Protein AF-0000000086404203 (afdb_homodimer)

Organism: Microcebus murinus (NCBI:txid30608)

InterPro domains:
  IPR006108 3-hydroxyacyl-CoA dehydrogenase, C-terminal [PF00725] (170-258)
  IPR006176 3-hydroxyacyl-CoA dehydrogenase, NAD binding [PF02737] (2-167)
  IPR006180 3-hydroxyacyl-CoA dehydrogenase, conserved site [PS00067] (167-192)
  IPR008927 6-phosphogluconate dehydrogenase-like, C-terminal domain superfamily [SSF48179] (170-237)
  IPR013328 6-phosphogluconate dehydrogenase, domain 2 [G3DSA:1.10.1040.10] (171-297)
  IPR022694 3-hydroxyacyl-CoA dehydrogenase [PIRSF000105] (1-294)
  IPR036291 NAD(P)-binding domain superfamily [SSF51735] (2-164)

Nearest PDB structures (foldseek):
  3ado-assembly1_A  TM=9.907E-01  e=6.367E-47  Oryctolagus cuniculus
  3f3s-assembly1_A  TM=9.930E-01  e=1.834E-45  Homo sapiens
  4dyd-assembly1_A  TM=8.187E-01  e=3.604E-16  Acinetobacter baylyi
  1f17-assembly1_A  TM=7.467E-01  e=4.824E-15  Homo sapiens
  3had-assembly1_B  TM=7.374E-01  e=7.732E-15  Homo sapiens

Structure (mmCIF, N/CA/C/O backbone):
data_AF-0000000086404203-model_v1
#
loop_
_entity.id
_entity.type
_entity.pdbx_description
1 polymer 'L-gulonate 3-dehydrogenase'
#
loop_
_atom_site.group_PDB
_atom_site.id
_atom_site.type_symbol
_atom_site.label_atom_id
_atom_site.label_alt_id
_atom_site.label_comp_id
_atom_site.label_asym_id
_atom_site.label_entity_id
_atom_site.label_seq_id
_atom_site.pdbx_PDB_ins_code
_atom_site.Cartn_x
_atom_site.Cartn_y
_atom_site.Cartn_z
_atom_site.occupancy
_atom_site.B_iso_or_equiv
_atom_site.auth_seq_id
_atom_site.auth_comp_id
_atom_site.auth_asym_id
_atom_site.auth_atom_id
_atom_site.pdbx_PDB_model_num
ATOM 1 N N . MET A 1 1 ? -3.254 15.367 20.719 1 96 1 MET A N 1
ATOM 2 C CA . MET A 1 1 ? -2.713 14.203 21.422 1 96 1 MET A CA 1
ATOM 3 C C . MET A 1 1 ? -1.262 13.953 21.031 1 96 1 MET A C 1
ATOM 5 O O . MET A 1 1 ? -0.417 13.68 21.875 1 96 1 MET A O 1
ATOM 9 N N . LEU A 1 2 ? -0.913 14.117 19.734 1 96.88 2 LEU A N 1
ATOM 10 C CA . LEU A 1 2 ? 0.436 13.883 19.25 1 96.88 2 LEU A CA 1
ATOM 11 C C . LEU A 1 2 ? 1.426 14.867 19.859 1 96.88 2 LEU A C 1
ATOM 13 O O . LEU A 1 2 ? 2.477 14.469 20.359 1 96.88 2 LEU A O 1
ATOM 17 N N . PHE A 1 3 ? 1.111 16.125 19.875 1 97.94 3 PHE A N 1
ATOM 18 C CA . PHE A 1 3 ? 2.004 17.141 20.422 1 97.94 3 PHE A CA 1
ATOM 19 C C . PHE A 1 3 ? 2.174 16.953 21.922 1 97.94 3 PHE A C 1
ATOM 21 O O . PHE A 1 3 ? 3.285 17.062 22.453 1 97.94 3 PHE A O 1
ATOM 28 N N . ALA A 1 4 ? 1.056 16.656 22.578 1 97.81 4 ALA A N 1
ATOM 29 C CA . ALA A 1 4 ? 1.131 16.406 24.016 1 97.81 4 ALA A CA 1
ATOM 30 C C . ALA A 1 4 ? 2.01 15.203 24.312 1 97.81 4 ALA A C 1
ATOM 32 O O . ALA A 1 4 ? 2.744 15.188 25.312 1 97.81 4 ALA A O 1
ATOM 33 N N . SER A 1 5 ? 1.89 14.219 23.484 1 96.81 5 SER A N 1
ATOM 34 C CA . SER A 1 5 ? 2.699 13.016 23.688 1 96.81 5 SER A CA 1
ATOM 35 C C . SER A 1 5 ? 4.188 13.336 23.594 1 96.81 5 SER A C 1
ATOM 37 O O . SER A 1 5 ? 5.012 12.641 24.188 1 96.81 5 SER A O 1
ATOM 39 N N . GLY A 1 6 ? 4.562 14.336 22.859 1 96.44 6 GLY A N 1
ATOM 40 C CA . GLY A 1 6 ? 5.945 14.773 22.75 1 96.44 6 GLY A CA 1
ATOM 41 C C . GLY A 1 6 ? 6.363 15.742 23.844 1 96.44 6 GLY A C 1
ATOM 42 O O . GLY A 1 6 ? 7.492 16.234 23.828 1 96.44 6 GLY A O 1
ATOM 43 N N . GLY A 1 7 ? 5.449 16.125 24.688 1 97.25 7 GLY A N 1
ATOM 44 C CA . GLY A 1 7 ? 5.77 16.969 25.828 1 97.25 7 GLY A CA 1
ATOM 45 C C . GLY A 1 7 ? 5.449 18.438 25.578 1 97.25 7 GLY A C 1
ATOM 46 O O . GLY A 1 7 ? 5.848 19.297 26.359 1 97.25 7 GLY A O 1
ATOM 47 N N . PHE A 1 8 ? 4.766 18.734 24.625 1 97.88 8 PHE A N 1
ATOM 48 C CA . PHE A 1 8 ? 4.449 20.125 24.297 1 97.88 8 PHE A CA 1
ATOM 49 C C . PHE A 1 8 ? 3.135 20.547 24.953 1 97.88 8 PHE A C 1
ATOM 51 O O . PHE A 1 8 ? 2.189 19.75 25 1 97.88 8 PHE A O 1
ATOM 58 N N . LYS A 1 9 ? 3.121 21.766 25.375 1 98 9 LYS A N 1
ATOM 59 C CA . LYS A 1 9 ? 1.847 22.344 25.797 1 98 9 LYS A CA 1
ATOM 60 C C . LYS A 1 9 ? 0.964 22.656 24.594 1 98 9 LYS A C 1
ATOM 62 O O . LYS A 1 9 ? 1.439 23.203 23.594 1 98 9 LYS A O 1
ATOM 67 N N . VAL A 1 10 ? -0.317 22.266 24.734 1 98.19 10 VAL A N 1
ATOM 68 C CA . VAL A 1 10 ? -1.238 22.438 23.609 1 98.19 10 VAL A CA 1
ATOM 69 C C . VAL A 1 10 ? -2.443 23.266 24.062 1 98.19 10 VAL A C 1
ATOM 71 O O . VAL A 1 10 ? -3.068 22.953 25.078 1 98.19 10 VAL A O 1
ATOM 74 N N . LYS A 1 11 ? -2.762 24.312 23.312 1 97.81 11 LYS A N 1
ATOM 75 C CA . LYS A 1 11 ? -3.984 25.078 23.516 1 97.81 11 LYS A CA 1
ATOM 76 C C . LYS A 1 11 ? -4.98 24.828 22.375 1 97.81 11 LYS A C 1
ATOM 78 O O . LYS A 1 11 ? -4.656 25.016 21.203 1 97.81 11 LYS A O 1
ATOM 83 N N . LEU A 1 12 ? -6.188 24.391 22.797 1 97.38 12 LEU A N 1
ATOM 84 C CA . LEU A 1 12 ? -7.254 24.109 21.844 1 97.38 12 LEU A CA 1
ATOM 85 C C . LEU A 1 12 ? -8.234 25.266 21.766 1 97.38 12 LEU A C 1
ATOM 87 O O . LEU A 1 12 ? -8.734 25.734 22.797 1 97.38 12 LEU A O 1
ATOM 91 N N . TYR A 1 13 ? -8.453 25.75 20.531 1 97 13 TYR A N 1
ATOM 92 C CA . TYR A 1 13 ? -9.422 26.812 20.328 1 97 13 TYR A CA 1
ATOM 93 C C . TYR A 1 13 ? -10.531 26.359 19.375 1 97 13 TYR A C 1
ATOM 95 O O . TYR A 1 13 ? -10.273 25.656 18.406 1 97 13 TYR A O 1
ATOM 103 N N . ASP A 1 14 ? -11.742 26.719 19.734 1 95.94 14 ASP A N 1
ATOM 104 C CA . ASP A 1 14 ? -12.938 26.609 18.906 1 95.94 14 ASP A CA 1
ATOM 105 C C . ASP A 1 14 ? -13.891 27.781 19.172 1 95.94 14 ASP A C 1
ATOM 107 O O . ASP A 1 14 ? -13.914 28.328 20.266 1 95.94 14 ASP A O 1
ATOM 111 N N . ILE A 1 15 ? -14.633 28.141 18.188 1 92.88 15 ILE A N 1
ATOM 112 C CA . ILE A 1 15 ? -15.562 29.266 18.344 1 92.88 15 ILE A CA 1
ATOM 113 C C . ILE A 1 15 ? -16.672 28.875 19.328 1 92.88 15 ILE A C 1
ATOM 115 O O . ILE A 1 15 ? -17.219 29.734 20.016 1 92.88 15 ILE A O 1
ATOM 119 N N . GLU A 1 16 ? -16.969 27.594 19.406 1 94.06 16 GLU A N 1
ATOM 120 C CA . GLU A 1 16 ? -18 27.094 20.312 1 94.06 16 GLU A CA 1
ATOM 121 C C . GLU A 1 16 ? -17.375 26.453 21.562 1 94.06 16 GLU A C 1
ATOM 123 O O . GLU A 1 16 ? -16.719 25.422 21.469 1 94.06 16 GLU A O 1
ATOM 128 N N . GLN A 1 17 ? -17.75 27 22.75 1 94.5 17 GLN A N 1
ATOM 129 C CA . GLN A 1 17 ? -17.188 26.531 24.016 1 94.5 17 GLN A CA 1
ATOM 130 C C . GLN A 1 17 ? -17.516 25.047 24.25 1 94.5 17 GLN A C 1
ATOM 132 O O . GLN A 1 17 ? -16.703 24.312 24.797 1 94.5 17 GLN A O 1
ATOM 137 N N . GLN A 1 18 ? -18.625 24.656 23.797 1 96.38 18 GLN A N 1
ATOM 138 C CA . GLN A 1 18 ? -19.047 23.266 24 1 96.38 18 GLN A CA 1
ATOM 139 C C . GLN A 1 18 ? -18.141 22.312 23.234 1 96.38 18 GLN A C 1
ATOM 141 O O . GLN A 1 18 ? -17.906 21.188 23.688 1 96.38 18 GLN A O 1
ATOM 146 N N . GLN A 1 19 ? -17.672 22.703 22.047 1 96 19 GLN A N 1
ATOM 147 C CA . GLN A 1 19 ? -16.75 21.891 21.281 1 96 19 GLN A CA 1
ATOM 148 C C . GLN A 1 19 ? -15.445 21.672 22.031 1 96 19 GLN A C 1
ATOM 150 O O . GLN A 1 19 ? -14.852 20.594 21.969 1 96 19 GLN A O 1
ATOM 155 N N . ILE A 1 20 ? -14.969 22.672 22.766 1 96.69 20 ILE A N 1
ATOM 156 C CA . ILE A 1 20 ? -13.742 22.594 23.531 1 96.69 20 ILE A CA 1
ATOM 157 C C . ILE A 1 20 ? -13.922 21.609 24.688 1 96.69 20 ILE A C 1
ATOM 159 O O . ILE A 1 20 ? -13.086 20.719 24.891 1 96.69 20 ILE A O 1
ATOM 163 N N . THR A 1 21 ? -15.016 21.766 25.375 1 96.69 21 THR A N 1
ATOM 164 C CA . THR A 1 21 ? -15.305 20.906 26.516 1 96.69 21 THR A CA 1
ATOM 165 C C . THR A 1 21 ? -15.398 19.438 26.078 1 96.69 21 THR A C 1
ATOM 167 O O . THR A 1 21 ? -14.781 18.562 26.688 1 96.69 21 THR A O 1
ATOM 170 N N . ASN A 1 22 ? -16.125 19.25 25.031 1 97.19 22 ASN A N 1
ATOM 171 C CA . ASN A 1 22 ? -16.281 17.891 24.516 1 97.19 22 ASN A CA 1
ATOM 172 C C . ASN A 1 22 ? -14.945 17.312 24.062 1 97.19 22 ASN A C 1
ATOM 174 O O . ASN A 1 22 ? -14.68 16.125 24.281 1 97.19 22 ASN A O 1
ATOM 178 N N . ALA A 1 23 ? -14.18 18.156 23.391 1 97.12 23 ALA A N 1
ATOM 179 C CA . ALA A 1 23 ? -12.891 17.703 22.891 1 97.12 23 ALA A CA 1
ATOM 180 C C . ALA A 1 23 ? -11.977 17.266 24.031 1 97.12 23 ALA A C 1
ATOM 182 O O . ALA A 1 23 ? -11.312 16.234 23.953 1 97.12 23 ALA A O 1
ATOM 183 N N . LEU A 1 24 ? -11.93 18.078 25.094 1 97.5 24 LEU A N 1
ATOM 184 C CA . LEU A 1 24 ? -11.078 17.766 26.234 1 97.5 24 LEU A CA 1
ATOM 185 C C . LEU A 1 24 ? -11.508 16.469 26.891 1 97.5 24 LEU A C 1
ATOM 187 O O . LEU A 1 24 ? -10.672 15.648 27.281 1 97.5 24 LEU A O 1
ATOM 191 N N . GLU A 1 25 ? -12.797 16.234 26.984 1 97.38 25 GLU A N 1
ATOM 192 C CA . GLU A 1 25 ? -13.312 14.992 27.562 1 97.38 25 GLU A CA 1
ATOM 193 C C . GLU A 1 25 ? -12.977 13.797 26.688 1 97.38 25 GLU A C 1
ATOM 195 O O . GLU A 1 25 ? -12.555 12.75 27.188 1 97.38 25 GLU A O 1
ATOM 200 N N . THR A 1 26 ? -13.203 13.977 25.422 1 96.5 26 THR A N 1
ATOM 201 C CA . THR A 1 26 ? -12.938 12.906 24.469 1 96.5 26 THR A CA 1
ATOM 202 C C . THR A 1 26 ? -11.453 12.547 24.453 1 96.5 26 THR A C 1
ATOM 204 O O . THR A 1 26 ? -11.086 11.375 24.406 1 96.5 26 THR A O 1
ATOM 207 N N . ILE A 1 27 ? -10.586 13.531 24.469 1 97.5 27 ILE A N 1
ATOM 208 C CA . ILE A 1 27 ? -9.141 13.328 24.469 1 97.5 27 ILE A CA 1
ATOM 209 C C . ILE A 1 27 ? -8.727 12.508 25.688 1 97.5 27 ILE A C 1
ATOM 211 O O . ILE A 1 27 ? -7.941 11.57 25.578 1 97.5 27 ILE A O 1
ATOM 215 N N . ARG A 1 28 ? -9.258 12.859 26.812 1 97.25 28 ARG A N 1
ATOM 216 C CA . ARG A 1 28 ? -8.961 12.133 28.031 1 97.25 28 ARG A CA 1
ATOM 217 C C . ARG A 1 28 ? -9.359 10.664 27.906 1 97.25 28 ARG A C 1
ATOM 219 O O . ARG A 1 28 ? -8.594 9.773 28.266 1 97.25 28 ARG A O 1
ATOM 226 N N . LYS A 1 29 ? -10.516 10.477 27.422 1 96.56 29 LYS A N 1
ATOM 227 C CA . LYS A 1 29 ? -11.016 9.117 27.25 1 96.56 29 LYS A CA 1
ATOM 228 C C . LYS A 1 29 ? -10.148 8.336 26.266 1 96.56 29 LYS A C 1
ATOM 230 O O . LYS A 1 29 ? -9.828 7.168 26.5 1 96.56 29 LYS A O 1
ATOM 235 N N . ASP A 1 30 ? -9.828 8.953 25.188 1 95 30 ASP A N 1
ATOM 236 C CA . ASP A 1 30 ? -9.016 8.32 24.141 1 95 30 ASP A CA 1
ATOM 237 C C . ASP A 1 30 ? -7.637 7.949 24.688 1 95 30 ASP A C 1
ATOM 239 O O . ASP A 1 30 ? -7.133 6.855 24.406 1 95 30 ASP A O 1
ATOM 243 N N . LEU A 1 31 ? -7.035 8.852 25.406 1 97.12 31 LEU A N 1
ATOM 244 C CA . LEU A 1 31 ? -5.703 8.609 25.953 1 97.12 31 LEU A CA 1
ATOM 245 C C . LEU A 1 31 ? -5.727 7.445 26.938 1 97.12 31 LEU A C 1
ATOM 247 O O . LEU A 1 31 ? -4.801 6.629 26.969 1 97.12 31 LEU A O 1
ATOM 251 N N . LYS A 1 32 ? -6.75 7.359 27.703 1 96.56 32 LYS A N 1
ATOM 252 C CA . LYS A 1 32 ? -6.895 6.246 28.641 1 96.56 32 LYS A CA 1
ATOM 253 C C . LYS A 1 32 ? -7.023 4.918 27.906 1 96.56 32 LYS A C 1
ATOM 255 O O . LYS A 1 32 ? -6.41 3.924 28.297 1 96.56 32 LYS A O 1
ATOM 260 N N . SER A 1 33 ? -7.832 4.98 26.922 1 93.44 33 SER A N 1
ATOM 261 C CA . SER A 1 33 ? -8.016 3.779 26.109 1 93.44 33 SER A CA 1
ATOM 262 C C . SER A 1 33 ? -6.707 3.346 25.453 1 93.44 33 SER A C 1
ATOM 264 O O . SER A 1 33 ? -6.422 2.15 25.359 1 93.44 33 SER A O 1
ATOM 266 N N . LEU A 1 34 ? -5.984 4.281 24.969 1 93.38 34 LEU A N 1
ATOM 267 C CA . LEU A 1 34 ? -4.691 4.008 24.344 1 93.38 34 LEU A CA 1
ATOM 268 C C . LEU A 1 34 ? -3.723 3.398 25.359 1 93.38 34 LEU A C 1
ATOM 270 O O . LEU A 1 34 ? -2.971 2.479 25.016 1 93.38 34 LEU A O 1
ATOM 274 N N . GLU A 1 35 ? -3.717 3.951 26.516 1 94.5 35 GLU A N 1
ATOM 275 C CA . GLU A 1 35 ? -2.865 3.398 27.578 1 94.5 35 GLU A CA 1
ATOM 276 C C . GLU A 1 35 ? -3.234 1.949 27.875 1 94.5 35 GLU A C 1
ATOM 278 O O . GLU A 1 35 ? -2.357 1.093 28 1 94.5 35 GLU A O 1
ATOM 283 N N . GLU A 1 36 ? -4.492 1.659 28 1 92.62 36 GLU A N 1
ATOM 284 C CA . GLU A 1 36 ? -4.984 0.315 28.281 1 92.62 36 GLU A CA 1
ATOM 285 C C . GLU A 1 36 ? -4.59 -0.666 27.188 1 92.62 36 GLU A C 1
ATOM 287 O O . GLU A 1 36 ? -4.336 -1.842 27.453 1 92.62 36 GLU A O 1
ATOM 292 N N . ALA A 1 37 ? -4.535 -0.162 26.047 1 86.88 37 ALA A N 1
ATOM 293 C CA . ALA A 1 37 ? -4.191 -0.999 24.906 1 86.88 37 ALA A CA 1
ATOM 294 C C . ALA A 1 37 ? -2.676 -1.11 24.734 1 86.88 37 ALA A C 1
ATOM 296 O O . ALA A 1 37 ? -2.189 -1.805 23.844 1 86.88 37 ALA A O 1
ATOM 297 N N . GLY A 1 38 ? -1.952 -0.385 25.578 1 88.12 38 GLY A N 1
ATOM 298 C CA . GLY A 1 38 ? -0.5 -0.404 25.484 1 88.12 38 GLY A CA 1
ATOM 299 C C . GLY A 1 38 ? 0.03 0.349 24.281 1 88.12 38 GLY A C 1
ATOM 300 O O . GLY A 1 38 ? 1.083 0.004 23.75 1 88.12 38 GLY A O 1
ATOM 301 N N . SER A 1 39 ? -0.671 1.395 23.844 1 89.56 39 SER A N 1
ATOM 302 C CA . SER A 1 39 ? -0.315 2.082 22.609 1 89.56 39 SER A CA 1
ATOM 303 C C . SER A 1 39 ? -0.151 3.582 22.828 1 89.56 39 SER A C 1
ATOM 305 O O . SER A 1 39 ? -0.192 4.367 21.891 1 89.56 39 SER A O 1
ATOM 307 N N . LEU A 1 40 ? -0.084 3.988 24.094 1 94.06 40 LEU A N 1
ATOM 308 C CA . LEU A 1 40 ? 0.139 5.395 24.422 1 94.06 40 LEU A CA 1
ATOM 309 C C . LEU A 1 40 ? 1.495 5.859 23.891 1 94.06 40 LEU A C 1
ATOM 311 O O . LEU A 1 40 ? 2.52 5.238 24.172 1 94.06 40 LEU A O 1
ATOM 315 N N . LYS A 1 41 ? 1.508 6.906 23.141 1 92.94 41 LYS A N 1
ATOM 316 C CA . LYS A 1 41 ? 2.752 7.434 22.594 1 92.94 41 LYS A CA 1
ATOM 317 C C . LYS A 1 41 ? 3.471 8.32 23.594 1 92.94 41 LYS A C 1
ATOM 319 O O . LYS A 1 41 ? 2.832 8.953 24.438 1 92.94 41 LYS A O 1
ATOM 324 N N . GLY A 1 42 ? 4.777 8.375 23.406 1 92.5 42 GLY A N 1
ATOM 325 C CA . GLY A 1 42 ? 5.582 9.219 24.266 1 92.5 42 GLY A CA 1
ATOM 326 C C . GLY A 1 42 ? 5.945 8.555 25.594 1 92.5 42 GLY A C 1
ATOM 327 O O . GLY A 1 42 ? 5.625 7.387 25.812 1 92.5 42 GLY A O 1
ATOM 328 N N . SER A 1 43 ? 6.633 9.312 26.422 1 95.06 43 SER A N 1
ATOM 329 C CA . SER A 1 43 ? 7.109 8.766 27.688 1 95.06 43 SER A CA 1
ATOM 330 C C . SER A 1 43 ? 6.254 9.258 28.859 1 95.06 43 SER A C 1
ATOM 332 O O . SER A 1 43 ? 6.387 8.766 29.984 1 95.06 43 SER A O 1
ATOM 334 N N . LEU A 1 44 ? 5.324 10.156 28.609 1 96.81 44 LEU A N 1
ATOM 335 C CA . LEU A 1 44 ? 4.504 10.742 29.656 1 96.81 44 LEU A CA 1
ATOM 336 C C . LEU A 1 44 ? 3.275 9.883 29.938 1 96.81 44 LEU A C 1
ATOM 338 O O . LEU A 1 44 ? 2.77 9.203 29.031 1 96.81 44 LEU A O 1
ATOM 342 N N . SER A 1 45 ? 2.818 9.961 31.125 1 97.31 45 SER A N 1
ATOM 343 C CA . SER A 1 45 ? 1.587 9.273 31.5 1 97.31 45 SER A CA 1
ATOM 344 C C . SER A 1 45 ? 0.367 9.961 30.891 1 97.31 45 SER A C 1
ATOM 346 O O . SER A 1 45 ? 0.471 11.07 30.375 1 97.31 45 SER A O 1
ATOM 348 N N . VAL A 1 46 ? -0.737 9.258 31 1 97.81 46 VAL A N 1
ATOM 349 C CA . VAL A 1 46 ? -1.995 9.82 30.516 1 97.81 46 VAL A CA 1
ATOM 350 C C . VAL A 1 46 ? -2.281 11.141 31.234 1 97.81 46 VAL A C 1
ATOM 352 O O . VAL A 1 46 ? -2.631 12.141 30.609 1 97.81 46 VAL A O 1
ATOM 355 N N . GLU A 1 47 ? -2.096 11.141 32.562 1 97.75 47 GLU A N 1
ATOM 356 C CA . GLU A 1 47 ? -2.385 12.328 33.344 1 97.75 47 GLU A CA 1
ATOM 357 C C . GLU A 1 47 ? -1.473 13.484 32.969 1 97.75 47 GLU A C 1
ATOM 359 O O . GLU A 1 47 ? -1.916 14.633 32.875 1 97.75 47 GLU A O 1
ATOM 364 N N . GLU A 1 48 ? -0.248 13.156 32.719 1 98.25 48 GLU A N 1
ATOM 365 C CA . GLU A 1 48 ? 0.705 14.18 32.312 1 98.25 48 GLU A CA 1
ATOM 366 C C . GLU A 1 48 ? 0.339 14.758 30.938 1 98.25 48 GLU A C 1
ATOM 368 O O . GLU A 1 48 ? 0.379 15.977 30.75 1 98.25 48 GLU A O 1
ATOM 373 N N . GLN A 1 49 ? -0.005 13.93 30 1 98.31 49 GLN A N 1
ATOM 374 C CA . GLN A 1 49 ? -0.355 14.391 28.656 1 98.31 49 GLN A CA 1
ATOM 375 C C . GLN A 1 49 ? -1.637 15.219 28.672 1 98.31 49 GLN A C 1
ATOM 377 O O . GLN A 1 49 ? -1.719 16.266 28.016 1 98.31 49 GLN A O 1
ATOM 382 N N . VAL A 1 50 ? -2.605 14.75 29.484 1 98.06 50 VAL A N 1
ATOM 383 C CA . VAL A 1 50 ? -3.865 15.477 29.609 1 98.06 50 VAL A CA 1
ATOM 384 C C . VAL A 1 50 ? -3.609 16.859 30.203 1 98.06 50 VAL A C 1
ATOM 386 O O . VAL A 1 50 ? -4.223 17.844 29.781 1 98.06 50 VAL A O 1
ATOM 389 N N . SER A 1 51 ? -2.715 16.938 31.141 1 98.19 51 SER A N 1
ATOM 390 C CA . SER A 1 51 ? -2.426 18.203 31.828 1 98.19 51 SER A CA 1
ATOM 391 C C . SER A 1 51 ? -1.764 19.203 30.875 1 98.19 51 SER A C 1
ATOM 393 O O . SER A 1 51 ? -1.765 20.406 31.141 1 98.19 51 SER A O 1
ATOM 395 N N . LEU A 1 52 ? -1.196 18.703 29.781 1 98.38 52 LEU A N 1
ATOM 396 C CA . LEU A 1 52 ? -0.515 19.578 28.828 1 98.38 52 LEU A CA 1
ATOM 397 C C . LEU A 1 52 ? -1.51 20.188 27.844 1 98.38 52 LEU A C 1
ATOM 399 O O . LEU A 1 52 ? -1.162 21.109 27.094 1 98.38 52 LEU A O 1
ATOM 403 N N . ILE A 1 53 ? -2.742 19.734 27.844 1 98.25 53 ILE A N 1
ATOM 404 C CA . ILE A 1 53 ? -3.736 20.188 26.875 1 98.25 53 ILE A CA 1
ATOM 405 C C . ILE A 1 53 ? -4.777 21.062 27.578 1 98.25 53 ILE A C 1
ATOM 407 O O . ILE A 1 53 ? -5.387 20.641 28.562 1 98.25 53 ILE A O 1
ATOM 411 N N . SER A 1 54 ? -4.965 22.219 27.094 1 97.25 54 SER A N 1
ATOM 412 C CA . SER A 1 54 ? -5.957 23.141 27.656 1 97.25 54 SER A CA 1
ATOM 413 C C . SER A 1 54 ? -6.793 23.781 26.562 1 97.25 54 SER A C 1
ATOM 415 O O . SER A 1 54 ? -6.414 23.766 25.391 1 97.25 54 SER A O 1
ATOM 417 N N . GLY A 1 55 ? -7.941 24.234 27.016 1 96.5 55 GLY A N 1
ATOM 418 C CA . GLY A 1 55 ? -8.805 24.969 26.094 1 96.5 55 GLY A CA 1
ATOM 419 C C . GLY A 1 55 ? -8.727 26.469 26.281 1 96.5 55 GLY A C 1
ATOM 420 O O . GLY A 1 55 ? -8.359 26.953 27.344 1 96.5 55 GLY A O 1
ATOM 421 N N . CYS A 1 56 ? -8.953 27.141 25.203 1 93.81 56 CYS A N 1
ATOM 422 C CA . CYS A 1 56 ? -9.047 28.594 25.297 1 93.81 56 CYS A CA 1
ATOM 423 C C . CYS A 1 56 ? -10.234 29.109 24.5 1 93.81 56 CYS A C 1
ATOM 425 O O . CYS A 1 56 ? -10.703 28.453 23.578 1 93.81 56 CYS A O 1
ATOM 427 N N . SER A 1 57 ? -10.703 30.344 24.766 1 90.06 57 SER A N 1
ATOM 428 C CA . SER A 1 57 ? -11.953 30.828 24.203 1 90.06 57 SER A CA 1
ATOM 429 C C . SER A 1 57 ? -11.711 31.953 23.203 1 90.06 57 SER A C 1
ATOM 431 O O . SER A 1 57 ? -12.641 32.406 22.547 1 90.06 57 SER A O 1
ATOM 433 N N . SER A 1 58 ? -10.516 32.375 23.109 1 93.75 58 SER A N 1
ATOM 434 C CA . SER A 1 58 ? -10.211 33.406 22.109 1 93.75 58 SER A CA 1
ATOM 435 C C . SER A 1 58 ? -8.969 33.031 21.297 1 93.75 58 SER A C 1
ATOM 437 O O . SER A 1 58 ? -8.07 32.344 21.812 1 93.75 58 SER A O 1
ATOM 439 N N . LEU A 1 59 ? -8.922 33.5 20.094 1 94.25 59 LEU A N 1
ATOM 440 C CA . LEU A 1 59 ? -7.797 33.25 19.203 1 94.25 59 LEU A CA 1
ATOM 441 C C . LEU A 1 59 ? -6.527 33.906 19.75 1 94.25 59 LEU A C 1
ATOM 443 O O . LEU A 1 59 ? -5.434 33.344 19.609 1 94.25 59 LEU A O 1
ATOM 447 N N . GLN A 1 60 ? -6.66 35.062 20.391 1 94.25 60 GLN A N 1
ATOM 448 C CA . GLN A 1 60 ? -5.531 35.781 20.969 1 94.25 60 GLN A CA 1
ATOM 449 C C . GLN A 1 60 ? -4.855 34.969 22.062 1 94.25 60 GLN A C 1
ATOM 451 O O . GLN A 1 60 ? -3.625 34.875 22.109 1 94.25 60 GLN A O 1
ATOM 456 N N . GLU A 1 61 ? -5.664 34.375 22.844 1 94.25 61 GLU A N 1
ATOM 457 C CA . GLU A 1 61 ? -5.141 33.531 23.906 1 94.25 61 GLU A CA 1
ATOM 458 C C . GLU A 1 61 ? -4.457 32.281 23.344 1 94.25 61 GLU A C 1
ATOM 460 O O . GLU A 1 61 ? -3.436 31.828 23.859 1 94.25 61 GLU A O 1
ATOM 465 N N . ALA A 1 62 ? -5.043 31.766 22.328 1 94.44 62 ALA A N 1
ATOM 466 C CA . ALA A 1 62 ? -4.527 30.547 21.719 1 94.44 62 ALA A CA 1
ATOM 467 C C . ALA A 1 62 ? -3.137 30.766 21.141 1 94.44 62 ALA A C 1
ATOM 469 O O . ALA A 1 62 ? -2.297 29.859 21.156 1 94.44 62 ALA A O 1
ATOM 470 N N . VAL A 1 63 ? -2.844 31.938 20.656 1 95.38 63 VAL A N 1
ATOM 471 C CA . VAL A 1 63 ? -1.608 32.219 19.938 1 95.38 63 VAL A CA 1
ATOM 472 C C . VAL A 1 63 ? -0.514 32.625 20.906 1 95.38 63 VAL A C 1
ATOM 474 O O . VAL A 1 63 ? 0.673 32.594 20.578 1 95.38 63 VAL A O 1
ATOM 477 N N . GLU A 1 64 ? -0.923 33.062 22.109 1 93.44 64 GLU A N 1
ATOM 478 C CA . GLU A 1 64 ? 0.053 33.531 23.078 1 93.44 64 GLU A CA 1
ATOM 479 C C . GLU A 1 64 ? 1.075 32.469 23.422 1 93.44 64 GLU A C 1
ATOM 481 O O . GLU A 1 64 ? 0.716 31.406 23.938 1 93.44 64 GLU A O 1
ATOM 486 N N . GLY A 1 65 ? 2.338 32.719 23.062 1 93.38 65 GLY A N 1
ATOM 487 C CA . GLY A 1 65 ? 3.416 31.812 23.391 1 93.38 65 GLY A CA 1
ATOM 488 C C . GLY A 1 65 ? 3.521 30.641 22.453 1 93.38 65 GLY A C 1
ATOM 489 O O . GLY A 1 65 ? 4.359 29.75 22.641 1 93.38 65 GLY A O 1
ATOM 490 N N . ALA A 1 66 ? 2.721 30.609 21.484 1 96 66 ALA A N 1
ATOM 491 C CA . ALA A 1 66 ? 2.725 29.484 20.547 1 96 66 ALA A CA 1
ATOM 492 C C . ALA A 1 66 ? 3.943 29.531 19.625 1 96 66 ALA A C 1
ATOM 494 O O . ALA A 1 66 ? 4.359 30.609 19.203 1 96 66 ALA A O 1
ATOM 495 N N . VAL A 1 67 ? 4.5 28.375 19.359 1 96.38 67 VAL A N 1
ATOM 496 C CA . VAL A 1 67 ? 5.605 28.281 18.406 1 96.38 67 VAL A CA 1
ATOM 497 C C . VAL A 1 67 ? 5.117 27.625 17.125 1 96.38 67 VAL A C 1
ATOM 499 O O . VAL A 1 67 ? 5.758 27.766 16.078 1 96.38 67 VAL A O 1
ATOM 502 N N . HIS A 1 68 ? 4.031 26.922 17.188 1 98.25 68 HIS A N 1
ATOM 503 C CA . HIS A 1 68 ? 3.428 26.219 16.062 1 98.25 68 HIS A CA 1
ATOM 504 C C . HIS A 1 68 ? 1.906 26.219 16.172 1 98.25 68 HIS A C 1
ATOM 506 O O . HIS A 1 68 ? 1.351 25.891 17.219 1 98.25 68 HIS A O 1
ATOM 512 N N . ILE A 1 69 ? 1.276 26.672 15.141 1 98.19 69 ILE A N 1
ATOM 513 C CA . ILE A 1 69 ? -0.181 26.656 15.07 1 98.19 69 ILE A CA 1
ATOM 514 C C . ILE A 1 69 ? -0.642 25.688 13.984 1 98.19 69 ILE A C 1
ATOM 516 O O . ILE A 1 69 ? -0.171 25.766 12.844 1 98.19 69 ILE A O 1
ATOM 520 N N . GLN A 1 70 ? -1.508 24.797 14.289 1 98.12 70 GLN A N 1
ATOM 521 C CA . GLN A 1 70 ? -2.088 23.828 13.367 1 98.12 70 GLN A CA 1
ATOM 522 C C . GLN A 1 70 ? -3.588 24.062 13.195 1 98.12 70 GLN A C 1
ATOM 524 O O . GLN A 1 70 ? -4.367 23.781 14.109 1 98.12 70 GLN A O 1
ATOM 529 N N . GLU A 1 71 ? -3.971 24.562 12.07 1 97.81 71 GLU A N 1
ATOM 530 C CA . GLU A 1 71 ? -5.387 24.781 11.781 1 97.81 71 GLU A CA 1
ATOM 531 C C . GLU A 1 71 ? -6.07 23.484 11.359 1 97.81 71 GLU A C 1
ATOM 533 O O . GLU A 1 71 ? -5.574 22.766 10.484 1 97.81 71 GLU A O 1
ATOM 538 N N . CYS A 1 72 ? -7.207 23.156 11.945 1 96.69 72 CYS A N 1
ATOM 539 C CA . CYS A 1 72 ? -7.895 21.891 11.703 1 96.69 72 CYS A CA 1
ATOM 540 C C . CYS A 1 72 ? -9.383 22.109 11.469 1 96.69 72 CYS A C 1
ATOM 542 O O . CYS A 1 72 ? -10.203 21.234 11.758 1 96.69 72 CYS A O 1
ATOM 544 N N . VAL A 1 73 ? -9.789 23.312 11.062 1 95.25 73 VAL A N 1
ATOM 545 C CA . VAL A 1 73 ? -11.195 23.594 10.797 1 95.25 73 VAL A CA 1
ATOM 546 C C . VAL A 1 73 ? -11.633 22.891 9.516 1 95.25 73 VAL A C 1
ATOM 548 O O . VAL A 1 73 ? -10.805 22.328 8.797 1 95.25 73 VAL A O 1
ATOM 551 N N . PRO A 1 74 ? -12.891 22.812 9.18 1 93.06 74 PRO A N 1
ATOM 552 C CA . PRO A 1 74 ? -13.383 22.094 8 1 93.06 74 PRO A CA 1
ATOM 553 C C . PRO A 1 74 ? -12.703 22.547 6.711 1 93.06 74 PRO A C 1
ATOM 555 O O . PRO A 1 74 ? -12.242 23.688 6.617 1 93.06 74 PRO A O 1
ATOM 558 N N . GLU A 1 75 ? -12.766 21.703 5.723 1 93.81 75 GLU A N 1
ATOM 559 C CA . GLU A 1 75 ? -12.102 21.906 4.441 1 93.81 75 GLU A CA 1
ATOM 560 C C . GLU A 1 75 ? -12.898 22.875 3.568 1 93.81 75 GLU A C 1
ATOM 562 O O . GLU A 1 75 ? -13.469 22.484 2.549 1 93.81 75 GLU A O 1
ATOM 567 N N . ASN A 1 76 ? -12.875 24.078 3.98 1 95.56 76 ASN A N 1
ATOM 568 C CA . ASN A 1 76 ? -13.531 25.188 3.295 1 95.56 76 ASN A CA 1
ATOM 569 C C . ASN A 1 76 ? -12.562 26.344 3.076 1 95.56 76 ASN A C 1
ATOM 571 O O . ASN A 1 76 ? -12.086 26.953 4.039 1 95.56 76 ASN A O 1
ATOM 575 N N . LEU A 1 77 ? -12.32 26.656 1.857 1 96.75 77 LEU A N 1
ATOM 576 C CA . LEU A 1 77 ? -11.281 27.609 1.5 1 96.75 77 LEU A CA 1
ATOM 577 C C . LEU A 1 77 ? -11.562 28.969 2.127 1 96.75 77 LEU A C 1
ATOM 579 O O . LEU A 1 77 ? -10.68 29.578 2.732 1 96.75 77 LEU A O 1
ATOM 583 N N . GLU A 1 78 ? -12.805 29.438 2.008 1 97.06 78 GLU A N 1
ATOM 584 C CA . GLU A 1 78 ? -13.156 30.75 2.52 1 97.06 78 GLU A CA 1
ATOM 585 C C . GLU A 1 78 ? -13.016 30.812 4.039 1 97.06 78 GLU A C 1
ATOM 587 O O . GLU A 1 78 ? -12.523 31.797 4.586 1 97.06 78 GLU A O 1
ATOM 592 N N . LEU A 1 79 ? -13.453 29.766 4.668 1 97 79 LEU A N 1
ATOM 593 C CA . LEU A 1 79 ? -13.336 29.688 6.121 1 97 79 LEU A CA 1
ATOM 594 C C . LEU A 1 79 ? -11.875 29.688 6.547 1 97 79 LEU A C 1
ATOM 596 O O . LEU A 1 79 ? -11.5 30.422 7.469 1 97 79 LEU A O 1
ATOM 600 N N . LYS A 1 80 ? -11.031 28.984 5.906 1 97.44 80 LYS A N 1
ATOM 601 C CA . LYS A 1 80 ? -9.609 28.891 6.246 1 97.44 80 LYS A CA 1
ATOM 602 C C . LYS A 1 80 ? -8.898 30.203 5.957 1 97.44 80 LYS A C 1
ATOM 604 O O . LYS A 1 80 ? -8.055 30.641 6.746 1 97.44 80 LYS A O 1
ATOM 609 N N . LYS A 1 81 ? -9.266 30.844 4.879 1 97.38 81 LYS A N 1
ATOM 610 C CA . LYS A 1 81 ? -8.688 32.156 4.562 1 97.38 81 LYS A CA 1
ATOM 611 C C . LYS A 1 81 ? -8.984 33.156 5.664 1 97.38 81 LYS A C 1
ATOM 613 O O . LYS A 1 81 ? -8.109 33.938 6.055 1 97.38 81 LYS A O 1
ATOM 618 N N . LYS A 1 82 ? -10.203 33.125 6.059 1 96.75 82 LYS A N 1
ATOM 619 C CA . LYS A 1 82 ? -10.617 34.031 7.121 1 96.75 82 LYS A CA 1
ATOM 620 C C . LYS A 1 82 ? -9.805 33.812 8.391 1 96.75 82 LYS A C 1
ATOM 622 O O . LYS A 1 82 ? -9.336 34.75 9.023 1 96.75 82 LYS A O 1
ATOM 627 N N . ILE A 1 83 ? -9.617 32.562 8.758 1 96.62 83 ILE A N 1
ATOM 628 C CA . ILE A 1 83 ? -8.891 32.219 9.969 1 96.62 83 ILE A CA 1
ATOM 629 C C . ILE A 1 83 ? -7.43 32.625 9.836 1 96.62 83 ILE A C 1
ATOM 631 O O . ILE A 1 83 ? -6.852 33.188 10.766 1 96.62 83 ILE A O 1
ATOM 635 N N . PHE A 1 84 ? -6.797 32.438 8.742 1 97.75 84 PHE A N 1
ATOM 636 C CA . PHE A 1 84 ? -5.391 32.75 8.555 1 97.75 84 PHE A CA 1
ATOM 637 C C . PHE A 1 84 ? -5.184 34.281 8.508 1 97.75 84 PHE A C 1
ATOM 639 O O . PHE A 1 84 ? -4.156 34.781 8.953 1 97.75 84 PHE A O 1
ATOM 646 N N . ALA A 1 85 ? -6.195 34.969 7.973 1 97.06 85 ALA A N 1
ATOM 647 C CA . ALA A 1 85 ? -6.129 36.406 8.016 1 97.06 85 ALA A CA 1
ATOM 648 C C . ALA A 1 85 ? -6.125 36.938 9.453 1 97.06 85 ALA A C 1
ATOM 650 O O . ALA A 1 85 ? -5.375 37.844 9.789 1 97.06 85 ALA A O 1
ATOM 651 N N . GLN A 1 86 ? -6.965 36.312 10.227 1 96.69 86 GLN A N 1
ATOM 652 C CA . GLN A 1 86 ? -7.027 36.688 11.633 1 96.69 86 GLN A CA 1
ATOM 653 C C . GLN A 1 86 ? -5.719 36.375 12.344 1 96.69 86 GLN A C 1
ATOM 655 O O . GLN A 1 86 ? -5.188 37.188 13.094 1 96.69 86 GLN A O 1
ATOM 660 N N . LEU A 1 87 ? -5.199 35.188 12.125 1 97.38 87 LEU A N 1
ATOM 661 C CA . LEU A 1 87 ? -3.945 34.781 12.734 1 97.38 87 LEU A CA 1
ATOM 662 C C . LEU A 1 87 ? -2.797 35.688 12.305 1 97.38 87 LEU A C 1
ATOM 664 O O . LEU A 1 87 ? -1.957 36.062 13.125 1 97.38 87 LEU A O 1
ATOM 668 N N . ASP A 1 88 ? -2.811 36 11.047 1 97.06 88 ASP A N 1
ATOM 669 C CA . ASP A 1 88 ? -1.771 36.812 10.453 1 97.06 88 ASP A CA 1
ATOM 670 C C . ASP A 1 88 ? -1.669 38.156 11.172 1 97.06 88 ASP A C 1
ATOM 672 O O . ASP A 1 88 ? -0.582 38.75 11.289 1 97.06 88 ASP A O 1
ATOM 676 N N . SER A 1 89 ? -2.762 38.656 11.672 1 96.19 89 SER A N 1
ATOM 677 C CA . SER A 1 89 ? -2.822 39.969 12.281 1 96.19 89 SER A CA 1
ATOM 678 C C . SER A 1 89 ? -2.346 39.938 13.727 1 96.19 89 SER A C 1
ATOM 680 O O . SER A 1 89 ? -2.025 40.969 14.305 1 96.19 89 SER A O 1
ATOM 682 N N . ILE A 1 90 ? -2.211 38.75 14.305 1 95.81 90 ILE A N 1
ATOM 683 C CA . ILE A 1 90 ? -1.964 38.75 15.742 1 95.81 90 ILE A CA 1
ATOM 684 C C . ILE A 1 90 ? -0.672 38 16.047 1 95.81 90 ILE A C 1
ATOM 686 O O . ILE A 1 90 ? -0.132 38.094 17.141 1 95.81 90 ILE A O 1
ATOM 690 N N . VAL A 1 91 ? -0.138 37.25 15.125 1 95.06 91 VAL A N 1
ATOM 691 C CA . VAL A 1 91 ? 1.061 36.469 15.383 1 95.06 91 VAL A CA 1
ATOM 692 C C . VAL A 1 91 ? 2.305 37.312 15.125 1 95.06 91 VAL A C 1
ATOM 694 O O . VAL A 1 91 ? 2.23 38.344 14.461 1 95.06 91 VAL A O 1
ATOM 697 N N . ASP A 1 92 ? 3.412 36.812 15.688 1 92.62 92 ASP A N 1
ATOM 698 C CA . ASP A 1 92 ? 4.699 37.406 15.375 1 92.62 92 ASP A CA 1
ATOM 699 C C . ASP A 1 92 ? 5.453 36.594 14.328 1 92.62 92 ASP A C 1
ATOM 701 O O . ASP A 1 92 ? 4.871 35.719 13.68 1 92.62 92 ASP A O 1
ATOM 705 N N . ASP A 1 93 ? 6.785 36.875 14.094 1 91.12 93 ASP A N 1
ATOM 706 C CA . ASP A 1 93 ? 7.547 36.281 12.992 1 91.12 93 ASP A CA 1
ATOM 707 C C . ASP A 1 93 ? 8.188 34.969 13.406 1 91.12 93 ASP A C 1
ATOM 709 O O . ASP A 1 93 ? 8.953 34.375 12.641 1 91.12 93 ASP A O 1
ATOM 713 N N . LYS A 1 94 ? 7.77 34.469 14.492 1 91.56 94 LYS A N 1
ATOM 714 C CA . LYS A 1 94 ? 8.438 33.281 15 1 91.56 94 LYS A CA 1
ATOM 715 C C . LYS A 1 94 ? 7.5 32.062 14.992 1 91.56 94 LYS A C 1
ATOM 717 O O . LYS A 1 94 ? 7.938 30.938 15.172 1 91.56 94 LYS A O 1
ATOM 722 N N . VAL A 1 95 ? 6.285 32.344 14.742 1 96.5 95 VAL A N 1
ATOM 723 C CA . VAL A 1 95 ? 5.285 31.281 14.859 1 96.5 95 VAL A CA 1
ATOM 724 C C . VAL A 1 95 ? 5.047 30.641 13.492 1 96.5 95 VAL A C 1
ATOM 726 O O . VAL A 1 95 ? 4.973 31.344 12.477 1 96.5 95 VAL A O 1
ATOM 729 N N . VAL A 1 96 ? 5.082 29.328 13.422 1 98.25 96 VAL A N 1
ATOM 730 C CA . VAL A 1 96 ? 4.695 28.625 12.203 1 98.25 96 VAL A CA 1
ATOM 731 C C . VAL A 1 96 ? 3.174 28.562 12.102 1 98.25 96 VAL A C 1
ATOM 733 O O . VAL A 1 96 ? 2.494 28.203 13.07 1 98.25 96 VAL A O 1
ATOM 736 N N . LEU A 1 97 ? 2.656 29 10.984 1 98.25 97 LEU A N 1
ATOM 737 C CA . LEU A 1 97 ? 1.239 28.891 10.656 1 98.25 97 LEU A CA 1
ATOM 738 C C . LEU A 1 97 ? 1.002 27.734 9.688 1 98.25 97 LEU A C 1
ATOM 740 O O . LEU A 1 97 ? 1.384 27.812 8.516 1 98.25 97 LEU A O 1
ATOM 744 N N . SER A 1 98 ? 0.34 26.656 10.172 1 98.44 98 SER A N 1
ATOM 745 C CA . SER A 1 98 ? 0.178 25.484 9.312 1 98.44 98 SER A CA 1
ATOM 746 C C . SER A 1 98 ? -1.288 25.094 9.203 1 98.44 98 SER A C 1
ATOM 748 O O . SER A 1 98 ? -2.094 25.406 10.078 1 98.44 98 SER A O 1
ATOM 750 N N . SER A 1 99 ? -1.626 24.484 8.086 1 98.56 99 SER A N 1
ATOM 751 C CA . SER A 1 99 ? -2.953 23.938 7.832 1 98.56 99 SER A CA 1
ATOM 752 C C . SER A 1 99 ? -2.904 22.422 7.695 1 98.56 99 SER A C 1
ATOM 754 O O . SER A 1 99 ? -1.945 21.875 7.148 1 98.56 99 SER A O 1
ATOM 756 N N . SER A 1 100 ? -3.977 21.766 8.133 1 97.62 100 SER A N 1
ATOM 757 C CA . SER A 1 100 ? -4.113 20.328 7.965 1 97.62 100 SER A CA 1
ATOM 758 C C . SER A 1 100 ? -4.809 19.984 6.652 1 97.62 100 SER A C 1
ATOM 760 O O . SER A 1 100 ? -5.195 18.844 6.426 1 97.62 100 SER A O 1
ATOM 762 N N . SER A 1 101 ? -4.996 20.938 5.809 1 95.94 101 SER A N 1
ATOM 763 C CA . SER A 1 101 ? -5.723 20.734 4.559 1 95.94 101 SER A CA 1
ATOM 764 C C . SER A 1 101 ? -5.176 19.516 3.805 1 95.94 101 SER A C 1
ATOM 766 O O . SER A 1 101 ? -3.967 19.281 3.791 1 95.94 101 SER A O 1
ATOM 768 N N . SER A 1 102 ? -6.16 18.828 3.102 1 92.88 102 SER A N 1
ATOM 769 C CA . SER A 1 102 ? -5.773 17.625 2.363 1 92.88 102 SER A CA 1
ATOM 770 C C . SER A 1 102 ? -5.766 17.891 0.86 1 92.88 102 SER A C 1
ATOM 772 O O . SER A 1 102 ? -5.262 17.062 0.088 1 92.88 102 SER A O 1
ATOM 774 N N . CYS A 1 103 ? -6.27 19.047 0.483 1 89.5 103 CYS A N 1
ATOM 775 C CA . CYS A 1 103 ? -6.383 19.188 -0.963 1 89.5 103 CYS A CA 1
ATOM 776 C C . CYS A 1 103 ? -6.23 20.656 -1.369 1 89.5 103 CYS A C 1
ATOM 778 O O . CYS A 1 103 ? -6.074 20.969 -2.553 1 89.5 103 CYS A O 1
ATOM 780 N N . LEU A 1 104 ? -6.328 21.562 -0.4 1 94.44 104 LEU A N 1
ATOM 781 C CA . LEU A 1 104 ? -6.238 22.969 -0.741 1 94.44 104 LEU A CA 1
ATOM 782 C C . LEU A 1 104 ? -4.785 23.406 -0.894 1 94.44 104 LEU A C 1
ATOM 784 O O . LEU A 1 104 ? -3.967 23.188 0.003 1 94.44 104 LEU A O 1
ATOM 788 N N . LEU A 1 105 ? -4.492 24.016 -1.938 1 97 105 LEU A N 1
ATOM 789 C CA . LEU A 1 105 ? -3.125 24.438 -2.229 1 97 105 LEU A CA 1
ATOM 790 C C . LEU A 1 105 ? -2.693 25.562 -1.294 1 97 105 LEU A C 1
ATOM 792 O O . LEU A 1 105 ? -3.479 26.469 -1 1 97 105 LEU A O 1
ATOM 796 N N . PRO A 1 106 ? -1.484 25.547 -0.902 1 97.88 106 PRO A N 1
ATOM 797 C CA . PRO A 1 106 ? -0.971 26.625 -0.048 1 97.88 106 PRO A CA 1
ATOM 798 C C . PRO A 1 106 ? -1.115 28 -0.684 1 97.88 106 PRO A C 1
ATOM 800 O O . PRO A 1 106 ? -1.455 28.969 0.002 1 97.88 106 PRO A O 1
ATOM 803 N N . SER A 1 107 ? -0.872 28.094 -1.984 1 97.56 107 SER A N 1
ATOM 804 C CA . SER A 1 107 ? -0.949 29.391 -2.666 1 97.56 107 SER A CA 1
ATOM 805 C C . SER A 1 107 ? -2.348 29.984 -2.561 1 97.56 107 SER A C 1
ATOM 807 O O . SER A 1 107 ? -2.51 31.203 -2.578 1 97.56 107 SER A O 1
ATOM 809 N N . LYS A 1 108 ? -3.363 29.125 -2.502 1 96.75 108 LYS A N 1
ATOM 810 C CA . LYS A 1 108 ? -4.738 29.594 -2.336 1 96.75 108 LYS A CA 1
ATOM 811 C C . LYS A 1 108 ? -5.047 29.891 -0.872 1 96.75 108 LYS A C 1
ATOM 813 O O . LYS A 1 108 ? -5.664 30.906 -0.555 1 96.75 108 LYS A O 1
ATOM 818 N N . LEU A 1 109 ? -4.594 29.109 -0.002 1 97.12 109 LEU A N 1
ATOM 819 C CA . LEU A 1 109 ? -4.887 29.172 1.426 1 97.12 109 LEU A CA 1
ATOM 820 C C . LEU A 1 109 ? -4.242 30.406 2.055 1 97.12 109 LEU A C 1
ATOM 822 O O . LEU A 1 109 ? -4.844 31.062 2.912 1 97.12 109 LEU A O 1
ATOM 826 N N . PHE A 1 110 ? -2.992 30.688 1.646 1 97.81 110 PHE A N 1
ATOM 827 C CA . PHE A 1 110 ? -2.193 31.688 2.33 1 97.81 110 PHE A CA 1
ATOM 828 C C . PHE A 1 110 ? -2.029 32.938 1.463 1 97.81 110 PHE A C 1
ATOM 830 O O . PHE A 1 110 ? -1.053 33.656 1.604 1 97.81 110 PHE A O 1
ATOM 837 N N . ALA A 1 111 ? -2.926 33.125 0.59 1 93.31 111 ALA A N 1
ATOM 838 C CA . ALA A 1 111 ? -2.859 34.25 -0.331 1 93.31 111 ALA A CA 1
ATOM 839 C C . ALA A 1 111 ? -2.895 35.594 0.426 1 93.31 111 ALA A C 1
ATOM 841 O O . ALA A 1 111 ? -3.734 35.781 1.308 1 93.31 111 ALA A O 1
ATOM 842 N N . SER A 1 112 ? -1.949 36.5 0.186 1 91.94 112 SER A N 1
ATOM 843 C CA . SER A 1 112 ? -1.934 37.875 0.602 1 91.94 112 SER A CA 1
ATOM 844 C C . SER A 1 112 ? -1.697 38 2.102 1 91.94 112 SER A C 1
ATOM 846 O O . SER A 1 112 ? -2.24 38.906 2.746 1 91.94 112 SER A O 1
ATOM 848 N N . LEU A 1 113 ? -1.075 37.094 2.709 1 96.69 113 LEU A N 1
ATOM 849 C CA . LEU A 1 113 ? -0.727 37.156 4.125 1 96.69 113 LEU A CA 1
ATOM 850 C C . LEU A 1 113 ? 0.616 37.875 4.312 1 96.69 113 LEU A C 1
ATOM 852 O O . LEU A 1 113 ? 1.541 37.656 3.521 1 96.69 113 LEU A O 1
ATOM 856 N N . VAL A 1 114 ? 0.723 38.688 5.297 1 96.81 114 VAL A N 1
ATOM 857 C CA . VAL A 1 114 ? 1.958 39.375 5.648 1 96.81 114 VAL A CA 1
ATOM 858 C C . VAL A 1 114 ? 3.023 38.344 6.059 1 96.81 114 VAL A C 1
ATOM 860 O O . VAL A 1 114 ? 4.184 38.469 5.66 1 96.81 114 VAL A O 1
ATOM 863 N N . HIS A 1 115 ? 2.674 37.312 6.766 1 97.5 115 HIS A N 1
ATOM 864 C CA . HIS A 1 115 ? 3.604 36.344 7.293 1 97.5 115 HIS A CA 1
ATOM 865 C C . HIS A 1 115 ? 3.594 35.062 6.453 1 97.5 115 HIS A C 1
ATOM 867 O O . HIS A 1 115 ? 3.688 33.969 6.988 1 97.5 115 HIS A O 1
ATOM 873 N N . VAL A 1 116 ? 3.406 35.219 5.176 1 97.94 116 VAL A N 1
ATOM 874 C CA . VAL A 1 116 ? 3.295 34.062 4.266 1 97.94 116 VAL A CA 1
ATOM 875 C C . VAL A 1 116 ? 4.559 33.219 4.344 1 97.94 116 VAL A C 1
ATOM 877 O O . VAL A 1 116 ? 4.508 32 4.18 1 97.94 116 VAL A O 1
ATOM 880 N N . ARG A 1 117 ? 5.668 33.781 4.672 1 97.88 117 ARG A N 1
ATOM 881 C CA . ARG A 1 117 ? 6.941 33.062 4.758 1 97.88 117 ARG A CA 1
ATOM 882 C C . ARG A 1 117 ? 6.926 32.062 5.906 1 97.88 117 ARG A C 1
ATOM 884 O O . ARG A 1 117 ? 7.762 31.141 5.953 1 97.88 117 ARG A O 1
ATOM 891 N N . GLN A 1 118 ? 5.969 32.219 6.863 1 98.06 118 GLN A N 1
ATOM 892 C CA . GLN A 1 118 ? 5.836 31.328 8.023 1 98.06 118 GLN A CA 1
ATOM 893 C C . GLN A 1 118 ? 4.734 30.297 7.809 1 98.06 118 GLN A C 1
ATOM 895 O O . GLN A 1 118 ? 4.367 29.578 8.734 1 98.06 118 GLN A O 1
ATOM 900 N N . CYS A 1 119 ? 4.215 30.203 6.582 1 98.44 119 CYS A N 1
ATOM 901 C CA . CYS A 1 119 ? 3.025 29.391 6.34 1 98.44 119 CYS A CA 1
ATOM 902 C C . CYS A 1 119 ? 3.369 28.156 5.52 1 98.44 119 CYS A C 1
ATOM 904 O O . CYS A 1 119 ? 4.207 28.219 4.617 1 98.44 119 CYS A O 1
ATOM 906 N N . LEU A 1 120 ? 2.742 27.031 5.863 1 98.5 120 LEU A N 1
ATOM 907 C CA . LEU A 1 120 ? 2.789 25.844 5.039 1 98.5 120 LEU A CA 1
ATOM 908 C C . LEU A 1 120 ? 1.622 24.906 5.363 1 98.5 120 LEU A C 1
ATOM 910 O O . LEU A 1 120 ? 0.936 25.094 6.371 1 98.5 120 LEU A O 1
ATOM 914 N N . VAL A 1 121 ? 1.354 24 4.516 1 98.69 121 VAL A N 1
ATOM 915 C CA . VAL A 1 121 ? 0.446 22.906 4.824 1 98.69 121 VAL A CA 1
ATOM 916 C C . VAL A 1 121 ? 1.226 21.75 5.457 1 98.69 121 VAL A C 1
ATOM 918 O O . VAL A 1 121 ? 2.248 21.328 4.922 1 98.69 121 VAL A O 1
ATOM 921 N N . ALA A 1 122 ? 0.875 21.344 6.594 1 98.56 122 ALA A N 1
ATOM 922 C CA . ALA A 1 122 ? 1.318 20.109 7.238 1 98.56 122 ALA A CA 1
ATOM 923 C C . ALA A 1 122 ? 0.181 19.094 7.324 1 98.56 122 ALA A C 1
ATOM 925 O O . ALA A 1 122 ? -0.543 19.047 8.32 1 98.56 122 ALA A O 1
ATOM 926 N N . HIS A 1 123 ? 0.082 18.312 6.258 1 98.5 123 HIS A N 1
ATOM 927 C CA . HIS A 1 123 ? -1.058 17.438 6.039 1 98.5 123 HIS A CA 1
ATOM 928 C C . HIS A 1 123 ? -0.844 16.078 6.715 1 98.5 123 HIS A C 1
ATOM 930 O O . HIS A 1 123 ? -0.071 15.258 6.227 1 98.5 123 HIS A O 1
ATOM 936 N N . PRO A 1 124 ? -1.544 15.805 7.84 1 97.38 124 PRO A N 1
ATOM 937 C CA . PRO A 1 124 ? -1.467 14.469 8.438 1 97.38 124 PRO A CA 1
ATOM 938 C C . PRO A 1 124 ? -2.342 13.445 7.711 1 97.38 124 PRO A C 1
ATOM 940 O O . PRO A 1 124 ? -3.262 13.828 6.98 1 97.38 124 PRO A O 1
ATOM 943 N N . VAL A 1 125 ? -2.02 12.242 7.828 1 95.19 125 VAL A N 1
ATOM 944 C CA . VAL A 1 125 ? -2.793 11.172 7.195 1 95.19 125 VAL A CA 1
ATOM 945 C C . VAL A 1 125 ? -3.686 10.5 8.234 1 95.19 125 VAL A C 1
ATOM 947 O O . VAL A 1 125 ? -3.236 10.188 9.336 1 95.19 125 VAL A O 1
ATOM 950 N N . ASN A 1 126 ? -4.906 10.305 7.965 1 90.75 126 ASN A N 1
ATOM 951 C CA . ASN A 1 126 ? -5.879 9.695 8.859 1 90.75 126 ASN A CA 1
ATOM 952 C C . ASN A 1 126 ? -5.727 8.18 8.906 1 90.75 126 ASN A C 1
ATOM 954 O O . ASN A 1 126 ? -5.617 7.527 7.863 1 90.75 126 ASN A O 1
ATOM 958 N N . PRO A 1 127 ? -5.703 7.734 10.141 1 93.31 127 PRO A N 1
ATOM 959 C CA . PRO A 1 127 ? -5.719 8.344 11.469 1 93.31 127 PRO A CA 1
ATOM 960 C C . PRO A 1 127 ? -4.332 8.781 11.938 1 93.31 127 PRO A C 1
ATOM 962 O O . PRO A 1 127 ? -3.432 7.945 12.07 1 93.31 127 PRO A O 1
ATOM 965 N N . PRO A 1 128 ? -4.215 10 12.289 1 93.62 128 PRO A N 1
ATOM 966 C CA . PRO A 1 128 ? -2.881 10.578 12.453 1 93.62 128 PRO A CA 1
ATOM 967 C C . PRO A 1 128 ? -2.102 9.961 13.617 1 93.62 128 PRO A C 1
ATOM 969 O O . PRO A 1 128 ? -0.869 9.93 13.586 1 93.62 128 PRO A O 1
ATOM 972 N N . TYR A 1 129 ? -2.834 9.484 14.641 1 93.94 129 TYR A N 1
ATOM 973 C CA . TYR A 1 129 ? -2.148 8.93 15.797 1 93.94 129 TYR A CA 1
ATOM 974 C C . TYR A 1 129 ? -1.452 7.625 15.445 1 93.94 129 TYR A C 1
ATOM 976 O O . TYR A 1 129 ? -0.473 7.242 16.094 1 93.94 129 TYR A O 1
ATOM 984 N N . PHE A 1 130 ? -1.915 6.969 14.305 1 92.5 130 PHE A N 1
ATOM 985 C CA . PHE A 1 130 ? -1.426 5.625 14.016 1 92.5 130 PHE A CA 1
ATOM 986 C C . PHE A 1 130 ? -0.696 5.59 12.68 1 92.5 130 PHE A C 1
ATOM 988 O O . PHE A 1 130 ? 0.119 4.699 12.438 1 92.5 130 PHE A O 1
ATOM 995 N N . VAL A 1 131 ? -0.982 6.445 11.789 1 95.06 131 VAL A N 1
ATOM 996 C CA . VAL A 1 131 ? -0.275 6.617 10.531 1 95.06 131 VAL A CA 1
ATOM 997 C C . VAL A 1 131 ? 0.65 7.828 10.609 1 95.06 131 VAL A C 1
ATOM 999 O O . VAL A 1 131 ? 0.187 8.969 10.617 1 95.06 131 VAL A O 1
ATOM 1002 N N . PRO A 1 132 ? 1.866 7.66 10.641 1 96.81 132 PRO A N 1
ATOM 1003 C CA . PRO A 1 132 ? 2.779 8.727 11.062 1 96.81 132 PRO A CA 1
ATOM 1004 C C . PRO A 1 132 ? 3.059 9.734 9.953 1 96.81 132 PRO A C 1
ATOM 1006 O O . PRO A 1 132 ? 3.617 10.805 10.211 1 96.81 132 PRO A O 1
ATOM 1009 N N . LEU A 1 133 ? 2.752 9.469 8.727 1 98.25 133 LEU A N 1
ATOM 1010 C CA . LEU A 1 133 ? 3.119 10.312 7.598 1 98.25 133 LEU A CA 1
ATOM 1011 C C . LEU A 1 133 ? 2.48 11.695 7.719 1 98.25 133 LEU A C 1
ATOM 1013 O O . LEU A 1 133 ? 1.294 11.805 8.039 1 98.25 133 LEU A O 1
ATOM 1017 N N . VAL A 1 134 ? 3.271 12.711 7.488 1 98.62 134 VAL A N 1
ATOM 1018 C CA . VAL A 1 134 ? 2.783 14.078 7.344 1 98.62 134 VAL A CA 1
ATOM 1019 C C . VAL A 1 134 ? 3.42 14.727 6.117 1 98.62 134 VAL A C 1
ATOM 1021 O O . VAL A 1 134 ? 4.648 14.758 5.992 1 98.62 134 VAL A O 1
ATOM 1024 N N . GLU A 1 135 ? 2.672 15.242 5.238 1 98.75 135 GLU A N 1
ATOM 1025 C CA . GLU A 1 135 ? 3.189 15.945 4.066 1 98.75 135 GLU A CA 1
ATOM 1026 C C . GLU A 1 135 ? 3.385 17.422 4.352 1 98.75 135 GLU A C 1
ATOM 1028 O O . GLU A 1 135 ? 2.447 18.109 4.766 1 98.75 135 GLU A O 1
ATOM 1033 N N . LEU A 1 136 ? 4.574 17.906 4.203 1 98.81 136 LEU A N 1
ATOM 1034 C CA . LEU A 1 136 ? 4.867 19.328 4.309 1 98.81 136 LEU A CA 1
ATOM 1035 C C . LEU A 1 136 ? 4.855 19.984 2.934 1 98.81 136 LEU A C 1
ATOM 1037 O O . LEU A 1 136 ? 5.707 19.688 2.09 1 98.81 136 LEU A O 1
ATOM 1041 N N . VAL A 1 137 ? 3.883 20.828 2.68 1 98.69 137 VAL A N 1
ATOM 1042 C CA . VAL A 1 137 ? 3.693 21.484 1.388 1 98.69 137 VAL A CA 1
ATOM 1043 C C . VAL A 1 137 ? 3.834 22.984 1.546 1 98.69 137 VAL A C 1
ATOM 1045 O O . VAL A 1 137 ? 2.887 23.672 1.944 1 98.69 137 VAL A O 1
ATOM 1048 N N . PRO A 1 138 ? 4.918 23.531 1.137 1 98 138 PRO A N 1
ATOM 1049 C CA . PRO A 1 138 ? 5.16 24.969 1.322 1 98 138 PRO A CA 1
ATOM 1050 C C . PRO A 1 138 ? 4.422 25.828 0.296 1 98 138 PRO A C 1
ATOM 1052 O O . PRO A 1 138 ? 4.105 25.344 -0.798 1 98 138 PRO A O 1
ATOM 1055 N N . HIS A 1 139 ? 4.055 26.984 0.695 1 97.75 139 HIS A N 1
ATOM 1056 C CA . HIS A 1 139 ? 3.785 28.062 -0.256 1 97.75 139 HIS A CA 1
ATOM 1057 C C . HIS A 1 139 ? 5.039 28.422 -1.041 1 97.75 139 HIS A C 1
ATOM 1059 O O . HIS A 1 139 ? 6.156 28.234 -0.556 1 97.75 139 HIS A O 1
ATOM 1065 N N . PRO A 1 140 ? 4.848 28.984 -2.256 1 96.81 140 PRO A N 1
ATOM 1066 C CA . PRO A 1 140 ? 6.027 29.359 -3.037 1 96.81 140 PRO A CA 1
ATOM 1067 C C . PRO A 1 140 ? 6.945 30.328 -2.287 1 96.81 140 PRO A C 1
ATOM 1069 O O . PRO A 1 140 ? 8.156 30.344 -2.531 1 96.81 140 PRO A O 1
ATOM 1072 N N . GLU A 1 141 ? 6.418 31.047 -1.298 1 97.38 141 GLU A N 1
ATOM 1073 C CA . GLU A 1 141 ? 7.191 32.031 -0.576 1 97.38 141 GLU A CA 1
ATOM 1074 C C . GLU A 1 141 ? 7.547 31.562 0.83 1 97.38 141 GLU A C 1
ATOM 1076 O O . GLU A 1 141 ? 8.188 32.281 1.595 1 97.38 141 GLU A O 1
ATOM 1081 N N . THR A 1 142 ? 7.172 30.391 1.207 1 98.12 142 THR A N 1
ATOM 1082 C CA . THR A 1 142 ? 7.504 29.859 2.525 1 98.12 142 THR A CA 1
ATOM 1083 C C . THR A 1 142 ? 9.016 29.828 2.727 1 98.12 142 THR A C 1
ATOM 1085 O O . THR A 1 142 ? 9.75 29.391 1.843 1 98.12 142 THR A O 1
ATOM 1088 N N . ALA A 1 143 ? 9.469 30.312 3.887 1 97.75 143 ALA A N 1
ATOM 1089 C CA . ALA A 1 143 ? 10.898 30.266 4.188 1 97.75 143 ALA A CA 1
ATOM 1090 C C . ALA A 1 143 ? 11.367 28.828 4.406 1 97.75 143 ALA A C 1
ATOM 1092 O O . ALA A 1 143 ? 10.672 28.031 5.047 1 97.75 143 ALA A O 1
ATOM 1093 N N . PRO A 1 144 ? 12.547 28.469 3.848 1 97.31 144 PRO A N 1
ATOM 1094 C CA . PRO A 1 144 ? 13.078 27.125 4.102 1 97.31 144 PRO A CA 1
ATOM 1095 C C . PRO A 1 144 ? 13.18 26.812 5.59 1 97.31 144 PRO A C 1
ATOM 1097 O O . PRO A 1 144 ? 12.945 25.672 5.996 1 97.31 144 PRO A O 1
ATOM 1100 N N . ALA A 1 145 ? 13.492 27.766 6.383 1 97.62 145 ALA A N 1
ATOM 1101 C CA . ALA A 1 145 ? 13.625 27.578 7.824 1 97.62 145 ALA A CA 1
ATOM 1102 C C . ALA A 1 145 ? 12.297 27.141 8.445 1 97.62 145 ALA A C 1
ATOM 1104 O O . ALA A 1 145 ? 12.281 26.359 9.398 1 97.62 145 ALA A O 1
ATOM 1105 N N . THR A 1 146 ? 11.211 27.672 7.898 1 98.19 146 THR A N 1
ATOM 1106 C CA . THR A 1 146 ? 9.883 27.281 8.375 1 98.19 146 THR A CA 1
ATOM 1107 C C . THR A 1 146 ? 9.633 25.797 8.141 1 98.19 146 THR A C 1
ATOM 1109 O O . THR A 1 146 ? 9.141 25.109 9.031 1 98.19 146 THR A O 1
ATOM 1112 N N . VAL A 1 147 ? 9.992 25.328 6.984 1 98.31 147 VAL A N 1
ATOM 1113 C CA . VAL A 1 147 ? 9.828 23.922 6.648 1 98.31 147 VAL A CA 1
ATOM 1114 C C . VAL A 1 147 ? 10.734 23.078 7.539 1 98.31 147 VAL A C 1
ATOM 1116 O O . VAL A 1 147 ? 10.312 22.031 8.055 1 98.31 147 VAL A O 1
ATOM 1119 N N . ASP A 1 148 ? 11.961 23.531 7.73 1 98.31 148 ASP A N 1
ATOM 1120 C CA . ASP A 1 148 ? 12.914 22.812 8.562 1 98.31 148 ASP A CA 1
ATOM 1121 C C . ASP A 1 148 ? 12.406 22.672 9.992 1 98.31 148 ASP A C 1
ATOM 1123 O O . ASP A 1 148 ? 12.492 21.594 10.586 1 98.31 148 ASP A O 1
ATOM 1127 N N . ARG A 1 149 ? 11.93 23.734 10.5 1 97.94 149 ARG A N 1
ATOM 1128 C CA . ARG A 1 149 ? 11.438 23.75 11.875 1 97.94 149 ARG A CA 1
ATOM 1129 C C . ARG A 1 149 ? 10.242 22.828 12.047 1 97.94 149 ARG A C 1
ATOM 1131 O O . ARG A 1 149 ? 10.133 22.109 13.039 1 97.94 149 ARG A O 1
ATOM 1138 N N . THR A 1 150 ? 9.352 22.906 11.086 1 98.62 150 THR A N 1
ATOM 1139 C CA . THR A 1 150 ? 8.18 22.047 11.133 1 98.62 150 THR A CA 1
ATOM 1140 C C . THR A 1 150 ? 8.578 20.578 11.031 1 98.62 150 THR A C 1
ATOM 1142 O O . THR A 1 150 ? 8.062 19.734 11.758 1 98.62 150 THR A O 1
ATOM 1145 N N . HIS A 1 151 ? 9.453 20.297 10.133 1 98.62 151 HIS A N 1
ATOM 1146 C CA . HIS A 1 151 ? 9.961 18.953 9.961 1 98.62 151 HIS A CA 1
ATOM 1147 C C . HIS A 1 151 ? 10.555 18.422 11.266 1 98.62 151 HIS A C 1
ATOM 1149 O O . HIS A 1 151 ? 10.227 17.312 11.688 1 98.62 151 HIS A O 1
ATOM 1155 N N . ALA A 1 152 ? 11.406 19.188 11.883 1 98.31 152 ALA A N 1
ATOM 1156 C CA . ALA A 1 152 ? 12.062 18.797 13.133 1 98.31 152 ALA A CA 1
ATOM 1157 C C . ALA A 1 152 ? 11.047 18.578 14.242 1 98.31 152 ALA A C 1
ATOM 1159 O O . ALA A 1 152 ? 11.164 17.625 15.023 1 98.31 152 ALA A O 1
ATOM 1160 N N . LEU A 1 153 ? 10.109 19.453 14.344 1 98.12 153 LEU A N 1
ATOM 1161 C CA . LEU A 1 153 ? 9.062 19.359 15.359 1 98.12 153 LEU A CA 1
ATOM 1162 C C . LEU A 1 153 ? 8.297 18.047 15.211 1 98.12 153 LEU A C 1
ATOM 1164 O O . LEU A 1 153 ? 8.078 17.328 16.203 1 98.12 153 LEU A O 1
ATOM 1168 N N . LEU A 1 154 ? 7.867 17.766 13.984 1 98.25 154 LEU A N 1
ATOM 1169 C CA . LEU A 1 154 ? 7.066 16.578 13.727 1 98.25 154 LEU A CA 1
ATOM 1170 C C . LEU A 1 154 ? 7.883 15.312 13.961 1 98.25 154 LEU A C 1
ATOM 1172 O O . LEU A 1 154 ? 7.359 14.32 14.469 1 98.25 154 LEU A O 1
ATOM 1176 N N . GLN A 1 155 ? 9.117 15.352 13.609 1 97.44 155 GLN A N 1
ATOM 1177 C CA . GLN A 1 155 ? 9.992 14.227 13.914 1 97.44 155 GLN A CA 1
ATOM 1178 C C . GLN A 1 155 ? 10.086 13.992 15.414 1 97.44 155 GLN A C 1
ATOM 1180 O O . GLN A 1 155 ? 10.078 12.844 15.875 1 97.44 155 GLN A O 1
ATOM 1185 N N . LYS A 1 156 ? 10.188 15.062 16.109 1 96.31 156 LYS A N 1
ATOM 1186 C CA . LYS A 1 156 ? 10.336 14.992 17.562 1 96.31 156 LYS A CA 1
ATOM 1187 C C . LYS A 1 156 ? 9.141 14.305 18.203 1 96.31 156 LYS A C 1
ATOM 1189 O O . LYS A 1 156 ? 9.281 13.609 19.219 1 96.31 156 LYS A O 1
ATOM 1194 N N . ILE A 1 157 ? 7.988 14.438 17.641 1 96.12 157 ILE A N 1
ATOM 1195 C CA . ILE A 1 157 ? 6.797 13.859 18.266 1 96.12 157 ILE A CA 1
ATOM 1196 C C . ILE A 1 157 ? 6.496 12.5 17.656 1 96.12 157 ILE A C 1
ATOM 1198 O O . ILE A 1 157 ? 5.391 11.977 17.797 1 96.12 157 ILE A O 1
ATOM 1202 N N . GLY A 1 158 ? 7.387 12 16.828 1 94.44 158 GLY A N 1
ATOM 1203 C CA . GLY A 1 158 ? 7.297 10.617 16.375 1 94.44 158 GLY A CA 1
ATOM 1204 C C . GLY A 1 158 ? 6.613 10.477 15.031 1 94.44 158 GLY A C 1
ATOM 1205 O O . GLY A 1 158 ? 6.258 9.367 14.625 1 94.44 158 GLY A O 1
ATOM 1206 N N . GLN A 1 159 ? 6.387 11.57 14.336 1 97.06 159 GLN A N 1
ATOM 1207 C CA . GLN A 1 159 ? 5.793 11.516 13 1 97.06 159 GLN A CA 1
ATOM 1208 C C . GLN A 1 159 ? 6.871 11.359 11.93 1 97.06 159 GLN A C 1
ATOM 1210 O O . GLN A 1 159 ? 8.062 11.344 12.234 1 97.06 159 GLN A O 1
ATOM 1215 N N . CYS A 1 160 ? 6.449 11.125 10.727 1 97.75 160 CYS A N 1
ATOM 1216 C CA . CYS A 1 160 ? 7.32 11.016 9.562 1 97.75 160 CYS A CA 1
ATOM 1217 C C . CYS A 1 160 ? 6.996 12.094 8.539 1 97.75 160 CYS A C 1
ATOM 1219 O O . CYS A 1 160 ? 6.27 11.844 7.574 1 97.75 160 CYS A O 1
ATOM 1221 N N . PRO A 1 161 ? 7.594 13.273 8.773 1 98.69 161 PRO A N 1
ATOM 1222 C CA . PRO A 1 161 ? 7.348 14.352 7.82 1 98.69 161 PRO A CA 1
ATOM 1223 C C . PRO A 1 161 ? 8.094 14.164 6.5 1 98.69 161 PRO A C 1
ATOM 1225 O O . PRO A 1 161 ? 9.266 13.766 6.504 1 98.69 161 PRO A O 1
ATOM 1228 N N . VAL A 1 162 ? 7.43 14.359 5.402 1 98.69 162 VAL A N 1
ATOM 1229 C CA . VAL A 1 162 ? 8.047 14.367 4.082 1 98.69 162 VAL A CA 1
ATOM 1230 C C . VAL A 1 162 ? 7.859 15.742 3.434 1 98.69 162 VAL A C 1
ATOM 1232 O O . VAL A 1 162 ? 6.844 16.406 3.654 1 98.69 162 VAL A O 1
ATOM 1235 N N . ARG A 1 163 ? 8.852 16.141 2.623 1 98.38 163 ARG A N 1
ATOM 1236 C CA . ARG A 1 163 ? 8.844 17.469 2.02 1 98.38 163 ARG A CA 1
ATOM 1237 C C . ARG A 1 163 ? 8.383 17.406 0.566 1 98.38 163 ARG A C 1
ATOM 1239 O O . ARG A 1 163 ? 8.961 16.672 -0.243 1 98.38 163 ARG A O 1
ATOM 1246 N N . LEU A 1 164 ? 7.324 18.062 0.285 1 98.31 164 LEU A N 1
ATOM 1247 C CA . LEU A 1 164 ? 7.066 18.422 -1.108 1 98.31 164 LEU A CA 1
ATOM 1248 C C . LEU A 1 164 ? 7.801 19.688 -1.494 1 98.31 164 LEU A C 1
ATOM 1250 O O . LEU A 1 164 ? 7.758 20.688 -0.764 1 98.31 164 LEU A O 1
ATOM 1254 N N . LEU A 1 165 ? 8.422 19.672 -2.566 1 97.19 165 LEU A N 1
ATOM 1255 C CA . LEU A 1 165 ? 9.297 20.781 -2.965 1 97.19 165 LEU A CA 1
ATOM 1256 C C . LEU A 1 165 ? 8.5 21.875 -3.668 1 97.19 165 LEU A C 1
ATOM 1258 O O . LEU A 1 165 ? 8.984 23 -3.824 1 97.19 165 LEU A O 1
ATOM 1262 N N . LYS A 1 166 ? 7.371 21.562 -4.082 1 95.69 166 LYS A N 1
ATOM 1263 C CA . LYS A 1 166 ? 6.41 22.531 -4.609 1 95.69 166 LYS A CA 1
ATOM 1264 C C . LYS A 1 166 ? 4.98 22.031 -4.426 1 95.69 166 LYS A C 1
ATOM 1266 O O . LYS A 1 166 ? 4.746 20.828 -4.262 1 95.69 166 LYS A O 1
ATOM 1271 N N . GLU A 1 167 ? 4.059 23 -4.453 1 96.06 167 GLU A N 1
ATOM 1272 C CA . GLU A 1 167 ? 2.66 22.609 -4.277 1 96.06 167 GLU A CA 1
ATOM 1273 C C . GLU A 1 167 ? 2.107 21.953 -5.535 1 96.06 167 GLU A C 1
ATOM 1275 O O . GLU A 1 167 ? 2.453 22.344 -6.652 1 96.06 167 GLU A O 1
ATOM 1280 N N . VAL A 1 168 ? 1.293 20.953 -5.367 1 96.69 168 VAL A N 1
ATOM 1281 C CA . VAL A 1 168 ? 0.608 20.266 -6.457 1 96.69 168 VAL A CA 1
ATOM 1282 C C . VAL A 1 168 ? -0.775 19.812 -5.992 1 96.69 168 VAL A C 1
ATOM 1284 O O . VAL A 1 168 ? -0.957 19.438 -4.832 1 96.69 168 VAL A O 1
ATOM 1287 N N . ASP A 1 169 ? -1.715 19.891 -6.922 1 96.19 169 ASP A N 1
ATOM 1288 C CA . ASP A 1 169 ? -3.076 19.469 -6.598 1 96.19 169 ASP A CA 1
ATOM 1289 C C . ASP A 1 169 ? -3.117 18 -6.184 1 96.19 169 ASP A C 1
ATOM 1291 O O . ASP A 1 169 ? -2.662 17.125 -6.926 1 96.19 169 ASP A O 1
ATOM 1295 N N . GLY A 1 170 ? -3.609 17.734 -5.023 1 96.62 170 GLY A N 1
ATOM 1296 C CA . GLY A 1 170 ? -3.703 16.375 -4.5 1 96.62 170 GLY A CA 1
ATOM 1297 C C . GLY A 1 170 ? -2.488 15.961 -3.693 1 96.62 170 GLY A C 1
ATOM 1298 O O . GLY A 1 170 ? -2.471 14.883 -3.096 1 96.62 170 GLY A O 1
ATOM 1299 N N . PHE A 1 171 ? -1.396 16.859 -3.73 1 98.06 171 PHE A N 1
ATOM 1300 C CA . PHE A 1 171 ? -0.151 16.562 -3.031 1 98.06 171 PHE A CA 1
ATOM 1301 C C . PHE A 1 171 ? 0.442 15.242 -3.523 1 98.06 171 PHE A C 1
ATOM 1303 O O . PHE A 1 171 ? 0.497 14.992 -4.73 1 98.06 171 PHE A O 1
ATOM 1310 N N . ALA A 1 172 ? 1.096 14.484 -2.67 1 98.38 172 ALA A N 1
ATOM 1311 C CA . ALA A 1 172 ? 1.688 13.227 -3.131 1 98.38 172 ALA A CA 1
ATOM 1312 C C . ALA A 1 172 ? 0.816 12.039 -2.748 1 98.38 172 ALA A C 1
ATOM 1314 O O . ALA A 1 172 ? 0.513 11.188 -3.588 1 98.38 172 ALA A O 1
ATOM 1315 N N . LEU A 1 173 ? 0.373 12 -1.531 1 98.44 173 LEU A N 1
ATOM 1316 C CA . LEU A 1 173 ? -0.365 10.852 -1.011 1 98.44 173 LEU A CA 1
ATOM 1317 C C . LEU A 1 173 ? -1.673 10.656 -1.771 1 98.44 173 LEU A C 1
ATOM 1319 O O . LEU A 1 173 ? -1.959 9.555 -2.25 1 98.44 173 LEU A O 1
ATOM 1323 N N . ASN A 1 174 ? -2.457 11.703 -1.915 1 98.12 174 ASN A N 1
ATOM 1324 C CA . ASN A 1 174 ? -3.738 11.586 -2.604 1 98.12 174 ASN A CA 1
ATOM 1325 C C . ASN A 1 174 ? -3.551 11.219 -4.07 1 98.12 174 ASN A C 1
ATOM 1327 O O . ASN A 1 174 ? -4.355 10.469 -4.637 1 98.12 174 ASN A O 1
ATOM 1331 N N . ARG A 1 175 ? -2.551 11.828 -4.648 1 98.56 175 ARG A N 1
ATOM 1332 C CA . ARG A 1 175 ? -2.303 11.516 -6.055 1 98.56 175 ARG A CA 1
ATOM 1333 C C . ARG A 1 175 ? -2.002 10.031 -6.242 1 98.56 175 ARG A C 1
ATOM 1335 O O . ARG A 1 175 ? -2.527 9.398 -7.16 1 98.56 175 ARG A O 1
A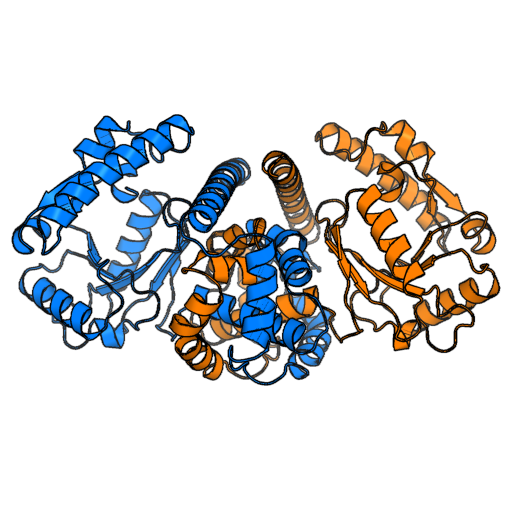TOM 1342 N N . LEU A 1 176 ? -1.13 9.414 -5.398 1 98.69 176 LEU A N 1
ATOM 1343 C CA . LEU A 1 176 ? -0.87 7.984 -5.457 1 98.69 176 LEU A CA 1
ATOM 1344 C C . LEU A 1 176 ? -2.139 7.188 -5.172 1 98.69 176 LEU A C 1
ATOM 1346 O O . LEU A 1 176 ? -2.416 6.191 -5.844 1 98.69 176 LEU A O 1
ATOM 1350 N N . GLN A 1 177 ? -2.902 7.582 -4.176 1 98.56 177 GLN A N 1
ATOM 1351 C CA . GLN A 1 177 ? -4.156 6.922 -3.822 1 98.56 177 GLN A CA 1
ATOM 1352 C C . GLN A 1 177 ? -5.129 6.93 -4.996 1 98.56 177 GLN A C 1
ATOM 1354 O O . GLN A 1 177 ? -5.758 5.91 -5.293 1 98.56 177 GLN A O 1
ATOM 1359 N N . TYR A 1 178 ? -5.25 8.086 -5.656 1 98.69 178 TYR A N 1
ATOM 1360 C CA . TYR A 1 178 ? -6.188 8.211 -6.766 1 98.69 178 TYR A CA 1
ATOM 1361 C C . TYR A 1 178 ? -5.734 7.387 -7.965 1 98.69 178 TYR A C 1
ATOM 1363 O O . TYR A 1 178 ? -6.562 6.863 -8.711 1 98.69 178 TYR A O 1
ATOM 1371 N N . ALA A 1 179 ? -4.391 7.266 -8.156 1 98.75 179 ALA A N 1
ATOM 1372 C CA . ALA A 1 179 ? -3.891 6.359 -9.188 1 98.75 179 ALA A CA 1
ATOM 1373 C C . ALA A 1 179 ? -4.379 4.93 -8.945 1 98.75 179 ALA A C 1
ATOM 1375 O O . ALA A 1 179 ? -4.875 4.273 -9.859 1 98.75 179 ALA A O 1
ATOM 1376 N N . VAL A 1 180 ? -4.281 4.453 -7.742 1 98.81 180 VAL A N 1
ATOM 1377 C CA . VAL A 1 180 ? -4.711 3.111 -7.355 1 98.81 180 VAL A CA 1
ATOM 1378 C C . VAL A 1 180 ? -6.223 2.982 -7.527 1 98.81 180 VAL A C 1
ATOM 1380 O O . VAL A 1 180 ? -6.703 2.025 -8.141 1 98.81 180 VAL A O 1
ATOM 1383 N N . ILE A 1 181 ? -6.949 3.941 -6.996 1 98.69 181 ILE A N 1
ATOM 1384 C CA . ILE A 1 181 ? -8.406 3.898 -7.016 1 98.69 181 ILE A CA 1
ATOM 1385 C C . ILE A 1 181 ? -8.906 3.869 -8.461 1 98.69 181 ILE A C 1
ATOM 1387 O O . ILE A 1 181 ? -9.828 3.117 -8.789 1 98.69 181 ILE A O 1
ATOM 1391 N N . SER A 1 182 ? -8.32 4.703 -9.305 1 98.62 182 SER A N 1
ATOM 1392 C CA . SER A 1 182 ? -8.766 4.785 -10.688 1 98.62 182 SER A CA 1
ATOM 1393 C C . SER A 1 182 ? -8.609 3.445 -11.398 1 98.62 182 SER A C 1
ATOM 1395 O O . SER A 1 182 ? -9.523 2.994 -12.094 1 98.62 182 SER A O 1
ATOM 1397 N N . GLU A 1 183 ? -7.445 2.812 -11.234 1 98.75 183 GLU A N 1
ATOM 1398 C CA . GLU A 1 183 ? -7.254 1.521 -11.891 1 98.75 183 GLU A CA 1
ATOM 1399 C C . GLU A 1 183 ? -8.117 0.443 -11.242 1 98.75 183 GLU A C 1
ATOM 1401 O O . GLU A 1 183 ? -8.672 -0.413 -11.938 1 98.75 183 GLU A O 1
ATOM 1406 N N . ALA A 1 184 ? -8.219 0.463 -9.914 1 98.56 184 ALA A N 1
ATOM 1407 C CA . ALA A 1 184 ? -9.117 -0.464 -9.227 1 98.56 184 ALA A CA 1
ATOM 1408 C C . ALA A 1 184 ? -10.531 -0.371 -9.781 1 98.56 184 ALA A C 1
ATOM 1410 O O . ALA A 1 184 ? -11.172 -1.393 -10.047 1 98.56 184 ALA A O 1
ATOM 1411 N N . TRP A 1 185 ? -10.961 0.844 -9.961 1 98.38 185 TRP A N 1
ATOM 1412 C CA . TRP A 1 185 ? -12.305 1.103 -10.461 1 98.38 185 TRP A CA 1
ATOM 1413 C C . TRP A 1 185 ? -12.477 0.555 -11.875 1 98.38 185 TRP A C 1
ATOM 1415 O O . TRP A 1 185 ? -13.484 -0.082 -12.188 1 98.38 185 TRP A O 1
ATOM 1425 N N . ARG A 1 186 ? -11.547 0.768 -12.75 1 98.12 186 ARG A N 1
ATOM 1426 C CA . ARG A 1 186 ? -11.609 0.263 -14.117 1 98.12 186 ARG A CA 1
ATOM 1427 C C . ARG A 1 186 ? -11.703 -1.259 -14.133 1 98.12 186 ARG A C 1
ATOM 1429 O O . ARG A 1 186 ? -12.492 -1.826 -14.891 1 98.12 186 ARG A O 1
ATOM 1436 N N . LEU A 1 187 ? -10.859 -1.921 -13.297 1 98.31 187 LEU A N 1
ATOM 1437 C CA . LEU A 1 187 ? -10.82 -3.379 -13.258 1 98.31 187 LEU A CA 1
ATOM 1438 C C . LEU A 1 187 ? -12.172 -3.945 -12.828 1 98.31 187 LEU A C 1
ATOM 1440 O O . LEU A 1 187 ? -12.641 -4.941 -13.383 1 98.31 187 LEU A O 1
ATOM 1444 N N . VAL A 1 188 ? -12.781 -3.299 -11.836 1 98.06 188 VAL A N 1
ATOM 1445 C CA . VAL A 1 188 ? -14.078 -3.748 -11.344 1 98.06 188 VAL A CA 1
ATOM 1446 C C . VAL A 1 188 ? -15.164 -3.438 -12.375 1 98.06 188 VAL A C 1
ATOM 1448 O O . VAL A 1 188 ? -16 -4.289 -12.68 1 98.06 188 VAL A O 1
ATOM 1451 N N . GLU A 1 189 ? -15.164 -2.256 -12.875 1 96.75 189 GLU A N 1
ATOM 1452 C CA . GLU A 1 189 ? -16.156 -1.797 -13.844 1 96.75 189 GLU A CA 1
ATOM 1453 C C . GLU A 1 189 ? -16.141 -2.654 -15.102 1 96.75 189 GLU A C 1
ATOM 1455 O O . GLU A 1 189 ? -17.188 -2.957 -15.672 1 96.75 189 GLU A O 1
ATOM 1460 N N . ASP A 1 190 ? -14.961 -3.068 -15.547 1 96.31 190 ASP A N 1
ATOM 1461 C CA . ASP A 1 190 ? -14.789 -3.867 -16.75 1 96.31 190 ASP A CA 1
ATOM 1462 C C . ASP A 1 190 ? -15.078 -5.344 -16.484 1 96.31 190 ASP A C 1
ATOM 1464 O O . ASP A 1 190 ? -14.984 -6.176 -17.391 1 96.31 190 ASP A O 1
ATOM 1468 N N . GLY A 1 191 ? -15.352 -5.684 -15.234 1 96.38 191 GLY A N 1
ATOM 1469 C CA . GLY A 1 191 ? -15.703 -7.051 -14.883 1 96.38 191 GLY A CA 1
ATOM 1470 C C . GLY A 1 191 ? -14.508 -7.977 -14.82 1 96.38 191 GLY A C 1
ATOM 1471 O O . GLY A 1 191 ? -14.641 -9.188 -14.992 1 96.38 191 GLY A O 1
ATOM 1472 N N . VAL A 1 192 ? -13.312 -7.469 -14.641 1 97.7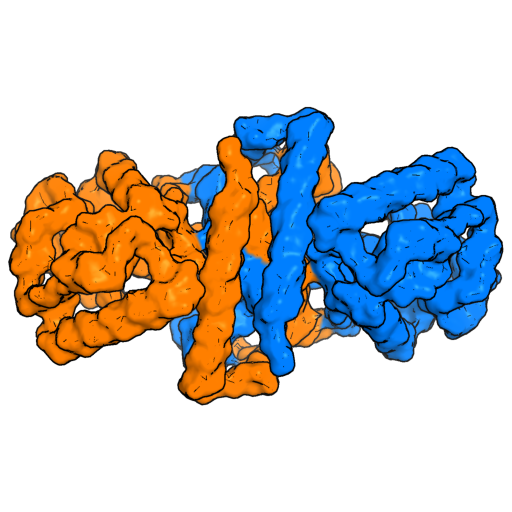5 192 VAL A N 1
ATOM 1473 C CA . VAL A 1 192 ? -12.078 -8.25 -14.594 1 97.75 192 VAL A CA 1
ATOM 1474 C C . VAL A 1 192 ? -11.969 -8.953 -13.234 1 97.75 192 VAL A C 1
ATOM 1476 O O . VAL A 1 192 ? -11.492 -10.086 -13.156 1 97.75 192 VAL A O 1
ATOM 1479 N N . VAL A 1 193 ? -12.359 -8.32 -12.211 1 98.31 193 VAL A N 1
ATOM 1480 C CA . VAL A 1 193 ? -12.242 -8.82 -10.844 1 98.31 193 VAL A CA 1
ATOM 1481 C C . VAL A 1 193 ? -13.383 -8.273 -9.992 1 98.31 193 VAL A C 1
ATOM 1483 O O . VAL A 1 193 ? -13.891 -7.176 -10.258 1 98.31 193 VAL A O 1
ATOM 1486 N N . SER A 1 194 ? -13.836 -9.008 -9.016 1 98.19 194 SER A N 1
ATOM 1487 C CA . SER A 1 194 ? -14.852 -8.516 -8.094 1 98.19 194 SER A CA 1
ATOM 1488 C C . SER A 1 194 ? -14.281 -7.457 -7.152 1 98.19 194 SER A C 1
ATOM 1490 O O . SER A 1 194 ? -13.062 -7.41 -6.934 1 98.19 194 SER A O 1
ATOM 1492 N N . PRO A 1 195 ? -15.148 -6.578 -6.57 1 98.31 195 PRO A N 1
ATOM 1493 C CA . PRO A 1 195 ? -14.648 -5.594 -5.605 1 98.31 195 PRO A CA 1
ATOM 1494 C C . PRO A 1 195 ? -13.922 -6.242 -4.43 1 98.31 195 PRO A C 1
ATOM 1496 O O . PRO A 1 195 ? -12.875 -5.746 -4 1 98.31 195 PRO A O 1
ATOM 1499 N N . THR A 1 196 ? -14.422 -7.336 -3.941 1 98.06 196 THR A N 1
ATOM 1500 C CA . THR A 1 196 ? -13.836 -8.023 -2.795 1 98.06 196 THR A CA 1
ATOM 1501 C C . THR A 1 196 ? -12.461 -8.578 -3.146 1 98.06 196 THR A C 1
ATOM 1503 O O . THR A 1 196 ? -11.5 -8.406 -2.389 1 98.06 196 THR A O 1
ATOM 1506 N N . ASP A 1 197 ? -12.375 -9.219 -4.309 1 98.5 197 ASP A N 1
ATOM 1507 C CA . ASP A 1 197 ? -11.094 -9.773 -4.734 1 98.5 197 ASP A CA 1
ATOM 1508 C C . ASP A 1 197 ? -10.086 -8.664 -5.043 1 98.5 197 ASP A C 1
ATOM 1510 O O . ASP A 1 197 ? -8.891 -8.82 -4.809 1 98.5 197 ASP A O 1
ATOM 1514 N N . LEU A 1 198 ? -10.617 -7.559 -5.582 1 98.75 198 LEU A N 1
ATOM 1515 C CA . LEU A 1 198 ? -9.75 -6.414 -5.84 1 98.75 198 LEU A CA 1
ATOM 1516 C C . LEU A 1 198 ? -9.086 -5.938 -4.551 1 98.75 198 LEU A C 1
ATOM 1518 O O . LEU A 1 198 ? -7.887 -5.66 -4.531 1 98.75 198 LEU A O 1
ATOM 1522 N N . ASP A 1 199 ? -9.836 -5.824 -3.555 1 98.62 199 ASP A N 1
ATOM 1523 C CA . ASP A 1 199 ? -9.281 -5.387 -2.275 1 98.62 199 ASP A CA 1
ATOM 1524 C C . ASP A 1 199 ? -8.258 -6.383 -1.749 1 98.62 199 ASP A C 1
ATOM 1526 O O . ASP A 1 199 ? -7.258 -5.988 -1.138 1 98.62 199 ASP A O 1
ATOM 1530 N N . LEU A 1 200 ? -8.453 -7.633 -2 1 98.25 200 LEU A N 1
ATOM 1531 C CA . LEU A 1 200 ? -7.496 -8.648 -1.572 1 98.25 200 LEU A CA 1
ATOM 1532 C C . LEU A 1 200 ? -6.191 -8.539 -2.354 1 98.25 200 LEU A C 1
ATOM 1534 O O . LEU A 1 200 ? -5.117 -8.789 -1.81 1 98.25 200 LEU A O 1
ATOM 1538 N N . VAL A 1 201 ? -6.297 -8.195 -3.639 1 98.62 201 VAL A N 1
ATOM 1539 C CA . VAL A 1 201 ? -5.098 -7.988 -4.445 1 98.62 201 VAL A CA 1
ATOM 1540 C C . VAL A 1 201 ? -4.168 -6.996 -3.75 1 98.62 201 VAL A C 1
ATOM 1542 O O . VAL A 1 201 ? -2.945 -7.148 -3.787 1 98.62 201 VAL A O 1
ATOM 1545 N N . MET A 1 202 ? -4.793 -6.062 -3.09 1 98.5 202 MET A N 1
ATOM 1546 C CA . MET A 1 202 ? -4.004 -5.055 -2.389 1 98.5 202 MET A CA 1
ATOM 1547 C C . MET A 1 202 ? -3.621 -5.539 -0.994 1 98.5 202 MET A C 1
ATOM 1549 O O . MET A 1 202 ? -2.438 -5.707 -0.696 1 98.5 202 MET A O 1
ATOM 1553 N N . SER A 1 203 ? -4.551 -5.914 -0.123 1 97.69 203 SER A N 1
ATOM 1554 C CA . SER A 1 203 ? -4.309 -6.152 1.296 1 97.69 203 SER A CA 1
ATOM 1555 C C . SER A 1 203 ? -3.471 -7.41 1.51 1 97.69 203 SER A C 1
ATOM 1557 O O . SER A 1 203 ? -2.727 -7.508 2.488 1 97.69 203 SER A O 1
ATOM 1559 N N . GLU A 1 204 ? -3.518 -8.336 0.536 1 97.31 204 GLU A N 1
ATOM 1560 C CA . GLU A 1 204 ? -2.773 -9.586 0.674 1 97.31 204 GLU A CA 1
ATOM 1561 C C . GLU A 1 204 ? -1.632 -9.664 -0.336 1 97.31 204 GLU A C 1
ATOM 1563 O O . GLU A 1 204 ? -0.977 -10.703 -0.464 1 97.31 204 GLU A O 1
ATOM 1568 N N . GLY A 1 205 ? -1.418 -8.594 -1.092 1 97.06 205 GLY A N 1
ATOM 1569 C CA . GLY A 1 205 ? -0.366 -8.523 -2.094 1 97.06 205 GLY A CA 1
ATOM 1570 C C . GLY A 1 205 ? 0.487 -7.277 -1.974 1 97.06 205 GLY A C 1
ATOM 1571 O O . GLY A 1 205 ? 1.41 -7.223 -1.157 1 97.06 205 GLY A O 1
ATOM 1572 N N . LEU A 1 206 ? 0.082 -6.234 -2.719 1 97.06 206 LEU A N 1
ATOM 1573 C CA . LEU A 1 206 ? 0.895 -5.031 -2.854 1 97.06 206 LEU A CA 1
ATOM 1574 C C . LEU A 1 206 ? 0.984 -4.281 -1.527 1 97.06 206 LEU A C 1
ATOM 1576 O O . LEU A 1 206 ? 2.039 -3.742 -1.185 1 97.06 206 LEU A O 1
ATOM 1580 N N . GLY A 1 207 ? -0.149 -4.176 -0.841 1 96.81 207 GLY A N 1
ATOM 1581 C CA . GLY A 1 207 ? -0.178 -3.482 0.437 1 96.81 207 GLY A CA 1
ATOM 1582 C C . GLY A 1 207 ? 0.771 -4.078 1.46 1 96.81 207 GLY A C 1
ATOM 1583 O O . GLY A 1 207 ? 1.385 -3.348 2.242 1 96.81 207 GLY A O 1
ATOM 1584 N N . THR A 1 208 ? 0.908 -5.375 1.474 1 95 208 THR A N 1
ATOM 1585 C CA . THR A 1 208 ? 1.85 -6.051 2.361 1 95 208 THR A CA 1
ATOM 1586 C C . THR A 1 208 ? 3.283 -5.629 2.049 1 95 208 THR A C 1
ATOM 1588 O O . THR A 1 208 ? 4.062 -5.336 2.957 1 95 208 THR A O 1
ATOM 1591 N N . ARG A 1 209 ? 3.549 -5.574 0.8 1 94.25 209 ARG A N 1
ATOM 1592 C CA . ARG A 1 209 ? 4.883 -5.168 0.371 1 94.25 209 ARG A CA 1
ATOM 1593 C C . ARG A 1 209 ? 5.148 -3.705 0.707 1 94.25 209 ARG A C 1
ATOM 1595 O O . ARG A 1 209 ? 6.219 -3.361 1.205 1 94.25 209 ARG A O 1
ATOM 1602 N N . TYR A 1 210 ? 4.211 -2.857 0.559 1 97.5 210 TYR A N 1
ATOM 1603 C CA . TYR A 1 210 ? 4.359 -1.411 0.681 1 97.5 210 TYR A CA 1
ATOM 1604 C C . TYR A 1 210 ? 4.293 -0.978 2.141 1 97.5 210 TYR A C 1
ATOM 1606 O O . TYR A 1 210 ? 4.57 0.179 2.465 1 97.5 210 TYR A O 1
ATOM 1614 N N . ALA A 1 211 ? 3.965 -1.917 2.992 1 96.75 211 ALA A N 1
ATOM 1615 C CA . ALA A 1 211 ? 3.918 -1.592 4.414 1 96.75 211 ALA A CA 1
ATOM 1616 C C . ALA A 1 211 ? 5.305 -1.245 4.945 1 96.75 211 ALA A C 1
ATOM 1618 O O . ALA A 1 211 ? 5.438 -0.55 5.957 1 96.75 211 ALA A O 1
ATOM 1619 N N . PHE A 1 212 ? 6.375 -1.654 4.246 1 96.81 212 PHE A N 1
ATOM 1620 C CA . PHE A 1 212 ? 7.719 -1.48 4.789 1 96.81 212 PHE A CA 1
ATOM 1621 C C . PHE A 1 212 ? 8.609 -0.726 3.807 1 96.81 212 PHE A C 1
ATOM 1623 O O . PHE A 1 212 ? 9.562 -0.059 4.211 1 96.81 212 PHE A O 1
ATOM 1630 N N . ILE A 1 213 ? 8.352 -0.867 2.551 1 97.44 213 ILE A N 1
ATOM 1631 C CA . ILE A 1 213 ? 9.164 -0.189 1.549 1 97.44 213 ILE A CA 1
ATOM 1632 C C . ILE A 1 213 ? 8.266 0.432 0.484 1 97.44 213 ILE A C 1
ATOM 1634 O O . ILE A 1 213 ? 7.164 -0.059 0.233 1 97.44 213 ILE A O 1
ATOM 1638 N N . GLY A 1 214 ? 8.688 1.496 -0.124 1 98.12 214 GLY A N 1
ATOM 1639 C CA . GLY A 1 214 ? 7.914 2.172 -1.15 1 98.12 214 GLY A CA 1
ATOM 1640 C C . GLY A 1 214 ? 8.055 1.536 -2.52 1 98.12 214 GLY A C 1
ATOM 1641 O O . GLY A 1 214 ? 8.766 0.545 -2.68 1 98.12 214 GLY A O 1
ATOM 1642 N N . PRO A 1 215 ? 7.367 2.078 -3.518 1 98.62 215 PRO A N 1
ATOM 1643 C CA . PRO A 1 215 ? 7.375 1.498 -4.863 1 98.62 215 PRO A CA 1
ATOM 1644 C C . PRO A 1 215 ? 8.75 1.535 -5.516 1 98.62 215 PRO A C 1
ATOM 1646 O O . PRO A 1 215 ? 9.117 0.61 -6.242 1 98.62 215 PRO A O 1
ATOM 1649 N N . LEU A 1 216 ? 9.539 2.562 -5.254 1 98.69 216 LEU A N 1
ATOM 1650 C CA . LEU A 1 216 ? 10.836 2.691 -5.906 1 98.69 216 LEU A CA 1
ATOM 1651 C C . LEU A 1 216 ? 11.836 1.69 -5.328 1 98.69 216 LEU A C 1
ATOM 1653 O O . LEU A 1 216 ? 12.562 1.036 -6.078 1 98.69 216 LEU A O 1
ATOM 1657 N N . GLU A 1 217 ? 11.852 1.581 -4.039 1 98.25 217 GLU A N 1
ATOM 1658 C CA . GLU A 1 217 ? 12.719 0.572 -3.443 1 98.25 217 GLU A CA 1
ATOM 1659 C C . GLU A 1 217 ? 12.281 -0.836 -3.844 1 98.25 217 GLU A C 1
ATOM 1661 O O . GLU A 1 217 ? 13.125 -1.724 -4.016 1 98.25 217 GLU A O 1
ATOM 1666 N N . THR A 1 218 ? 10.984 -1.062 -3.953 1 97.88 218 THR A N 1
ATOM 1667 C CA . THR A 1 218 ? 10.484 -2.344 -4.438 1 97.88 218 THR A CA 1
ATOM 1668 C C . THR A 1 218 ? 11.062 -2.662 -5.816 1 97.88 218 THR A C 1
ATOM 1670 O O . THR A 1 218 ? 11.531 -3.777 -6.059 1 97.88 218 THR A O 1
ATOM 1673 N N . MET A 1 219 ? 11.023 -1.693 -6.695 1 98 219 MET A N 1
ATOM 1674 C CA . MET A 1 219 ? 11.625 -1.859 -8.016 1 98 219 MET A CA 1
ATOM 1675 C C . MET A 1 219 ? 13.102 -2.195 -7.906 1 98 219 MET A C 1
ATOM 1677 O O . MET A 1 219 ? 13.586 -3.125 -8.555 1 98 219 MET A O 1
ATOM 1681 N N . HIS A 1 220 ? 13.789 -1.451 -7.051 1 98.44 220 HIS A N 1
ATOM 1682 C CA . HIS A 1 220 ? 15.234 -1.589 -6.852 1 98.44 220 HIS A CA 1
ATOM 1683 C C . HIS A 1 220 ? 15.586 -2.996 -6.387 1 98.44 220 HIS A C 1
ATOM 1685 O O . HIS A 1 220 ? 16.594 -3.566 -6.832 1 98.44 220 HIS A O 1
ATOM 1691 N N . LEU A 1 221 ? 14.766 -3.604 -5.551 1 97.69 221 LEU A N 1
ATOM 1692 C CA . LEU A 1 221 ? 15.039 -4.895 -4.934 1 97.69 221 LEU A CA 1
ATOM 1693 C C . LEU A 1 221 ? 14.523 -6.035 -5.801 1 97.69 221 LEU A C 1
ATOM 1695 O O . LEU A 1 221 ? 14.914 -7.191 -5.613 1 97.69 221 LEU A O 1
ATOM 1699 N N . ASN A 1 222 ? 13.547 -5.777 -6.711 1 95.94 222 ASN A N 1
ATOM 1700 C CA . ASN A 1 222 ? 12.93 -6.824 -7.52 1 95.94 222 ASN A CA 1
ATOM 1701 C C . ASN A 1 222 ? 13.797 -7.18 -8.727 1 95.94 222 ASN A C 1
ATOM 1703 O O . ASN A 1 222 ? 13.445 -8.062 -9.508 1 95.94 222 ASN A O 1
ATOM 1707 N N . ALA A 1 223 ? 14.93 -6.512 -8.891 1 95.56 223 ALA A N 1
ATOM 1708 C CA . ALA A 1 223 ? 15.953 -6.809 -9.891 1 95.56 223 ALA A CA 1
ATOM 1709 C C . ALA A 1 223 ? 17.359 -6.605 -9.312 1 95.56 223 ALA A C 1
ATOM 1711 O O . ALA A 1 223 ? 17.594 -6.875 -8.133 1 95.56 223 ALA A O 1
ATOM 1712 N N . GLU A 1 224 ? 18.328 -6.277 -10.117 1 96.88 224 GLU A N 1
ATOM 1713 C CA . GLU A 1 224 ? 19.688 -5.988 -9.656 1 96.88 224 GLU A CA 1
ATOM 1714 C C . GLU A 1 224 ? 19.938 -4.488 -9.602 1 96.88 224 GLU A C 1
ATOM 1716 O O . GLU A 1 224 ? 20.938 -4 -10.141 1 96.88 224 GLU A O 1
ATOM 1721 N N . GLY A 1 225 ? 18.953 -3.816 -9.07 1 97.25 225 GLY A N 1
ATOM 1722 C CA . GLY A 1 225 ? 19.016 -2.363 -9.016 1 97.25 225 GLY A CA 1
ATOM 1723 C C . GLY A 1 225 ? 18 -1.693 -9.922 1 97.25 225 GLY A C 1
ATOM 1724 O O . GLY A 1 225 ? 17.359 -2.352 -10.75 1 97.25 225 GLY A O 1
ATOM 1725 N N . MET A 1 226 ? 17.891 -0.43 -9.68 1 97.75 226 MET A N 1
ATOM 1726 C CA . MET A 1 226 ? 16.875 0.356 -10.375 1 97.75 226 MET A CA 1
ATOM 1727 C C . MET A 1 226 ? 17.141 0.394 -11.875 1 97.75 226 MET A C 1
ATOM 1729 O O . MET A 1 226 ? 16.219 0.222 -12.68 1 97.75 226 MET A O 1
ATOM 1733 N N . SER A 1 227 ? 18.375 0.653 -12.242 1 96.69 227 SER A N 1
ATOM 1734 C CA . SER A 1 227 ? 18.703 0.723 -13.664 1 96.69 227 SER A CA 1
ATOM 1735 C C . SER A 1 227 ? 18.406 -0.595 -14.367 1 96.69 227 SER A C 1
ATOM 1737 O O . SER A 1 227 ? 17.828 -0.603 -15.461 1 96.69 227 SER A O 1
ATOM 1739 N N . ASN A 1 228 ? 18.797 -1.648 -13.727 1 96.94 228 ASN A N 1
ATOM 1740 C CA . ASN A 1 228 ? 18.516 -2.971 -14.273 1 96.94 228 ASN A CA 1
ATOM 1741 C C . ASN A 1 228 ? 17.016 -3.23 -14.383 1 96.94 228 ASN A C 1
ATOM 1743 O O . ASN A 1 228 ? 16.547 -3.773 -15.383 1 96.94 228 ASN A O 1
ATOM 1747 N N . TYR A 1 229 ? 16.266 -2.883 -13.383 1 97.69 229 TYR A N 1
ATOM 1748 C CA . TYR A 1 229 ? 14.812 -3.041 -13.391 1 97.69 229 TYR A CA 1
ATOM 1749 C C . TYR A 1 229 ? 14.195 -2.34 -14.594 1 97.69 229 TYR A C 1
ATOM 1751 O O . TYR A 1 229 ? 13.375 -2.922 -15.305 1 97.69 229 TYR A O 1
ATOM 1759 N N . CYS A 1 230 ? 14.562 -1.097 -14.773 1 97.38 230 CYS A N 1
ATOM 1760 C CA . CYS A 1 230 ? 14 -0.314 -15.867 1 97.38 230 CYS A CA 1
ATOM 1761 C C . CYS A 1 230 ? 14.383 -0.913 -17.219 1 97.38 230 CYS A C 1
ATOM 1763 O O . CYS A 1 230 ? 13.562 -0.953 -18.141 1 97.38 230 CYS A O 1
ATOM 1765 N N . ASP A 1 231 ? 15.586 -1.37 -17.359 1 95.62 231 ASP A N 1
ATOM 1766 C CA . ASP A 1 231 ? 16.031 -2.008 -18.594 1 95.62 231 ASP A CA 1
ATOM 1767 C C . ASP A 1 231 ? 15.164 -3.225 -18.922 1 95.62 231 ASP A C 1
ATOM 1769 O O . ASP A 1 231 ? 14.828 -3.457 -20.078 1 95.62 231 ASP A O 1
ATOM 1773 N N . ARG A 1 232 ? 14.781 -3.941 -17.922 1 94.06 232 ARG A N 1
ATOM 1774 C CA . ARG A 1 232 ? 14.094 -5.215 -18.109 1 94.06 232 ARG A CA 1
ATOM 1775 C C . ARG A 1 232 ? 12.602 -5.004 -18.312 1 94.06 232 ARG A C 1
ATOM 1777 O O . ARG A 1 232 ? 11.961 -5.734 -19.078 1 94.06 232 ARG A O 1
ATOM 1784 N N . TYR A 1 233 ? 12.047 -3.988 -17.625 1 95.25 233 TYR A N 1
ATOM 1785 C CA . TYR A 1 233 ? 10.602 -4.059 -17.453 1 95.25 233 TYR A CA 1
ATOM 1786 C C . TYR A 1 233 ? 9.93 -2.809 -18 1 95.25 233 TYR A C 1
ATOM 1788 O O . TYR A 1 233 ? 8.703 -2.758 -18.125 1 95.25 233 TYR A O 1
ATOM 1796 N N . SER A 1 234 ? 10.68 -1.749 -18.375 1 96.5 234 SER A N 1
ATOM 1797 C CA . SER A 1 234 ? 10.086 -0.48 -18.781 1 96.5 234 SER A CA 1
ATOM 1798 C C . SER A 1 234 ? 9.133 -0.667 -19.953 1 96.5 234 SER A C 1
ATOM 1800 O O . SER A 1 234 ? 8.039 -0.101 -19.969 1 96.5 234 SER A O 1
ATOM 1802 N N . GLU A 1 235 ? 9.555 -1.459 -20.922 1 95.56 235 GLU A N 1
ATOM 1803 C CA . GLU A 1 235 ? 8.719 -1.665 -22.094 1 95.56 235 GLU A CA 1
ATOM 1804 C C . GLU A 1 235 ? 7.402 -2.346 -21.734 1 95.56 235 GLU A C 1
ATOM 1806 O O . GLU A 1 235 ? 6.344 -1.971 -22.234 1 95.56 235 GLU A O 1
ATOM 1811 N N . GLY A 1 236 ? 7.48 -3.363 -20.906 1 95.5 236 GLY A N 1
ATOM 1812 C CA . GLY A 1 236 ? 6.273 -4.035 -20.453 1 95.5 236 GLY A CA 1
ATOM 1813 C C . GLY A 1 236 ? 5.363 -3.131 -19.641 1 95.5 236 GLY A C 1
ATOM 1814 O O . GLY A 1 236 ? 4.141 -3.166 -19.812 1 95.5 236 GLY A O 1
ATOM 1815 N N . MET A 1 237 ? 5.941 -2.299 -18.781 1 97.38 237 MET A N 1
ATOM 1816 C CA . MET A 1 237 ? 5.156 -1.358 -17.984 1 97.38 237 MET A CA 1
ATOM 1817 C C . MET A 1 237 ? 4.406 -0.38 -18.875 1 97.38 237 MET A C 1
ATOM 1819 O O . MET A 1 237 ? 3.211 -0.152 -18.703 1 97.38 237 MET A O 1
ATOM 1823 N N . LYS A 1 238 ? 5.164 0.188 -19.891 1 97.81 238 LYS A N 1
ATOM 1824 C CA . LYS A 1 238 ? 4.555 1.148 -20.797 1 97.81 238 LYS A CA 1
ATOM 1825 C C . LYS A 1 238 ? 3.438 0.5 -21.609 1 97.81 238 LYS A C 1
ATOM 1827 O O . LYS A 1 238 ? 2.387 1.107 -21.828 1 97.81 238 LYS A O 1
ATOM 1832 N N . ARG A 1 239 ? 3.639 -0.69 -22.016 1 97.19 239 ARG A N 1
ATOM 1833 C CA . ARG A 1 239 ? 2.637 -1.428 -22.781 1 97.19 239 ARG A CA 1
ATOM 1834 C C . ARG A 1 239 ? 1.342 -1.574 -21.984 1 97.19 239 ARG A C 1
ATOM 1836 O O . ARG A 1 239 ? 0.257 -1.301 -22.5 1 97.19 239 ARG A O 1
ATOM 1843 N N . VAL A 1 240 ? 1.431 -2.025 -20.781 1 97.94 240 VAL A N 1
ATOM 1844 C CA . VAL A 1 240 ? 0.26 -2.229 -19.938 1 97.94 240 VAL A CA 1
ATOM 1845 C C . VAL A 1 240 ? -0.407 -0.885 -19.641 1 97.94 240 VAL A C 1
ATOM 1847 O O . VAL A 1 240 ? -1.63 -0.759 -19.734 1 97.94 240 VAL A O 1
ATOM 1850 N N . LEU A 1 241 ? 0.392 0.138 -19.266 1 98.44 241 LEU A N 1
ATOM 1851 C CA . LEU A 1 241 ? -0.13 1.461 -18.938 1 98.44 241 LEU A CA 1
ATOM 1852 C C . LEU A 1 241 ? -0.91 2.043 -20.109 1 98.44 241 LEU A C 1
ATOM 1854 O O . LEU A 1 241 ? -1.906 2.742 -19.922 1 98.44 241 LEU A O 1
ATOM 1858 N N . LYS A 1 242 ? -0.489 1.793 -21.344 1 97.94 242 LYS A N 1
ATOM 1859 C CA . LYS A 1 242 ? -1.145 2.295 -22.547 1 97.94 242 LYS A CA 1
ATOM 1860 C C . LYS A 1 242 ? -2.555 1.729 -22.672 1 97.94 242 LYS A C 1
ATOM 1862 O O . LYS A 1 242 ? -3.387 2.285 -23.391 1 97.94 242 LYS A O 1
ATOM 1867 N N . THR A 1 243 ? -2.805 0.624 -21.984 1 97.81 243 THR A N 1
ATOM 1868 C CA . THR A 1 243 ? -4.113 -0.013 -22.094 1 97.81 243 THR A CA 1
ATOM 1869 C C . THR A 1 243 ? -5.086 0.553 -21.062 1 97.81 243 THR A C 1
ATOM 1871 O O . THR A 1 243 ? -6.258 0.175 -21.047 1 97.81 243 THR A O 1
ATOM 1874 N N . PHE A 1 244 ? -4.621 1.42 -20.188 1 97.56 244 PHE A N 1
ATOM 1875 C CA . PHE A 1 244 ? -5.5 2.01 -19.188 1 97.56 244 PHE A CA 1
ATOM 1876 C C . PHE A 1 244 ? -6.625 2.793 -19.844 1 97.56 244 PHE A C 1
ATOM 1878 O O . PHE A 1 244 ? -6.406 3.49 -20.844 1 97.56 244 PHE A O 1
ATOM 1885 N N . GLY A 1 245 ? -7.797 2.674 -19.406 1 95.31 245 GLY A N 1
ATOM 1886 C CA . GLY A 1 245 ? -8.953 3.383 -19.938 1 95.31 245 GLY A CA 1
ATOM 1887 C C . GLY A 1 245 ? -9.047 4.816 -19.453 1 95.31 245 GLY A C 1
ATOM 1888 O O . GLY A 1 245 ? -8.125 5.324 -18.812 1 95.31 245 GLY A O 1
ATOM 1889 N N . PRO A 1 246 ? -10.102 5.469 -19.75 1 96.31 246 PRO A N 1
ATOM 1890 C CA . PRO A 1 246 ? -10.312 6.859 -19.344 1 96.31 246 PRO A CA 1
ATOM 1891 C C . PRO A 1 246 ? -10.5 7.012 -17.828 1 96.31 246 PRO A C 1
ATOM 1893 O O . PRO A 1 246 ? -10.672 6.016 -17.125 1 96.31 246 PRO A O 1
ATOM 1896 N N . ILE A 1 247 ? -10.438 8.203 -17.328 1 97.44 247 ILE A N 1
ATOM 1897 C CA . ILE A 1 247 ? -10.711 8.492 -15.922 1 97.44 247 ILE A CA 1
ATOM 1898 C C . ILE A 1 247 ? -12.133 8.047 -15.57 1 97.44 247 ILE A C 1
ATOM 1900 O O . ILE A 1 247 ? -13.094 8.445 -16.234 1 97.44 247 ILE A O 1
ATOM 1904 N N . PRO A 1 248 ? -12.273 7.195 -14.594 1 97.25 248 PRO A N 1
ATOM 1905 C CA . PRO A 1 248 ? -13.617 6.754 -14.211 1 97.25 248 PRO A CA 1
ATOM 1906 C C . PRO A 1 248 ? -14.5 7.898 -13.727 1 97.25 248 PRO A C 1
ATOM 1908 O O . PRO A 1 248 ? -14 8.867 -13.156 1 97.25 248 PRO A O 1
ATOM 1911 N N . GLU A 1 249 ? -15.797 7.742 -13.891 1 95.62 249 GLU A N 1
ATOM 1912 C CA . GLU A 1 249 ? -16.75 8.758 -13.453 1 95.62 249 GLU A CA 1
ATOM 1913 C C . GLU A 1 249 ? -17.094 8.594 -11.977 1 95.62 249 GLU A C 1
ATOM 1915 O O . GLU A 1 249 ? -17.719 9.477 -11.383 1 95.62 249 GLU A O 1
ATOM 1920 N N . PHE A 1 250 ? -16.781 7.426 -11.367 1 96.19 250 PHE A N 1
ATOM 1921 C CA . PHE A 1 250 ? -17.109 7.098 -9.984 1 96.19 250 PHE A CA 1
ATOM 1922 C C . PHE A 1 250 ? -18.594 7.301 -9.703 1 96.19 250 PHE A C 1
ATOM 1924 O O . PHE A 1 250 ? -18.969 7.863 -8.672 1 96.19 250 PHE A O 1
ATOM 1931 N N . SER A 1 251 ? -19.391 7.066 -10.633 1 85.38 251 SER A N 1
ATOM 1932 C CA . SER A 1 251 ? -20.828 7.246 -10.492 1 85.38 251 SER A CA 1
ATOM 1933 C C . SER A 1 251 ? -21.594 6.062 -11.078 1 85.38 251 SER A C 1
ATOM 1935 O O . SER A 1 251 ? -21 5.152 -11.656 1 85.38 251 SER A O 1
ATOM 1937 N N . ARG A 1 252 ? -22.828 5.984 -10.812 1 82.12 252 ARG A N 1
ATOM 1938 C CA . ARG A 1 252 ? -23.797 5.125 -11.492 1 82.12 252 ARG A CA 1
ATOM 1939 C C . ARG A 1 252 ? -23.656 3.68 -11.031 1 82.12 252 ARG A C 1
ATOM 1941 O O . ARG A 1 252 ? -23.438 3.418 -9.844 1 82.12 252 ARG A O 1
ATOM 1948 N N . ASP A 1 253 ? -23.703 2.768 -12 1 91.12 253 ASP A N 1
ATOM 1949 C CA . ASP A 1 253 ? -23.859 1.333 -11.789 1 91.12 253 ASP A CA 1
ATOM 1950 C C . ASP A 1 253 ? -22.656 0.748 -11.047 1 91.12 253 ASP A C 1
ATOM 1952 O O . ASP A 1 253 ? -22.828 -0.129 -10.195 1 91.12 253 ASP A O 1
ATOM 1956 N N . THR A 1 254 ? -21.516 1.268 -11.258 1 94.44 254 THR A N 1
ATOM 1957 C CA . THR A 1 254 ? -20.344 0.716 -10.617 1 94.44 254 THR A CA 1
ATOM 1958 C C . THR A 1 254 ? -20.328 1.061 -9.125 1 94.44 254 THR A C 1
ATOM 1960 O O . THR A 1 254 ? -19.891 0.251 -8.305 1 94.44 254 THR A O 1
ATOM 1963 N N . VAL A 1 255 ? -20.75 2.297 -8.758 1 96.81 255 VAL A N 1
ATOM 1964 C CA . VAL A 1 255 ? -20.844 2.674 -7.352 1 96.81 255 VAL A CA 1
ATOM 1965 C C . VAL A 1 255 ? -21.766 1.711 -6.621 1 96.81 255 VAL A C 1
ATOM 1967 O O . VAL A 1 255 ? -21.469 1.266 -5.512 1 96.81 255 VAL A O 1
ATOM 1970 N N . GLU A 1 256 ? -22.875 1.409 -7.25 1 96 256 GLU A N 1
ATOM 1971 C CA . GLU A 1 256 ? -23.844 0.497 -6.641 1 96 256 GLU A CA 1
ATOM 1972 C C . GLU A 1 256 ? -23.234 -0.89 -6.441 1 96 256 GLU A C 1
ATOM 1974 O O . GLU A 1 256 ? -23.422 -1.51 -5.391 1 96 256 GLU A O 1
ATOM 1979 N N . LYS A 1 257 ? -22.609 -1.343 -7.445 1 96.25 257 LYS A N 1
ATOM 1980 C CA . LYS A 1 257 ? -21.953 -2.648 -7.387 1 96.25 257 LYS A CA 1
ATOM 1981 C C . LYS A 1 257 ? -20.922 -2.699 -6.262 1 96.25 257 LYS A C 1
ATOM 1983 O O . LYS A 1 257 ? -20.922 -3.643 -5.469 1 96.25 257 LYS A O 1
ATOM 1988 N N . VAL A 1 258 ? -20.031 -1.726 -6.207 1 98.12 258 VAL A N 1
ATOM 1989 C CA . VAL A 1 258 ? -18.969 -1.668 -5.199 1 98.12 258 VAL A CA 1
ATOM 1990 C C . VAL A 1 258 ? -19.594 -1.482 -3.816 1 98.12 258 VAL A C 1
ATOM 1992 O O . VAL A 1 258 ? -19.188 -2.135 -2.854 1 98.12 258 VAL A O 1
ATOM 1995 N N . ASN A 1 259 ? -20.578 -0.585 -3.74 1 97.94 259 ASN A N 1
ATOM 1996 C CA . ASN A 1 259 ? -21.266 -0.346 -2.473 1 97.94 259 ASN A CA 1
ATOM 1997 C C . ASN A 1 259 ? -21.891 -1.623 -1.927 1 97.94 259 ASN A C 1
ATOM 1999 O O . ASN A 1 259 ? -21.812 -1.896 -0.728 1 97.94 259 ASN A O 1
ATOM 2003 N N . GLN A 1 260 ? -22.578 -2.355 -2.773 1 97.69 260 GLN A N 1
ATOM 2004 C CA . GLN A 1 260 ? -23.203 -3.605 -2.354 1 97.69 260 GLN A CA 1
ATOM 2005 C C . GLN A 1 260 ? -22.156 -4.578 -1.796 1 97.69 260 GLN A C 1
ATOM 2007 O O . GLN A 1 260 ? -22.391 -5.199 -0.754 1 97.69 260 GLN A O 1
ATOM 2012 N N . ALA A 1 261 ? -21.094 -4.711 -2.477 1 97.94 261 ALA A N 1
ATOM 2013 C CA . ALA A 1 261 ? -20.031 -5.617 -2.033 1 97.94 261 ALA A CA 1
ATOM 2014 C C . ALA A 1 261 ? -19.453 -5.172 -0.693 1 97.94 261 ALA A C 1
ATOM 2016 O O . ALA A 1 261 ? -19.234 -5.992 0.201 1 97.94 261 ALA A O 1
ATOM 2017 N N . MET A 1 262 ? -19.172 -3.85 -0.562 1 98.06 262 MET A N 1
ATOM 2018 C CA . MET A 1 262 ? -18.609 -3.311 0.675 1 98.06 262 MET A CA 1
ATOM 2019 C C . MET A 1 262 ? -19.578 -3.5 1.838 1 98.06 262 MET A C 1
ATOM 2021 O O . MET A 1 262 ? -19.172 -3.883 2.936 1 98.06 262 MET A O 1
ATOM 2025 N N . CYS A 1 263 ? -20.859 -3.293 1.572 1 98 263 CYS A N 1
ATOM 2026 C CA . CYS A 1 263 ? -21.875 -3.342 2.625 1 98 263 CYS A CA 1
ATOM 2027 C C . CYS A 1 263 ? -22.141 -4.777 3.066 1 98 263 CYS A C 1
ATOM 2029 O O . CYS A 1 263 ? -22.562 -5.016 4.199 1 98 263 CYS A O 1
ATOM 2031 N N . THR A 1 264 ? -21.969 -5.719 2.139 1 97.44 264 THR A N 1
ATOM 2032 C CA . THR A 1 264 ? -22.078 -7.121 2.52 1 97.44 264 THR A CA 1
ATOM 2033 C C . THR A 1 264 ? -21.078 -7.469 3.611 1 97.44 264 THR A C 1
ATOM 2035 O O . THR A 1 264 ? -21.391 -8.242 4.523 1 97.44 264 THR A O 1
ATOM 2038 N N . LYS A 1 265 ? -19.938 -6.902 3.553 1 95.62 265 LYS A N 1
ATOM 2039 C CA . LYS A 1 265 ? -18.891 -7.16 4.535 1 95.62 265 LYS A CA 1
ATOM 2040 C C . LYS A 1 265 ? -19.031 -6.234 5.742 1 95.62 265 LYS A C 1
ATOM 2042 O O . LYS A 1 265 ? -18.938 -6.676 6.887 1 95.62 265 LYS A O 1
ATOM 2047 N N . VAL A 1 266 ? -19.234 -4.895 5.48 1 97.81 266 VAL A N 1
ATOM 2048 C CA . VAL A 1 266 ? -19.391 -3.875 6.516 1 97.81 266 VAL A CA 1
ATOM 2049 C C . VAL A 1 266 ? -20.578 -2.98 6.188 1 97.81 266 VAL A C 1
ATOM 2051 O O . VAL A 1 266 ? -20.438 -1.984 5.477 1 97.81 266 VAL A O 1
ATOM 2054 N N . PRO A 1 267 ? -21.719 -3.32 6.785 1 98.19 267 PRO A N 1
ATOM 2055 C CA . PRO A 1 267 ? -22.859 -2.434 6.562 1 98.19 267 PRO A CA 1
ATOM 2056 C C . PRO A 1 267 ? -22.531 -0.967 6.832 1 98.19 267 PRO A C 1
ATOM 2058 O O . PRO A 1 267 ? -21.734 -0.663 7.723 1 98.19 267 PRO A O 1
ATOM 2061 N N . ASP A 1 268 ? -23.156 0 6.086 1 97.5 268 ASP A N 1
ATOM 2062 C CA . ASP A 1 268 ? -22.719 1.389 6.113 1 97.5 268 ASP A CA 1
ATOM 2063 C C . ASP A 1 268 ? -23.484 2.191 7.164 1 97.5 268 ASP A C 1
ATOM 2065 O O . ASP A 1 268 ? -23.578 3.414 7.066 1 97.5 268 ASP A O 1
ATOM 2069 N N . ASP A 1 269 ? -24.031 1.521 8.148 1 97.69 269 ASP A N 1
ATOM 2070 C CA . ASP A 1 269 ? -24.562 2.246 9.305 1 97.69 269 ASP A CA 1
ATOM 2071 C C . ASP A 1 269 ? -23.453 2.615 10.281 1 97.69 269 ASP A C 1
ATOM 2073 O O . ASP A 1 269 ? -22.391 1.989 10.289 1 97.69 269 ASP A O 1
ATOM 2077 N N . PRO A 1 270 ? -23.688 3.613 11.125 1 96.94 270 PRO A N 1
ATOM 2078 C CA . PRO A 1 270 ? -22.625 4.172 11.977 1 96.94 270 PRO A CA 1
ATOM 2079 C C . PRO A 1 270 ? -22.016 3.133 12.914 1 96.94 270 PRO A C 1
ATOM 2081 O O . PRO A 1 270 ? -20.797 3.148 13.141 1 96.94 270 PRO A O 1
ATOM 2084 N N . GLU A 1 271 ? -22.781 2.264 13.406 1 97.5 271 GLU A N 1
ATOM 2085 C CA . GLU A 1 271 ? -22.281 1.292 14.375 1 97.5 271 GLU A CA 1
ATOM 2086 C C . GLU A 1 271 ? -21.297 0.329 13.734 1 97.5 271 GLU A C 1
ATOM 2088 O O . GLU A 1 271 ? -20.203 0.106 14.266 1 97.5 271 GLU A O 1
ATOM 2093 N N . HIS A 1 272 ? -21.703 -0.265 12.617 1 98.06 272 HIS A N 1
ATOM 2094 C CA . HIS A 1 272 ? -20.844 -1.216 11.938 1 98.06 272 HIS A CA 1
ATOM 2095 C C . HIS A 1 272 ? -19.594 -0.526 11.391 1 98.06 272 HIS A C 1
ATOM 2097 O O . HIS A 1 272 ? -18.5 -1.085 11.438 1 98.06 272 HIS A O 1
ATOM 2103 N N . LEU A 1 273 ? -19.703 0.646 10.82 1 97.94 273 LEU A N 1
ATOM 2104 C CA . LEU A 1 273 ? -18.562 1.402 10.32 1 97.94 273 LEU A CA 1
ATOM 2105 C C . LEU A 1 273 ? -17.578 1.701 11.445 1 97.94 273 LEU A C 1
ATOM 2107 O O . LEU A 1 273 ? -16.375 1.5 11.289 1 97.94 273 LEU A O 1
ATOM 2111 N N . GLU A 1 274 ? -18.109 2.17 12.547 1 96.06 274 GLU A N 1
ATOM 2112 C CA . GLU A 1 274 ? -17.25 2.516 13.68 1 96.06 274 GLU A CA 1
ATOM 2113 C C . GLU A 1 274 ? -16.531 1.286 14.219 1 96.06 274 GLU A C 1
ATOM 2115 O O . GLU A 1 274 ? -15.344 1.358 14.562 1 96.06 274 GLU A O 1
ATOM 2120 N N . ALA A 1 275 ? -17.234 0.199 14.32 1 96.5 275 ALA A N 1
ATOM 2121 C CA . ALA A 1 275 ? -16.609 -1.038 14.789 1 96.5 275 ALA A CA 1
ATOM 2122 C C . ALA A 1 275 ? -15.461 -1.456 13.883 1 96.5 275 ALA A C 1
ATOM 2124 O O . ALA A 1 275 ? -14.406 -1.874 14.367 1 96.5 275 ALA A O 1
ATOM 2125 N N . ARG A 1 276 ? -15.648 -1.374 12.57 1 97.19 276 ARG A N 1
ATOM 2126 C CA . ARG A 1 276 ? -14.617 -1.756 11.617 1 97.19 276 ARG A CA 1
ATOM 2127 C C . ARG A 1 276 ? -13.453 -0.772 11.648 1 97.19 276 ARG A C 1
ATOM 2129 O O . ARG A 1 276 ? -12.289 -1.167 11.492 1 97.19 276 ARG A O 1
ATOM 2136 N N . ARG A 1 277 ? -13.727 0.497 11.859 1 96.06 277 ARG A N 1
ATOM 2137 C CA . ARG A 1 277 ? -12.68 1.496 12.023 1 96.06 277 ARG A CA 1
ATOM 2138 C C . ARG A 1 277 ? -11.828 1.204 13.258 1 96.06 277 ARG A C 1
ATOM 2140 O O . ARG A 1 277 ? -10.602 1.335 13.219 1 96.06 277 ARG A O 1
ATOM 2147 N N . GLN A 1 278 ? -12.43 0.83 14.32 1 92.88 278 GLN A N 1
ATOM 2148 C CA . GLN A 1 278 ? -11.703 0.49 15.539 1 92.88 278 GLN A CA 1
ATOM 2149 C C . GLN A 1 278 ? -10.789 -0.713 15.312 1 92.88 278 GLN A C 1
ATOM 2151 O O . GLN A 1 278 ? -9.664 -0.742 15.812 1 92.88 278 GLN A O 1
ATOM 2156 N N . TRP A 1 279 ? -11.328 -1.699 14.617 1 95.44 279 TRP A N 1
ATOM 2157 C CA . TRP A 1 279 ? -10.5 -2.854 14.273 1 95.44 279 TRP A CA 1
ATOM 2158 C C . TRP A 1 279 ? -9.281 -2.432 13.461 1 95.44 279 TRP A C 1
ATOM 2160 O O . TRP A 1 279 ? -8.164 -2.859 13.742 1 95.44 279 TRP A O 1
ATOM 2170 N N . ARG A 1 280 ? -9.586 -1.647 12.445 1 95.69 280 ARG A N 1
ATOM 2171 C CA . ARG A 1 280 ? -8.508 -1.136 11.609 1 95.69 280 ARG A CA 1
ATOM 2172 C C . ARG A 1 280 ? -7.461 -0.409 12.445 1 95.69 280 ARG A C 1
ATOM 2174 O O . ARG A 1 280 ? -6.262 -0.636 12.281 1 95.69 280 ARG A O 1
ATOM 2181 N N . ASP A 1 281 ? -7.895 0.481 13.297 1 93.69 281 ASP A N 1
ATOM 2182 C CA . ASP A 1 281 ? -6.984 1.27 14.125 1 93.69 281 ASP A CA 1
ATOM 2183 C C . ASP A 1 281 ? -6.145 0.371 15.031 1 93.69 281 ASP A C 1
ATOM 2185 O O . ASP A 1 281 ? -4.965 0.638 15.258 1 93.69 281 ASP A O 1
ATOM 2189 N N . LYS A 1 282 ? -6.754 -0.663 15.539 1 93.25 282 LYS A N 1
ATOM 2190 C CA . LYS A 1 282 ? -6.016 -1.63 16.344 1 93.25 282 LYS A CA 1
ATOM 2191 C C . LYS A 1 282 ? -4.93 -2.316 15.523 1 93.25 282 LYS A C 1
ATOM 2193 O O . LYS A 1 282 ? -3.818 -2.533 16.016 1 93.25 282 LYS A O 1
ATOM 2198 N N . CYS A 1 283 ? -5.285 -2.695 14.297 1 95.75 283 CYS A N 1
ATOM 2199 C CA . CYS A 1 283 ? -4.312 -3.301 13.398 1 95.75 283 CYS A CA 1
ATOM 2200 C C . CYS A 1 283 ? -3.146 -2.354 13.133 1 95.75 283 CYS A C 1
ATOM 2202 O O . CYS A 1 283 ? -1.985 -2.768 13.156 1 95.75 283 CYS A O 1
ATOM 2204 N N . LEU A 1 284 ? -3.494 -1.104 12.914 1 95.75 284 LEU A N 1
ATOM 2205 C CA . LEU A 1 284 ? -2.48 -0.099 12.617 1 95.75 284 LEU A CA 1
ATOM 2206 C C . LEU A 1 284 ? -1.56 0.117 13.812 1 95.75 284 LEU A C 1
ATOM 2208 O O . LEU A 1 284 ? -0.355 0.323 13.641 1 95.75 284 LEU A O 1
ATOM 2212 N N . MET A 1 285 ? -2.102 0.086 14.953 1 92.62 285 MET A N 1
ATOM 2213 C CA . MET A 1 285 ? -1.315 0.219 16.172 1 92.62 285 MET A CA 1
ATOM 2214 C C . MET A 1 285 ? -0.3 -0.912 16.297 1 92.62 285 MET A C 1
ATOM 2216 O O . MET A 1 285 ? 0.874 -0.67 16.578 1 92.62 285 MET A O 1
ATOM 2220 N N . GLN A 1 286 ? -0.738 -2.08 16.078 1 94.12 286 GLN A N 1
ATOM 2221 C CA . GLN A 1 286 ? 0.147 -3.236 16.172 1 94.12 286 GLN A CA 1
ATOM 2222 C C . GLN A 1 286 ? 1.21 -3.207 15.086 1 94.12 286 GLN A C 1
ATOM 2224 O O . GLN A 1 286 ? 2.357 -3.594 15.312 1 94.12 286 GLN A O 1
ATOM 2229 N N . LEU A 1 287 ? 0.795 -2.791 13.93 1 95.69 287 LEU A N 1
ATOM 2230 C CA . LEU A 1 287 ? 1.758 -2.676 12.836 1 95.69 287 LEU A CA 1
ATOM 2231 C C . LEU A 1 287 ? 2.822 -1.634 13.164 1 95.69 287 LEU A C 1
ATOM 2233 O O . LEU A 1 287 ? 4.004 -1.832 12.867 1 95.69 287 LEU A O 1
ATOM 2237 N N . SER A 1 288 ? 2.393 -0.493 13.688 1 92.69 288 SER A N 1
ATOM 2238 C CA . SER A 1 288 ? 3.336 0.547 14.078 1 92.69 288 SER A CA 1
ATOM 2239 C C . SER A 1 288 ? 4.367 0.01 15.07 1 92.69 288 SER A C 1
ATOM 2241 O O . SER A 1 288 ? 5.555 0.321 14.961 1 92.69 288 SER A O 1
ATOM 2243 N N . LYS A 1 289 ? 3.938 -0.742 16.031 1 90.81 289 LYS A N 1
ATOM 2244 C CA . LYS A 1 289 ? 4.84 -1.364 17 1 90.81 289 LYS A CA 1
ATOM 2245 C C . LYS A 1 289 ? 5.82 -2.305 16.297 1 90.81 289 LYS A C 1
ATOM 2247 O O . LYS A 1 289 ? 7.016 -2.303 16.609 1 90.81 289 LYS A O 1
ATOM 2252 N N . LEU A 1 290 ? 5.301 -3.09 15.414 1 94.06 290 LEU A N 1
ATOM 2253 C CA . LEU A 1 290 ? 6.133 -4.027 14.672 1 94.06 290 LEU A CA 1
ATOM 2254 C C . LEU A 1 290 ? 7.207 -3.289 13.875 1 94.06 290 LEU A C 1
ATOM 2256 O O . LEU A 1 290 ? 8.367 -3.689 13.875 1 94.06 290 LEU A O 1
ATOM 2260 N N . LYS A 1 291 ? 6.84 -2.215 13.219 1 94.12 291 LYS A N 1
ATOM 2261 C CA . LYS A 1 291 ? 7.773 -1.443 12.398 1 94.12 291 LYS A CA 1
ATOM 2262 C C . LYS A 1 291 ? 8.891 -0.849 13.242 1 94.12 291 LYS A C 1
ATOM 2264 O O . LYS A 1 291 ? 10.039 -0.78 12.805 1 94.12 291 LYS A O 1
ATOM 2269 N N . ARG A 1 292 ? 8.594 -0.375 14.391 1 89.88 292 ARG A N 1
ATOM 2270 C CA . ARG A 1 292 ? 9.602 0.159 15.305 1 89.88 292 ARG A CA 1
ATOM 2271 C C . ARG A 1 292 ? 10.594 -0.924 15.727 1 89.88 292 ARG A C 1
ATOM 2273 O O . ARG A 1 292 ? 11.789 -0.659 15.867 1 89.88 292 ARG A O 1
ATOM 2280 N N . GLN A 1 293 ? 10.094 -2.117 15.867 1 90.81 293 GLN A N 1
ATOM 2281 C CA . GLN A 1 293 ? 10.93 -3.24 16.281 1 90.81 293 GLN A CA 1
ATOM 2282 C C . GLN A 1 293 ? 11.852 -3.684 15.141 1 90.81 293 GLN A C 1
ATOM 2284 O O . GLN A 1 293 ? 12.953 -4.188 15.391 1 90.81 293 GLN A O 1
ATOM 2289 N N . MET A 1 294 ? 11.375 -3.559 13.945 1 91.31 294 MET A N 1
ATOM 2290 C CA . MET A 1 294 ? 12.102 -4.094 12.789 1 91.31 294 MET A CA 1
ATOM 2291 C C . MET A 1 294 ? 13.148 -3.104 12.305 1 91.31 294 MET A C 1
ATOM 2293 O O . MET A 1 294 ? 14.031 -3.465 11.523 1 91.31 294 MET A O 1
ATOM 2297 N N . GLN A 1 295 ? 13 -1.848 12.57 1 78.75 295 GLN A N 1
ATOM 2298 C CA . GLN A 1 295 ? 13.945 -0.844 12.109 1 78.75 295 GLN A CA 1
ATOM 2299 C C . GLN A 1 295 ? 15.367 -1.185 12.547 1 78.75 295 GLN A C 1
ATOM 2301 O O . GLN A 1 295 ? 15.586 -1.603 13.688 1 78.75 295 GLN A O 1
ATOM 2306 N N . PRO A 1 296 ? 16.172 -1.314 11.352 1 61.34 296 PRO A N 1
ATOM 2307 C CA . PRO A 1 296 ? 17.562 -1.644 11.695 1 61.34 296 PRO A CA 1
ATOM 2308 C C . PRO A 1 296 ? 18.156 -0.689 12.727 1 61.34 296 PRO A C 1
ATOM 2310 O O . PRO A 1 296 ? 17.844 0.507 12.719 1 61.34 296 PRO A O 1
ATOM 2313 N N . GLN A 1 297 ? 18.625 -1.123 13.93 1 42.84 297 GLN A N 1
ATOM 2314 C CA . GLN A 1 297 ? 19.391 -0.384 14.93 1 42.84 297 GLN A CA 1
ATOM 2315 C C . GLN A 1 297 ? 20.594 0.312 14.289 1 42.84 297 GLN A C 1
ATOM 2317 O O . GLN A 1 297 ? 21.156 -0.187 13.312 1 42.84 297 GLN A O 1
ATOM 2322 N N . MET B 1 1 ? 7.957 -25.484 -1.563 1 96 1 MET B N 1
ATOM 2323 C CA . MET B 1 1 ? 7.91 -25.375 -0.109 1 96 1 MET B CA 1
ATOM 2324 C C . MET B 1 1 ? 6.477 -25.172 0.374 1 96 1 MET B C 1
ATOM 2326 O O . MET B 1 1 ? 6.055 -25.781 1.354 1 96 1 MET B O 1
ATOM 2330 N N . LEU B 1 2 ? 5.672 -24.359 -0.346 1 96.81 2 LEU B N 1
ATOM 2331 C CA . LEU B 1 2 ? 4.297 -24.078 0.04 1 96.81 2 LEU B CA 1
ATOM 2332 C C . LEU B 1 2 ? 3.436 -25.328 -0.011 1 96.81 2 LEU B C 1
ATOM 2334 O O . LEU B 1 2 ? 2.719 -25.641 0.945 1 96.81 2 LEU B O 1
ATOM 2338 N N . PHE B 1 3 ? 3.51 -26.094 -1.067 1 97.88 3 PHE B N 1
ATOM 2339 C CA . PHE B 1 3 ? 2.709 -27.312 -1.204 1 97.88 3 PHE B CA 1
ATOM 2340 C C . PHE B 1 3 ? 3.119 -28.344 -0.167 1 97.88 3 PHE B C 1
ATOM 2342 O O . PHE B 1 3 ? 2.264 -29 0.433 1 97.88 3 PHE B O 1
ATOM 2349 N N . ALA B 1 4 ? 4.438 -28.469 0.02 1 97.81 4 ALA B N 1
ATOM 2350 C CA . ALA B 1 4 ? 4.922 -29.391 1.035 1 97.81 4 ALA B CA 1
ATOM 2351 C C . ALA B 1 4 ? 4.426 -29 2.424 1 97.81 4 ALA B C 1
ATOM 2353 O O . ALA B 1 4 ? 4.102 -29.859 3.242 1 97.81 4 ALA B O 1
ATOM 2354 N N . SER B 1 5 ? 4.41 -27.734 2.662 1 96.75 5 SER B N 1
ATOM 2355 C CA . SER B 1 5 ? 3.936 -27.25 3.957 1 96.75 5 SER B CA 1
ATOM 2356 C C . SER B 1 5 ? 2.482 -27.656 4.195 1 96.75 5 SER B C 1
ATOM 2358 O O . SER B 1 5 ? 2.053 -27.797 5.344 1 96.75 5 SER B O 1
ATOM 2360 N N . GLY B 1 6 ? 1.699 -27.797 3.168 1 96.38 6 GLY B N 1
ATOM 2361 C CA . GLY B 1 6 ? 0.312 -28.219 3.26 1 96.38 6 GLY B CA 1
ATOM 2362 C C . GLY B 1 6 ? 0.153 -29.734 3.289 1 96.38 6 GLY B C 1
ATOM 2363 O O . GLY B 1 6 ? -0.969 -30.234 3.309 1 96.38 6 GLY B O 1
ATOM 2364 N N . GLY B 1 7 ? 1.235 -30.453 3.162 1 97.19 7 GLY B N 1
ATOM 2365 C CA . GLY B 1 7 ? 1.201 -31.906 3.266 1 97.19 7 GLY B CA 1
ATOM 2366 C C . GLY B 1 7 ? 1.157 -32.594 1.917 1 97.19 7 GLY B C 1
ATOM 2367 O O . GLY B 1 7 ? 0.923 -33.812 1.841 1 97.19 7 GLY B O 1
ATOM 2368 N N . PHE B 1 8 ? 1.388 -31.953 0.906 1 97.81 8 PHE B N 1
ATOM 2369 C CA . PHE B 1 8 ? 1.326 -32.531 -0.426 1 97.81 8 PHE B CA 1
ATOM 2370 C C . PHE B 1 8 ? 2.693 -33.062 -0.849 1 97.81 8 PHE B C 1
ATOM 2372 O O . PHE B 1 8 ? 3.719 -32.438 -0.561 1 97.81 8 PHE B O 1
ATOM 2379 N N . LYS B 1 9 ? 2.652 -34.156 -1.526 1 98 9 LYS B N 1
ATOM 2380 C CA . LYS B 1 9 ? 3.875 -34.625 -2.178 1 98 9 LYS B CA 1
ATOM 2381 C C . LYS B 1 9 ? 4.203 -33.781 -3.398 1 98 9 LYS B C 1
ATOM 2383 O O . LYS B 1 9 ? 3.32 -33.469 -4.195 1 98 9 LYS B O 1
ATOM 2388 N N . VAL B 1 10 ? 5.496 -33.406 -3.49 1 98.19 10 VAL B N 1
ATOM 2389 C CA . VAL B 1 10 ? 5.918 -32.531 -4.562 1 98.19 10 VAL B CA 1
ATOM 2390 C C . VAL B 1 10 ? 7.039 -33.156 -5.367 1 98.19 10 VAL B C 1
ATOM 2392 O O . VAL B 1 10 ? 8.031 -33.625 -4.801 1 98.19 10 VAL B O 1
ATOM 2395 N N . LYS B 1 11 ? 6.891 -33.219 -6.668 1 97.75 11 LYS B N 1
ATOM 2396 C CA . LYS B 1 11 ? 7.945 -33.656 -7.582 1 97.75 11 LYS B CA 1
ATOM 2397 C C . LYS B 1 11 ? 8.5 -32.469 -8.375 1 97.75 11 LYS B C 1
ATOM 2399 O O . LYS B 1 11 ? 7.758 -31.766 -9.055 1 97.75 11 LYS B O 1
ATOM 2404 N N . LEU B 1 12 ? 9.844 -32.312 -8.25 1 97.38 12 LEU B N 1
ATOM 2405 C CA . LEU B 1 12 ? 10.531 -31.219 -8.953 1 97.38 12 LEU B CA 1
ATOM 2406 C C . LEU B 1 12 ? 11.211 -31.734 -10.219 1 97.38 12 LEU B C 1
ATOM 2408 O O . LEU B 1 12 ? 11.953 -32.719 -10.172 1 97.38 12 LEU B O 1
ATOM 2412 N N . TYR B 1 13 ? 10.891 -31.078 -11.328 1 97 13 TYR B N 1
ATOM 2413 C CA . TYR B 1 13 ? 11.523 -31.422 -12.586 1 97 13 TYR B CA 1
ATOM 2414 C C . TYR B 1 13 ? 12.281 -30.25 -13.172 1 97 13 TYR B C 1
ATOM 2416 O O . TYR B 1 13 ? 11.812 -29.109 -13.102 1 97 13 TYR B O 1
ATOM 2424 N N . ASP B 1 14 ? 13.469 -30.516 -13.68 1 95.94 14 ASP B N 1
ATOM 2425 C CA . ASP B 1 14 ? 14.297 -29.625 -14.477 1 95.94 14 ASP B CA 1
ATOM 2426 C C . ASP B 1 14 ? 15.07 -30.406 -15.539 1 95.94 14 ASP B C 1
ATOM 2428 O O . ASP B 1 14 ? 15.383 -31.578 -15.359 1 95.94 14 ASP B O 1
ATOM 2432 N N . ILE B 1 15 ? 15.344 -29.75 -16.641 1 92.81 15 ILE B N 1
ATOM 2433 C CA . ILE B 1 15 ? 16.062 -30.422 -17.719 1 92.81 15 ILE B CA 1
ATOM 2434 C C . ILE B 1 15 ? 17.484 -30.734 -17.281 1 92.81 15 ILE B C 1
ATOM 2436 O O . ILE B 1 15 ? 18.094 -31.703 -17.734 1 92.81 15 ILE B O 1
ATOM 2440 N N . GLU B 1 16 ? 18.016 -29.922 -16.375 1 94 16 GLU B N 1
ATOM 2441 C CA . GLU B 1 16 ? 19.375 -30.109 -15.852 1 94 16 GLU B CA 1
ATOM 2442 C C . GLU B 1 16 ? 19.344 -30.75 -14.461 1 94 16 GLU B C 1
ATOM 2444 O O . GLU B 1 16 ? 18.875 -30.141 -13.5 1 94 16 GLU B O 1
ATOM 2449 N N . GLN B 1 17 ? 20 -31.938 -14.336 1 94.5 17 GLN B N 1
ATOM 2450 C CA . GLN B 1 17 ? 20.031 -32.688 -13.086 1 94.5 17 GLN B CA 1
ATOM 2451 C C . GLN B 1 17 ? 20.656 -31.859 -11.961 1 94.5 17 GLN B C 1
ATOM 2453 O O . GLN B 1 17 ? 20.234 -31.953 -10.812 1 94.5 17 GLN B O 1
ATOM 2458 N N . GLN B 1 18 ? 21.594 -31.078 -12.305 1 96.38 18 GLN B N 1
ATOM 2459 C CA . GLN B 1 18 ? 22.297 -30.281 -11.297 1 96.38 18 GLN B CA 1
ATOM 2460 C C . GLN B 1 18 ? 21.359 -29.25 -10.672 1 96.38 18 GLN B C 1
ATOM 2462 O O . GLN B 1 18 ? 21.484 -28.922 -9.492 1 96.38 18 GLN B O 1
ATOM 2467 N N . GLN B 1 19 ? 20.438 -28.688 -11.469 1 96 19 GLN B N 1
ATOM 2468 C CA . GLN B 1 19 ? 19.453 -27.734 -10.953 1 96 19 GLN B CA 1
ATOM 2469 C C . GLN B 1 19 ? 18.547 -28.406 -9.914 1 96 19 GLN B C 1
ATOM 2471 O O . GLN B 1 19 ? 18.172 -27.766 -8.922 1 96 19 GLN B O 1
ATOM 2476 N N . ILE B 1 20 ? 18.203 -29.656 -10.094 1 96.69 20 ILE B N 1
ATOM 2477 C CA . ILE B 1 20 ? 17.359 -30.391 -9.164 1 96.69 20 ILE B CA 1
ATOM 2478 C C . ILE B 1 20 ? 18.109 -30.609 -7.852 1 96.69 20 ILE B C 1
ATOM 2480 O O . ILE B 1 20 ? 17.562 -30.344 -6.773 1 96.69 20 ILE B O 1
ATOM 2484 N N . THR B 1 21 ? 19.312 -31.047 -7.973 1 96.62 21 THR B N 1
ATOM 2485 C CA . THR B 1 21 ? 20.141 -31.297 -6.793 1 96.62 21 THR B CA 1
ATOM 2486 C C . THR B 1 21 ? 20.312 -30.031 -5.965 1 96.62 21 THR B C 1
ATOM 2488 O O . THR B 1 21 ? 20.125 -30.047 -4.746 1 96.62 21 THR B O 1
ATOM 2491 N N . ASN B 1 22 ? 20.656 -29 -6.656 1 97.19 22 ASN B N 1
ATOM 2492 C CA . ASN B 1 22 ? 20.859 -27.719 -5.984 1 97.19 22 ASN B CA 1
ATOM 2493 C C . ASN B 1 22 ? 19.562 -27.234 -5.32 1 97.19 22 ASN B C 1
ATOM 2495 O O . ASN B 1 22 ? 19.594 -26.688 -4.215 1 97.19 22 ASN B O 1
ATOM 2499 N N . ALA B 1 23 ? 18.469 -27.391 -6.059 1 97.12 23 ALA B N 1
ATOM 2500 C CA . ALA B 1 23 ? 17.188 -26.953 -5.535 1 97.12 23 ALA B CA 1
ATOM 2501 C C . ALA B 1 23 ? 16.828 -27.688 -4.254 1 97.12 23 ALA B C 1
ATOM 2503 O O . ALA B 1 23 ? 16.359 -27.094 -3.285 1 97.12 23 ALA B O 1
ATOM 2504 N N . LEU B 1 24 ? 17.016 -29 -4.262 1 97.5 24 LEU B N 1
ATOM 2505 C CA . LEU B 1 24 ? 16.703 -29.812 -3.09 1 97.5 24 LEU B CA 1
ATOM 2506 C C . LEU B 1 24 ? 17.547 -29.406 -1.895 1 97.5 24 LEU B C 1
ATOM 2508 O O . LEU B 1 24 ? 17.062 -29.328 -0.768 1 97.5 24 LEU B O 1
ATOM 2512 N N . GLU B 1 25 ? 18.797 -29.109 -2.115 1 97.38 25 GLU B N 1
ATOM 2513 C CA . GLU B 1 25 ? 19.688 -28.672 -1.05 1 97.38 25 GLU B CA 1
ATOM 2514 C C . GLU B 1 25 ? 19.281 -27.297 -0.517 1 97.38 25 GLU B C 1
ATOM 2516 O O . GLU B 1 25 ? 19.25 -27.078 0.696 1 97.38 25 GLU B O 1
ATOM 2521 N N . THR B 1 26 ? 19.016 -26.438 -1.432 1 96.44 26 THR B N 1
ATOM 2522 C CA . THR B 1 26 ? 18.609 -25.078 -1.059 1 96.44 26 THR B CA 1
ATOM 2523 C C . THR B 1 26 ? 17.297 -25.109 -0.274 1 96.44 26 THR B C 1
ATOM 2525 O O . THR B 1 26 ? 17.141 -24.375 0.707 1 96.44 26 THR B O 1
ATOM 2528 N N . ILE B 1 27 ? 16.328 -25.891 -0.695 1 97.5 27 ILE B N 1
ATOM 2529 C CA . ILE B 1 27 ? 15.039 -26 -0.033 1 97.5 27 ILE B CA 1
ATOM 2530 C C . ILE B 1 27 ? 15.234 -26.469 1.408 1 97.5 27 ILE B C 1
ATOM 2532 O O . ILE B 1 27 ? 14.633 -25.922 2.332 1 97.5 27 ILE B O 1
ATOM 2536 N N . ARG B 1 28 ? 16.062 -27.438 1.574 1 97.25 28 ARG B N 1
ATOM 2537 C CA . ARG B 1 28 ? 16.359 -27.953 2.912 1 97.25 28 ARG B CA 1
ATOM 2538 C C . ARG B 1 28 ? 16.922 -26.844 3.803 1 97.25 28 ARG B C 1
ATOM 2540 O O . ARG B 1 28 ? 16.5 -26.688 4.945 1 97.25 28 ARG B O 1
ATOM 2547 N N . LYS B 1 29 ? 17.844 -26.172 3.266 1 96.56 29 LYS B N 1
ATOM 2548 C CA . LYS B 1 29 ? 18.469 -25.078 4.012 1 96.56 29 LYS B CA 1
ATOM 2549 C C . LYS B 1 29 ? 17.469 -24 4.355 1 96.56 29 LYS B C 1
ATOM 2551 O O . LYS B 1 29 ? 17.453 -23.484 5.477 1 96.56 29 LYS B O 1
ATOM 2556 N N . ASP B 1 30 ? 16.672 -23.625 3.402 1 94.94 30 ASP B N 1
ATOM 2557 C CA . ASP B 1 30 ? 15.672 -22.594 3.596 1 94.94 30 ASP B CA 1
ATOM 2558 C C . ASP B 1 30 ? 14.656 -22.984 4.66 1 94.94 30 ASP B C 1
ATOM 2560 O O . ASP B 1 30 ? 14.289 -22.188 5.512 1 94.94 30 ASP B O 1
ATOM 2564 N N . LEU B 1 31 ? 14.203 -24.219 4.598 1 97.06 31 LEU B N 1
ATOM 2565 C CA . LEU B 1 31 ? 13.219 -24.703 5.555 1 97.06 31 LEU B CA 1
ATOM 2566 C C . LEU B 1 31 ? 13.781 -24.688 6.969 1 97.06 31 LEU B C 1
ATOM 2568 O O . LEU B 1 31 ? 13.086 -24.359 7.926 1 97.06 31 LEU B O 1
ATOM 2572 N N . LYS B 1 32 ? 15.008 -25.047 7.098 1 96.5 32 LYS B N 1
ATOM 2573 C CA . LYS B 1 32 ? 15.664 -25.016 8.398 1 96.5 32 LYS B CA 1
ATOM 2574 C C . LYS B 1 32 ? 15.742 -23.594 8.945 1 96.5 32 LYS B C 1
ATOM 2576 O O . LYS B 1 32 ? 15.492 -23.359 10.125 1 96.5 32 LYS B O 1
ATOM 2581 N N . SER B 1 33 ? 16.141 -22.75 8.062 1 93.31 33 SER B N 1
ATOM 2582 C CA . SER B 1 33 ? 16.234 -21.344 8.445 1 93.31 33 SER B CA 1
ATOM 2583 C C . SER B 1 33 ? 14.867 -20.797 8.875 1 93.31 33 SER B C 1
ATOM 2585 O O . SER B 1 33 ? 14.773 -20.016 9.828 1 93.31 33 SER B O 1
ATOM 2587 N N . LEU B 1 34 ? 13.867 -21.156 8.156 1 93.25 34 LEU B N 1
ATOM 2588 C CA . LEU B 1 34 ? 12.5 -20.734 8.477 1 93.25 34 LEU B CA 1
ATOM 2589 C C . LEU B 1 34 ? 12.07 -21.266 9.836 1 93.25 34 LEU B C 1
ATOM 2591 O O . LEU B 1 34 ? 11.422 -20.562 10.609 1 93.25 34 LEU B O 1
ATOM 2595 N N . GLU B 1 35 ? 12.375 -22.484 10.07 1 94.38 35 GLU B N 1
ATOM 2596 C CA . GLU B 1 35 ? 12.062 -23.078 11.367 1 94.38 35 GLU B CA 1
ATOM 2597 C C . GLU B 1 35 ? 12.758 -22.312 12.5 1 94.38 35 GLU B C 1
ATOM 2599 O O . GLU B 1 35 ? 12.141 -22.016 13.523 1 94.38 35 GLU B O 1
ATOM 2604 N N . GLU B 1 36 ? 14.016 -22.016 12.352 1 92.56 36 GLU B N 1
ATOM 2605 C CA . GLU B 1 36 ? 14.797 -21.297 13.352 1 92.56 36 GLU B CA 1
ATOM 2606 C C . GLU B 1 36 ? 14.219 -19.922 13.609 1 92.56 36 GLU B C 1
ATOM 2608 O O . GLU B 1 36 ? 14.281 -19.406 14.734 1 92.56 36 GLU B O 1
ATOM 2613 N N . ALA B 1 37 ? 13.672 -19.391 12.617 1 86.62 37 ALA B N 1
ATOM 2614 C CA . ALA B 1 37 ? 13.086 -18.062 12.727 1 86.62 37 ALA B CA 1
ATOM 2615 C C . ALA B 1 37 ? 11.656 -18.125 13.258 1 86.62 37 ALA B C 1
ATOM 2617 O O . ALA B 1 37 ? 11.016 -17.094 13.453 1 86.62 37 ALA B O 1
ATOM 2618 N N . GLY B 1 38 ? 11.164 -19.344 13.43 1 87.88 38 GLY B N 1
ATOM 2619 C CA . GLY B 1 38 ? 9.805 -19.516 13.914 1 87.88 38 GLY B CA 1
ATOM 2620 C C . GLY B 1 38 ? 8.758 -19.172 12.859 1 87.88 38 GLY B C 1
ATOM 2621 O O . GLY B 1 38 ? 7.656 -18.734 13.195 1 87.88 38 GLY B O 1
ATOM 2622 N N . SER B 1 39 ? 9.062 -19.391 11.586 1 89.38 39 SER B N 1
ATOM 2623 C CA . SER B 1 39 ? 8.18 -18.953 10.508 1 89.38 39 SER B CA 1
ATOM 2624 C C . SER B 1 39 ? 7.852 -20.109 9.57 1 89.38 39 SER B C 1
ATOM 2626 O O . SER B 1 39 ? 7.418 -19.891 8.438 1 89.38 39 SER B O 1
ATOM 2628 N N . LEU B 1 40 ? 8.188 -21.328 9.984 1 93.94 40 LEU B N 1
ATOM 2629 C CA . LEU B 1 40 ? 7.852 -22.5 9.188 1 93.94 40 LEU B CA 1
ATOM 2630 C C . LEU B 1 40 ? 6.34 -22.641 9.031 1 93.94 40 LEU B C 1
ATOM 2632 O O . LEU B 1 40 ? 5.605 -22.625 10.023 1 93.94 40 LEU B O 1
ATOM 2636 N N . LYS B 1 41 ? 5.879 -22.75 7.832 1 92.88 41 LYS B N 1
ATOM 2637 C CA . LYS B 1 41 ? 4.449 -22.875 7.57 1 92.88 41 LYS B CA 1
ATOM 2638 C C . LYS B 1 41 ? 3.994 -24.328 7.723 1 92.88 41 LYS B C 1
ATOM 2640 O O . LYS B 1 41 ? 4.777 -25.266 7.5 1 92.88 41 LYS B O 1
ATOM 2645 N N . GLY B 1 42 ? 2.711 -24.453 8.047 1 92.31 42 GLY B N 1
ATOM 2646 C CA . GLY B 1 42 ? 2.131 -25.781 8.172 1 92.31 42 GLY B CA 1
ATOM 2647 C C . GLY B 1 42 ? 2.385 -26.406 9.531 1 92.31 42 GLY B C 1
ATOM 2648 O O . GLY B 1 42 ? 2.963 -25.781 10.414 1 92.31 42 GLY B O 1
ATOM 2649 N N . SER B 1 43 ? 1.919 -27.641 9.664 1 95 43 SER B N 1
ATOM 2650 C CA . SER B 1 43 ? 2.027 -28.328 10.945 1 95 43 SER B CA 1
ATOM 2651 C C . SER B 1 43 ? 3.145 -29.359 10.922 1 95 43 SER B C 1
ATOM 2653 O O . SER B 1 43 ? 3.51 -29.922 11.961 1 95 43 SER B O 1
ATOM 2655 N N . LEU B 1 44 ? 3.754 -29.578 9.781 1 96.69 44 LEU B N 1
ATOM 2656 C CA . LEU B 1 44 ? 4.781 -30.609 9.633 1 96.69 44 LEU B CA 1
ATOM 2657 C C . LEU B 1 44 ? 6.156 -30.062 9.992 1 96.69 44 LEU B C 1
ATOM 2659 O O . LEU B 1 44 ? 6.414 -28.859 9.828 1 96.69 44 LEU B O 1
ATOM 2663 N N . SER B 1 45 ? 6.988 -30.938 10.43 1 97.25 45 SER B N 1
ATOM 2664 C CA . SER B 1 45 ? 8.367 -30.562 10.711 1 97.25 45 SER B CA 1
ATOM 2665 C C . SER B 1 45 ? 9.156 -30.328 9.43 1 97.25 45 SER B C 1
ATOM 2667 O O . SER B 1 45 ? 8.688 -30.656 8.336 1 97.25 45 SER B O 1
ATOM 2669 N N . VAL B 1 46 ? 10.336 -29.766 9.609 1 97.75 46 VAL B N 1
ATOM 2670 C CA . VAL B 1 46 ? 11.219 -29.547 8.469 1 97.75 46 VAL B CA 1
ATOM 2671 C C . VAL B 1 46 ? 11.516 -30.875 7.773 1 97.75 46 VAL B C 1
ATOM 2673 O O . VAL B 1 46 ? 11.438 -30.969 6.547 1 97.75 46 VAL B O 1
ATOM 2676 N N . GLU B 1 47 ? 11.812 -31.891 8.57 1 97.75 47 GLU B N 1
ATOM 2677 C CA . GLU B 1 47 ? 12.164 -33.188 8.016 1 97.75 47 GLU B CA 1
ATOM 2678 C C . GLU B 1 47 ? 10.984 -33.781 7.246 1 97.75 47 GLU B C 1
ATOM 2680 O O . GLU B 1 47 ? 11.172 -34.375 6.184 1 97.75 47 GLU B O 1
ATOM 2685 N N . GLU B 1 48 ? 9.836 -33.625 7.809 1 98.25 48 GLU B N 1
ATOM 2686 C CA . GLU B 1 48 ? 8.641 -34.125 7.145 1 98.25 48 GLU B CA 1
ATOM 2687 C C . GLU B 1 48 ? 8.391 -33.406 5.824 1 98.25 48 GLU B C 1
ATOM 2689 O O . GLU B 1 48 ? 8.078 -34.031 4.816 1 98.25 48 GLU B O 1
ATOM 2694 N N . GLN B 1 49 ? 8.5 -32.125 5.809 1 98.25 49 GLN B N 1
ATOM 2695 C CA . GLN B 1 49 ? 8.266 -31.328 4.594 1 98.25 49 GLN B CA 1
ATOM 2696 C C . GLN B 1 49 ? 9.312 -31.656 3.527 1 98.25 49 GLN B C 1
ATOM 2698 O O . GLN B 1 49 ? 8.977 -31.812 2.352 1 98.25 49 GLN B O 1
ATOM 2703 N N . VAL B 1 50 ? 10.578 -31.797 3.984 1 98 50 VAL B N 1
ATOM 2704 C CA . VAL B 1 50 ? 11.656 -32.125 3.055 1 98 50 VAL B CA 1
ATOM 2705 C C . VAL B 1 50 ? 11.398 -33.5 2.432 1 98 50 VAL B C 1
ATOM 2707 O O . VAL B 1 50 ? 11.633 -33.688 1.238 1 98 50 VAL B O 1
ATOM 2710 N N . SER B 1 51 ? 10.891 -34.406 3.209 1 98.19 51 SER B N 1
ATOM 2711 C CA . SER B 1 51 ? 10.656 -35.781 2.744 1 98.19 51 SER B CA 1
ATOM 2712 C C . SER B 1 51 ? 9.539 -35.812 1.705 1 98.19 51 SER B C 1
ATOM 2714 O O . SER B 1 51 ? 9.43 -36.781 0.944 1 98.19 51 SER B O 1
ATOM 2716 N N . LEU B 1 52 ? 8.711 -34.781 1.683 1 98.38 52 LEU B N 1
ATOM 2717 C CA . LEU B 1 52 ? 7.598 -34.719 0.744 1 98.38 52 LEU B CA 1
ATOM 2718 C C . LEU B 1 52 ? 8.062 -34.219 -0.617 1 98.38 52 LEU B C 1
ATOM 2720 O O . LEU B 1 52 ? 7.316 -34.312 -1.599 1 98.38 52 LEU B O 1
ATOM 2724 N N . ILE B 1 53 ? 9.266 -33.719 -0.715 1 98.25 53 ILE B N 1
ATOM 2725 C CA . ILE B 1 53 ? 9.758 -33.094 -1.943 1 98.25 53 ILE B CA 1
ATOM 2726 C C . ILE B 1 53 ? 10.812 -34 -2.582 1 98.25 53 ILE B C 1
ATOM 2728 O O . ILE B 1 53 ? 11.797 -34.375 -1.938 1 98.25 53 ILE B O 1
ATOM 2732 N N . SER B 1 54 ? 10.609 -34.344 -3.795 1 97.25 54 SER B N 1
ATOM 2733 C CA . SER B 1 54 ? 11.57 -35.188 -4.516 1 97.25 54 SER B CA 1
ATOM 2734 C C . SER B 1 54 ? 11.836 -34.625 -5.914 1 97.25 54 SER B C 1
ATOM 2736 O O . SER B 1 54 ? 11.07 -33.812 -6.418 1 97.25 54 SER B O 1
ATOM 2738 N N . GLY B 1 55 ? 12.977 -35.062 -6.41 1 96.5 55 GLY B N 1
ATOM 2739 C CA . GLY B 1 55 ? 13.312 -34.688 -7.777 1 96.5 55 GLY B CA 1
ATOM 2740 C C . GLY B 1 55 ? 13.039 -35.812 -8.773 1 96.5 55 GLY B C 1
ATOM 2741 O O . GLY B 1 55 ? 13 -36.969 -8.406 1 96.5 55 GLY B O 1
ATOM 2742 N N . CYS B 1 56 ? 12.766 -35.406 -9.953 1 94 56 CYS B N 1
ATOM 2743 C CA . CYS B 1 56 ? 12.625 -36.375 -11.031 1 94 56 CYS B CA 1
ATOM 2744 C C . CYS B 1 56 ? 13.352 -35.906 -12.289 1 94 56 CYS B C 1
ATOM 2746 O O . CYS B 1 56 ? 13.586 -34.719 -12.469 1 94 56 CYS B O 1
ATOM 2748 N N . SER B 1 57 ? 13.656 -36.812 -13.227 1 90.31 57 SER B N 1
ATOM 2749 C CA . SER B 1 57 ? 14.531 -36.5 -14.352 1 90.31 57 SER B CA 1
ATOM 2750 C C . SER B 1 57 ? 13.766 -36.469 -15.672 1 90.31 57 SER B C 1
ATOM 2752 O O . SER B 1 57 ? 14.312 -36.125 -16.719 1 90.31 57 SER B O 1
ATOM 2754 N N . SER B 1 58 ? 12.555 -36.875 -15.625 1 93.81 58 SER B N 1
ATOM 2755 C CA . SER B 1 58 ? 11.742 -36.812 -16.844 1 93.81 58 SER B CA 1
ATOM 2756 C C . SER B 1 58 ? 10.383 -36.188 -16.562 1 93.81 58 SER B C 1
ATOM 2758 O O . SER B 1 58 ? 9.859 -36.281 -15.461 1 93.81 58 SER B O 1
ATOM 2760 N N . LEU B 1 59 ? 9.828 -35.594 -17.578 1 94.31 59 LEU B N 1
ATOM 2761 C CA . LEU B 1 59 ? 8.516 -34.969 -17.484 1 94.31 59 LEU B CA 1
ATOM 2762 C C . LEU B 1 59 ? 7.43 -36 -17.234 1 94.31 59 LEU B C 1
ATOM 2764 O O . LEU B 1 59 ? 6.473 -35.75 -16.5 1 94.31 59 LEU B O 1
ATOM 2768 N N . GLN B 1 60 ? 7.586 -37.188 -17.781 1 94.31 60 GLN B N 1
ATOM 2769 C CA . GLN B 1 60 ? 6.633 -38.281 -17.594 1 94.31 60 GLN B CA 1
ATOM 2770 C C . GLN B 1 60 ? 6.539 -38.688 -16.125 1 94.31 60 GLN B C 1
ATOM 2772 O O . GLN B 1 60 ? 5.441 -38.906 -15.602 1 94.31 60 GLN B O 1
ATOM 2777 N N . GLU B 1 61 ? 7.664 -38.781 -15.539 1 94.19 61 GLU B N 1
ATOM 2778 C CA . GLU B 1 61 ? 7.703 -39.125 -14.117 1 94.19 61 GLU B CA 1
ATOM 2779 C C . GLU B 1 61 ? 7.086 -38.031 -13.266 1 94.19 61 GLU B C 1
ATOM 2781 O O . GLU B 1 61 ? 6.406 -38.312 -12.273 1 94.19 61 GLU B O 1
ATOM 2786 N N . ALA B 1 62 ? 7.352 -36.844 -13.648 1 94.38 62 ALA B N 1
ATOM 2787 C CA . ALA B 1 62 ? 6.867 -35.688 -12.891 1 94.38 62 ALA B CA 1
ATOM 2788 C C . ALA B 1 62 ? 5.344 -35.625 -12.891 1 94.38 62 ALA B C 1
ATOM 2790 O O . ALA B 1 62 ? 4.73 -35.219 -11.898 1 94.38 62 ALA B O 1
ATOM 2791 N N . VAL B 1 63 ? 4.695 -36.062 -13.93 1 95.38 63 VAL B N 1
ATOM 2792 C CA . VAL B 1 63 ? 3.256 -35.906 -14.102 1 95.38 63 VAL B CA 1
ATOM 2793 C C . VAL B 1 63 ? 2.527 -37.125 -13.492 1 95.38 63 VAL B C 1
ATOM 2795 O O . VAL B 1 63 ? 1.325 -37.031 -13.227 1 95.38 63 VAL B O 1
ATOM 2798 N N . GLU B 1 64 ? 3.262 -38.188 -13.281 1 93.38 64 GLU B N 1
ATOM 2799 C CA . GLU B 1 64 ? 2.629 -39.406 -12.766 1 93.38 64 GLU B CA 1
ATOM 2800 C C . GLU B 1 64 ? 1.996 -39.156 -11.398 1 93.38 64 GLU B C 1
ATOM 2802 O O . GLU B 1 64 ? 2.689 -38.812 -10.438 1 93.38 64 GLU B O 1
ATOM 2807 N N . GLY B 1 65 ? 0.655 -39.281 -11.352 1 93.25 65 GLY B N 1
ATOM 2808 C CA . GLY B 1 65 ? -0.061 -39.125 -10.094 1 93.25 65 GLY B CA 1
ATOM 2809 C C . GLY B 1 65 ? -0.29 -37.688 -9.703 1 93.25 65 GLY B C 1
ATOM 2810 O O . GLY B 1 65 ? -0.837 -37.406 -8.633 1 93.25 65 GLY B O 1
ATOM 2811 N N . ALA B 1 66 ? 0.114 -36.781 -10.5 1 96 66 ALA B N 1
ATOM 2812 C CA . ALA B 1 66 ? -0.024 -35.375 -10.172 1 96 66 ALA B CA 1
ATOM 2813 C C . ALA B 1 66 ? -1.479 -34.938 -10.289 1 96 66 ALA B C 1
ATOM 2815 O O . ALA B 1 66 ? -2.199 -35.344 -11.188 1 96 66 ALA B O 1
ATOM 2816 N N . VAL B 1 67 ? -1.883 -34.094 -9.359 1 96.31 67 VAL B N 1
ATOM 2817 C CA . VAL B 1 67 ? -3.217 -33.5 -9.422 1 96.31 67 VAL B CA 1
ATOM 2818 C C . VAL B 1 67 ? -3.115 -32.031 -9.828 1 96.31 67 VAL B C 1
ATOM 2820 O O . VAL B 1 67 ? -4.094 -31.422 -10.289 1 96.31 67 VAL B O 1
ATOM 2823 N N . HIS B 1 68 ? -1.974 -31.453 -9.648 1 98.25 68 HIS B N 1
ATOM 2824 C CA . HIS B 1 68 ? -1.697 -30.047 -9.961 1 98.25 68 HIS B CA 1
ATOM 2825 C C . HIS B 1 68 ? -0.263 -29.875 -10.445 1 98.25 68 HIS B C 1
ATOM 2827 O O . HIS B 1 68 ? 0.677 -30.359 -9.805 1 98.25 68 HIS B O 1
ATOM 2833 N N . ILE B 1 69 ? -0.124 -29.266 -11.57 1 98.19 69 ILE B N 1
ATOM 2834 C CA . ILE B 1 69 ? 1.194 -28.969 -12.117 1 98.19 69 ILE B CA 1
ATOM 2835 C C . ILE B 1 69 ? 1.395 -27.453 -12.164 1 98.19 69 ILE B C 1
ATOM 2837 O O . ILE B 1 69 ? 0.543 -26.719 -12.68 1 98.19 69 ILE B O 1
ATOM 2841 N N . GLN B 1 70 ? 2.449 -26.969 -11.633 1 98.12 70 GLN B N 1
ATOM 2842 C CA . GLN B 1 70 ? 2.814 -25.547 -11.625 1 98.12 70 GLN B CA 1
ATOM 2843 C C . GLN B 1 70 ? 4.098 -25.312 -12.422 1 98.12 70 GLN B C 1
ATOM 2845 O O . GLN B 1 70 ? 5.184 -25.688 -11.984 1 98.12 70 GLN B O 1
ATOM 2850 N N . GLU B 1 71 ? 3.967 -24.719 -13.562 1 97.81 71 GLU B N 1
ATOM 2851 C CA . GLU B 1 71 ? 5.125 -24.406 -14.391 1 97.81 71 GLU B CA 1
ATOM 2852 C C . GLU B 1 71 ? 5.828 -23.141 -13.891 1 97.81 71 GLU B C 1
ATOM 2854 O O . GLU B 1 71 ? 5.184 -22.109 -13.664 1 97.81 71 GLU B O 1
ATOM 2859 N N . CYS B 1 72 ? 7.137 -23.172 -13.719 1 96.69 72 CYS B N 1
ATOM 2860 C CA . CYS B 1 72 ? 7.895 -22.062 -13.148 1 96.69 72 CYS B CA 1
ATOM 2861 C C . CYS B 1 72 ? 9.148 -21.781 -13.969 1 96.69 72 CYS B C 1
ATOM 2863 O O . CYS B 1 72 ? 10.156 -21.312 -13.438 1 96.69 72 CYS B O 1
ATOM 2865 N N . VAL B 1 73 ? 9.172 -22.141 -15.242 1 95.19 73 VAL B N 1
ATOM 2866 C CA . VAL B 1 73 ? 10.328 -21.891 -16.094 1 95.19 73 VAL B CA 1
ATOM 2867 C C . VAL B 1 73 ? 10.398 -20.391 -16.422 1 95.19 73 VAL B C 1
ATOM 2869 O O . VAL B 1 73 ? 9.469 -19.641 -16.125 1 95.19 73 VAL B O 1
ATOM 2872 N N . PRO B 1 74 ? 11.453 -19.891 -17.016 1 93.06 74 PRO B N 1
ATOM 2873 C CA . PRO B 1 74 ? 11.602 -18.469 -17.312 1 93.06 74 PRO B CA 1
ATOM 2874 C C . PRO B 1 74 ? 10.445 -17.891 -18.125 1 93.06 74 PRO B C 1
ATOM 2876 O O . PRO B 1 74 ? 9.789 -18.641 -18.859 1 93.06 74 PRO B O 1
ATOM 2879 N N . GLU B 1 75 ? 10.305 -16.609 -18.047 1 93.88 75 GLU B N 1
ATOM 2880 C CA . GLU B 1 75 ? 9.211 -15.891 -18.688 1 93.88 75 GLU B CA 1
ATOM 2881 C C . GLU B 1 75 ? 9.461 -15.719 -20.188 1 93.88 75 GLU B C 1
ATOM 2883 O O . GLU B 1 75 ? 9.703 -14.609 -20.656 1 93.88 75 GLU B O 1
ATOM 2888 N N . ASN B 1 76 ? 9.375 -16.781 -20.844 1 95.5 76 ASN B N 1
ATOM 2889 C CA . ASN B 1 76 ? 9.531 -16.859 -22.297 1 95.5 76 ASN B CA 1
ATOM 2890 C C . ASN B 1 76 ? 8.375 -17.609 -22.953 1 95.5 76 ASN B C 1
ATOM 2892 O O . ASN B 1 76 ? 8.18 -18.797 -22.703 1 95.5 76 ASN B O 1
ATOM 2896 N N . LEU B 1 77 ? 7.664 -16.938 -23.781 1 96.69 77 LEU B N 1
ATOM 2897 C CA . LEU B 1 77 ? 6.422 -17.469 -24.328 1 96.69 77 LEU B CA 1
ATOM 2898 C C . LEU B 1 77 ? 6.672 -18.75 -25.109 1 96.69 77 LEU B C 1
ATOM 2900 O O . LEU B 1 77 ? 5.969 -19.75 -24.906 1 96.69 77 LEU B O 1
ATOM 2904 N N . GLU B 1 78 ? 7.684 -18.75 -25.953 1 97.06 78 GLU B N 1
ATOM 2905 C CA . GLU B 1 78 ? 7.961 -19.906 -26.781 1 97.06 78 GLU B CA 1
ATOM 2906 C C . GLU B 1 78 ? 8.367 -21.109 -25.938 1 97.06 78 GLU B C 1
ATOM 2908 O O . GLU B 1 78 ? 7.938 -22.234 -26.203 1 97.06 78 GLU B O 1
ATOM 2913 N N . LEU B 1 79 ? 9.172 -20.844 -24.953 1 96.94 79 LEU B N 1
ATOM 2914 C CA . LEU B 1 79 ? 9.594 -21.891 -24.047 1 96.94 79 LEU B CA 1
ATOM 2915 C C . LEU B 1 79 ? 8.398 -22.484 -23.297 1 96.94 79 LEU B C 1
ATOM 2917 O O . LEU B 1 79 ? 8.258 -23.703 -23.203 1 96.94 79 LEU B O 1
ATOM 2921 N N . LYS B 1 80 ? 7.512 -21.703 -22.812 1 97.44 80 LYS B N 1
ATOM 2922 C CA . LYS B 1 80 ? 6.344 -22.141 -22.047 1 97.44 80 LYS B CA 1
ATOM 2923 C C . LYS B 1 80 ? 5.359 -22.891 -22.938 1 97.44 80 LYS B C 1
ATOM 2925 O O . LYS B 1 80 ? 4.789 -23.906 -22.531 1 97.44 80 LYS B O 1
ATOM 2930 N N . LYS B 1 81 ? 5.207 -22.406 -24.156 1 97.38 81 LYS B N 1
ATOM 2931 C CA . LYS B 1 81 ? 4.344 -23.109 -25.109 1 97.38 81 LYS B CA 1
ATOM 2932 C C . LYS B 1 81 ? 4.836 -24.531 -25.359 1 97.38 81 LYS B C 1
ATOM 2934 O O . LYS B 1 81 ? 4.039 -25.469 -25.422 1 97.38 81 LYS B O 1
ATOM 2939 N N . LYS B 1 82 ? 6.105 -24.594 -25.547 1 96.69 82 LYS B N 1
ATOM 2940 C CA . LYS B 1 82 ? 6.703 -25.906 -25.781 1 96.69 82 LYS B CA 1
ATOM 2941 C C . LYS B 1 82 ? 6.453 -26.844 -24.609 1 96.69 82 LYS B C 1
ATOM 2943 O O . LYS B 1 82 ? 6.09 -28 -24.812 1 96.69 82 LYS B O 1
ATOM 2948 N N . ILE B 1 83 ? 6.621 -26.375 -23.422 1 96.56 83 ILE B N 1
ATOM 2949 C CA . ILE B 1 83 ? 6.445 -27.172 -22.219 1 96.56 83 ILE B CA 1
ATOM 2950 C C . ILE B 1 83 ? 4.98 -27.594 -22.094 1 96.56 83 ILE B C 1
ATOM 2952 O O . ILE B 1 83 ? 4.688 -28.766 -21.797 1 96.56 83 ILE B O 1
ATOM 2956 N N . PHE B 1 84 ? 4.043 -26.766 -22.328 1 97.75 84 PHE B N 1
ATOM 2957 C CA . PHE B 1 84 ? 2.629 -27.078 -22.172 1 97.75 84 PHE B CA 1
ATOM 2958 C C . PHE B 1 84 ? 2.168 -28.031 -23.266 1 97.75 84 PHE B C 1
ATOM 2960 O O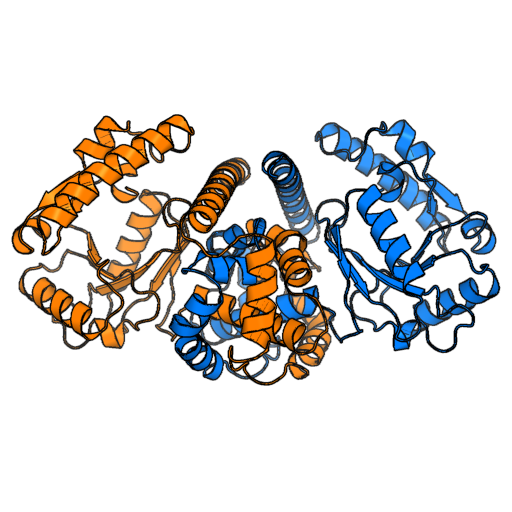 . PHE B 1 84 ? 1.294 -28.875 -23.031 1 97.75 84 PHE B O 1
ATOM 2967 N N . ALA B 1 85 ? 2.781 -27.891 -24.438 1 97.06 85 ALA B N 1
ATOM 2968 C CA . ALA B 1 85 ? 2.486 -28.859 -25.484 1 97.06 85 ALA B CA 1
ATOM 2969 C C . ALA B 1 85 ? 2.906 -30.266 -25.062 1 97.06 85 ALA B C 1
ATOM 2971 O O . ALA B 1 85 ? 2.18 -31.234 -25.312 1 97.06 85 ALA B O 1
ATOM 2972 N N . GLN B 1 86 ? 4.055 -30.312 -24.5 1 96.69 86 GLN B N 1
ATOM 2973 C CA . GLN B 1 86 ? 4.547 -31.609 -24.016 1 96.69 86 GLN B CA 1
ATOM 2974 C C . GLN B 1 86 ? 3.656 -32.156 -22.906 1 96.69 86 GLN B C 1
ATOM 2976 O O . GLN B 1 86 ? 3.293 -33.344 -22.906 1 96.69 86 GLN B O 1
ATOM 2981 N N . LEU B 1 87 ? 3.303 -31.328 -21.953 1 97.31 87 LEU B N 1
ATOM 2982 C CA . LEU B 1 87 ? 2.438 -31.75 -20.859 1 97.31 87 LEU B CA 1
ATOM 2983 C C . LEU B 1 87 ? 1.074 -32.188 -21.375 1 97.31 87 LEU B C 1
ATOM 2985 O O . LEU B 1 87 ? 0.528 -33.188 -20.906 1 97.31 87 LEU B O 1
ATOM 2989 N N . ASP B 1 88 ? 0.585 -31.438 -22.297 1 97 88 ASP B N 1
ATOM 2990 C CA . ASP B 1 88 ? -0.723 -31.703 -22.891 1 97 88 ASP B CA 1
ATOM 2991 C C . ASP B 1 88 ? -0.793 -33.125 -23.469 1 97 88 ASP B C 1
ATOM 2993 O O . ASP B 1 88 ? -1.853 -33.75 -23.453 1 97 88 ASP B O 1
ATOM 2997 N N . SER B 1 89 ? 0.302 -33.594 -23.953 1 96.19 89 SER B N 1
ATOM 2998 C CA . SER B 1 89 ? 0.347 -34.906 -24.625 1 96.19 89 SER B CA 1
ATOM 2999 C C . SER B 1 89 ? 0.425 -36.031 -23.625 1 96.19 89 SER B C 1
ATOM 3001 O O . SER B 1 89 ? 0.159 -37.188 -23.984 1 96.19 89 SER B O 1
ATOM 3003 N N . ILE B 1 90 ? 0.696 -35.75 -22.375 1 95.88 90 ILE B N 1
ATOM 3004 C CA . ILE B 1 90 ? 0.974 -36.875 -21.484 1 95.88 90 ILE B CA 1
ATOM 3005 C C . ILE B 1 90 ? 0.026 -36.844 -20.281 1 95.88 90 ILE B C 1
ATOM 3007 O O . ILE B 1 90 ? -0.097 -37.812 -19.562 1 95.88 90 ILE B O 1
ATOM 3011 N N . VAL B 1 91 ? -0.655 -35.75 -20.031 1 95.06 91 VAL B N 1
ATOM 3012 C CA . VAL B 1 91 ? -1.526 -35.656 -18.859 1 95.06 91 VAL B CA 1
ATOM 3013 C C . VAL B 1 91 ? -2.91 -36.219 -19.203 1 95.06 91 VAL B C 1
ATOM 3015 O O . VAL B 1 91 ? -3.258 -36.344 -20.375 1 95.06 91 VAL B O 1
ATOM 3018 N N . ASP B 1 92 ? -3.635 -36.5 -18.109 1 92.62 92 ASP B N 1
ATOM 3019 C CA . ASP B 1 92 ? -5.035 -36.875 -18.281 1 92.62 92 ASP B CA 1
ATOM 3020 C C . ASP B 1 92 ? -5.961 -35.719 -17.969 1 92.62 92 ASP B C 1
ATOM 3022 O O . ASP B 1 92 ? -5.508 -34.562 -17.875 1 92.62 92 ASP B O 1
ATOM 3026 N N . ASP B 1 93 ? -7.316 -35.938 -17.844 1 91.19 93 ASP B N 1
ATOM 3027 C CA . ASP B 1 93 ? -8.305 -34.875 -17.734 1 91.19 93 ASP B CA 1
ATOM 3028 C C . ASP B 1 93 ? -8.508 -34.438 -16.281 1 91.19 93 ASP B C 1
ATOM 3030 O O . ASP B 1 93 ? -9.359 -33.594 -15.984 1 91.19 93 ASP B O 1
ATOM 3034 N N . LYS B 1 94 ? -7.672 -34.875 -15.461 1 91.5 94 LYS B N 1
ATOM 3035 C CA . LYS B 1 94 ? -7.891 -34.625 -14.039 1 91.5 94 LYS B CA 1
ATOM 3036 C C . LYS B 1 94 ? -6.828 -33.688 -13.484 1 91.5 94 LYS B C 1
ATOM 3038 O O . LYS B 1 94 ? -6.973 -33.156 -12.375 1 91.5 94 LYS B O 1
ATOM 3043 N N . VAL B 1 95 ? -5.84 -33.469 -14.258 1 96.44 95 VAL B N 1
ATOM 3044 C CA . VAL B 1 95 ? -4.695 -32.719 -13.766 1 96.44 95 VAL B CA 1
ATOM 3045 C C . VAL B 1 95 ? -4.863 -31.234 -14.125 1 96.44 95 VAL B C 1
ATOM 3047 O O . VAL B 1 95 ? -5.285 -30.906 -15.234 1 96.44 95 VAL B O 1
ATOM 3050 N N . VAL B 1 96 ? -4.68 -30.344 -13.172 1 98.19 96 VAL B N 1
ATOM 3051 C CA . VAL B 1 96 ? -4.645 -28.906 -13.461 1 98.19 96 VAL B CA 1
ATOM 3052 C C . VAL B 1 96 ? -3.271 -28.531 -14.008 1 98.19 96 VAL B C 1
ATOM 3054 O O . VAL B 1 96 ? -2.242 -28.906 -13.445 1 98.19 96 VAL B O 1
ATOM 3057 N N . LEU B 1 97 ? -3.268 -27.875 -15.148 1 98.25 97 LEU B N 1
ATOM 3058 C CA . LEU B 1 97 ? -2.061 -27.312 -15.742 1 98.25 97 LEU B CA 1
ATOM 3059 C C . LEU B 1 97 ? -1.996 -25.812 -15.5 1 98.25 97 LEU B C 1
ATOM 3061 O O . LEU B 1 97 ? -2.785 -25.047 -16.062 1 98.25 97 LEU B O 1
ATOM 3065 N N . SER B 1 98 ? -1.028 -25.375 -14.664 1 98.44 98 SER B N 1
ATOM 3066 C CA . SER B 1 98 ? -0.984 -23.953 -14.32 1 98.44 98 SER B CA 1
ATOM 3067 C C . SER B 1 98 ? 0.391 -23.359 -14.594 1 98.44 98 SER B C 1
ATOM 3069 O O . SER B 1 98 ? 1.388 -24.078 -14.648 1 98.44 98 SER B O 1
ATOM 3071 N N . SER B 1 99 ? 0.403 -22.078 -14.875 1 98.56 99 SER B N 1
ATOM 3072 C CA . SER B 1 99 ? 1.627 -21.312 -15.078 1 98.56 99 SER B CA 1
ATOM 3073 C C . SER B 1 99 ? 1.792 -20.25 -13.992 1 98.56 99 SER B C 1
ATOM 3075 O O . SER B 1 99 ? 0.81 -19.656 -13.547 1 98.56 99 SER B O 1
ATOM 3077 N N . SER B 1 100 ? 3.047 -19.984 -13.641 1 97.62 100 SER B N 1
ATOM 3078 C CA . SER B 1 100 ? 3.357 -18.906 -12.703 1 97.62 100 SER B CA 1
ATOM 3079 C C . SER B 1 100 ? 3.59 -17.578 -13.43 1 97.62 100 SER B C 1
ATOM 3081 O O . SER B 1 100 ? 4.062 -16.609 -12.836 1 97.62 100 SER B O 1
ATOM 3083 N N . SER B 1 101 ? 3.307 -17.531 -14.688 1 95.94 101 SER B N 1
ATOM 3084 C CA . SER B 1 101 ? 3.566 -16.328 -15.477 1 95.94 101 SER B CA 1
ATOM 3085 C C . SER B 1 101 ? 3 -15.086 -14.805 1 95.94 101 SER B C 1
ATOM 3087 O O . SER B 1 101 ? 1.925 -15.133 -14.203 1 95.94 101 SER B O 1
ATOM 3089 N N . SER B 1 102 ? 3.766 -13.945 -15.023 1 92.88 102 SER B N 1
ATOM 3090 C CA . SER B 1 102 ? 3.352 -12.688 -14.406 1 92.88 102 SER B CA 1
ATOM 3091 C C . SER B 1 102 ? 2.77 -11.727 -15.438 1 92.88 102 SER B C 1
ATOM 3093 O O . SER B 1 102 ? 2.176 -10.711 -15.078 1 92.88 102 SER B O 1
ATOM 3095 N N . CYS B 1 103 ? 2.914 -12.102 -16.688 1 89.12 103 CYS B N 1
ATOM 3096 C CA . CYS B 1 103 ? 2.484 -11.094 -17.656 1 89.12 103 CYS B CA 1
ATOM 3097 C C . CYS B 1 103 ? 1.947 -11.75 -18.922 1 89.12 103 CYS B C 1
ATOM 3099 O O . CYS B 1 103 ? 1.34 -11.078 -19.75 1 89.12 103 CYS B O 1
ATOM 3101 N N . LEU B 1 104 ? 2.215 -13.031 -19.094 1 94.38 104 LEU B N 1
ATOM 3102 C CA . LEU B 1 104 ? 1.767 -13.695 -20.312 1 94.38 104 LEU B CA 1
ATOM 3103 C C . LEU B 1 104 ? 0.302 -14.102 -20.203 1 94.38 104 LEU B C 1
ATOM 3105 O O . LEU B 1 104 ? -0.09 -14.773 -19.234 1 94.38 104 LEU B O 1
ATOM 3109 N N . LEU B 1 105 ? -0.447 -13.758 -21.125 1 97 105 LEU B N 1
ATOM 3110 C CA . LEU B 1 105 ? -1.878 -14.039 -21.125 1 97 105 LEU B CA 1
ATOM 3111 C C . LEU B 1 105 ? -2.135 -15.539 -21.297 1 97 105 LEU B C 1
ATOM 3113 O O . LEU B 1 105 ? -1.465 -16.203 -22.094 1 97 105 LEU B O 1
ATOM 3117 N N . PRO B 1 106 ? -3.096 -16.031 -20.625 1 97.81 106 PRO B N 1
ATOM 3118 C CA . PRO B 1 106 ? -3.451 -17.438 -20.781 1 97.81 106 PRO B CA 1
ATOM 3119 C C . PRO B 1 106 ? -3.781 -17.828 -22.219 1 97.81 106 PRO B C 1
ATOM 3121 O O . PRO B 1 106 ? -3.391 -18.891 -22.688 1 97.81 106 PRO B O 1
ATOM 3124 N N . SER B 1 107 ? -4.48 -16.938 -22.922 1 97.5 107 SER B N 1
ATOM 3125 C CA . SER B 1 107 ? -4.875 -17.234 -24.297 1 97.5 107 SER B CA 1
ATOM 3126 C C . SER B 1 107 ? -3.654 -17.453 -25.188 1 97.5 107 SER B C 1
ATOM 3128 O O . SER B 1 107 ? -3.725 -18.203 -26.172 1 97.5 107 SER B O 1
ATOM 3130 N N . LYS B 1 108 ? -2.551 -16.781 -24.875 1 96.75 108 LYS B N 1
ATOM 3131 C CA . LYS B 1 108 ? -1.306 -16.969 -25.625 1 96.75 108 LYS B CA 1
ATOM 3132 C C . LYS B 1 108 ? -0.551 -18.203 -25.141 1 96.75 108 LYS B C 1
ATOM 3134 O O . LYS B 1 108 ? -0.05 -18.984 -25.938 1 96.75 108 LYS B O 1
ATOM 3139 N N . LEU B 1 109 ? -0.529 -18.438 -23.906 1 97.12 109 LEU B N 1
ATOM 3140 C CA . LEU B 1 109 ? 0.238 -19.5 -23.266 1 97.12 109 LEU B CA 1
ATOM 3141 C C . LEU B 1 109 ? -0.342 -20.875 -23.609 1 97.12 109 LEU B C 1
ATOM 3143 O O . LEU B 1 109 ? 0.403 -21.828 -23.844 1 97.12 109 LEU B O 1
ATOM 3147 N N . PHE B 1 110 ? -1.688 -20.953 -23.594 1 97.81 110 PHE B N 1
ATOM 3148 C CA . PHE B 1 110 ? -2.354 -22.25 -23.688 1 97.81 110 PHE B CA 1
ATOM 3149 C C . PHE B 1 110 ? -3.027 -22.422 -25.047 1 97.81 110 PHE B C 1
ATOM 3151 O O . PHE B 1 110 ? -4 -23.156 -25.172 1 97.81 110 PHE B O 1
ATOM 3158 N N . ALA B 1 111 ? -2.551 -21.719 -26 1 93.19 111 ALA B N 1
ATOM 3159 C CA . ALA B 1 111 ? -3.137 -21.766 -27.328 1 93.19 111 ALA B CA 1
ATOM 3160 C C . ALA B 1 111 ? -3.062 -23.172 -27.922 1 93.19 111 ALA B C 1
ATOM 3162 O O . ALA B 1 111 ? -2.008 -23.812 -27.891 1 93.19 111 ALA B O 1
ATOM 3163 N N . SER B 1 112 ? -4.176 -23.734 -28.406 1 91.81 112 SER B N 1
ATOM 3164 C CA . SER B 1 112 ? -4.285 -24.938 -29.219 1 91.81 112 SER B CA 1
ATOM 3165 C C . SER B 1 112 ? -3.982 -26.188 -28.406 1 91.81 112 SER B C 1
ATOM 3167 O O . SER B 1 112 ? -3.418 -27.156 -28.922 1 91.81 112 SER B O 1
ATOM 3169 N N . LEU B 1 113 ? -4.172 -26.156 -27.141 1 96.69 113 LEU B N 1
ATOM 3170 C CA . LEU B 1 113 ? -4 -27.328 -26.297 1 96.69 113 LEU B CA 1
ATOM 3171 C C . LEU B 1 113 ? -5.285 -28.156 -26.234 1 96.69 113 LEU B C 1
ATOM 3173 O O . LEU B 1 113 ? -6.383 -27.594 -26.188 1 96.69 113 LEU B O 1
ATOM 3177 N N . VAL B 1 114 ? -5.172 -29.422 -26.25 1 96.88 114 VAL B N 1
ATOM 3178 C CA . VAL B 1 114 ? -6.301 -30.344 -26.141 1 96.88 114 VAL B CA 1
ATOM 3179 C C . VAL B 1 114 ? -6.961 -30.188 -24.766 1 96.88 114 VAL B C 1
ATOM 3181 O O . VAL B 1 114 ? -8.188 -30.156 -24.672 1 96.88 114 VAL B O 1
ATOM 3184 N N . HIS B 1 115 ? -6.215 -30 -23.734 1 97.5 115 HIS B N 1
ATOM 3185 C CA . HIS B 1 115 ? -6.711 -29.922 -22.375 1 97.5 115 HIS B CA 1
ATOM 3186 C C . HIS B 1 115 ? -6.789 -28.484 -21.891 1 97.5 115 HIS B C 1
ATOM 3188 O O . HIS B 1 115 ? -6.504 -28.203 -20.719 1 97.5 115 HIS B O 1
ATOM 3194 N N . VAL B 1 116 ? -7.09 -27.594 -22.766 1 97.94 116 VAL B N 1
ATOM 3195 C CA . VAL B 1 116 ? -7.117 -26.172 -22.469 1 97.94 116 VAL B CA 1
ATOM 3196 C C . VAL B 1 116 ? -8.109 -25.891 -21.328 1 97.94 116 VAL B C 1
ATOM 3198 O O . VAL B 1 116 ? -7.902 -24.984 -20.516 1 97.94 116 VAL B O 1
ATOM 3201 N N . ARG B 1 117 ? -9.102 -26.672 -21.156 1 97.88 117 ARG B N 1
ATOM 3202 C CA . ARG B 1 117 ? -10.117 -26.5 -20.125 1 97.88 117 ARG B CA 1
ATOM 3203 C C . ARG B 1 117 ? -9.523 -26.719 -18.734 1 97.88 117 ARG B C 1
ATOM 3205 O O . ARG B 1 117 ? -10.125 -26.328 -17.734 1 97.88 117 ARG B O 1
ATOM 3212 N N . GLN B 1 118 ? -8.336 -27.391 -18.672 1 98.06 118 GLN B N 1
ATOM 3213 C CA . GLN B 1 118 ? -7.648 -27.672 -17.406 1 98.06 118 GLN B CA 1
ATOM 3214 C C . GLN B 1 118 ? -6.531 -26.672 -17.141 1 98.06 118 GLN B C 1
ATOM 3216 O O . GLN B 1 118 ? -5.738 -26.844 -16.219 1 98.06 118 GLN B O 1
ATOM 3221 N N . CYS B 1 119 ? -6.469 -25.594 -17.938 1 98.38 119 CYS B N 1
ATOM 3222 C CA . CYS B 1 119 ? -5.324 -24.703 -17.891 1 98.38 119 CYS B CA 1
ATOM 3223 C C . CYS B 1 119 ? -5.719 -23.359 -17.297 1 98.38 119 CYS B C 1
ATOM 3225 O O . CYS B 1 119 ? -6.816 -22.859 -17.547 1 98.38 119 CYS B O 1
ATOM 3227 N N . LEU B 1 120 ? -4.832 -22.797 -16.469 1 98.5 120 LEU B N 1
ATOM 3228 C CA . LEU B 1 120 ? -4.965 -21.406 -16.016 1 98.5 120 LEU B CA 1
ATOM 3229 C C . LEU B 1 120 ? -3.621 -20.859 -15.547 1 98.5 120 LEU B C 1
ATOM 3231 O O . LEU B 1 120 ? -2.664 -21.625 -15.367 1 98.5 120 LEU B O 1
ATOM 3235 N N . VAL B 1 121 ? -3.52 -19.609 -15.445 1 98.69 121 VAL B N 1
ATOM 3236 C CA . VAL B 1 121 ? -2.387 -18.984 -14.773 1 98.69 121 VAL B CA 1
ATOM 3237 C C . VAL B 1 121 ? -2.682 -18.859 -13.273 1 98.69 121 VAL B C 1
ATOM 3239 O O . VAL B 1 121 ? -3.734 -18.344 -12.883 1 98.69 121 VAL B O 1
ATOM 3242 N N . ALA B 1 122 ? -1.895 -19.391 -12.461 1 98.56 122 ALA B N 1
ATOM 3243 C CA . ALA B 1 122 ? -1.86 -19.156 -11.016 1 98.56 122 ALA B CA 1
ATOM 3244 C C . ALA B 1 122 ? -0.611 -18.391 -10.609 1 98.56 122 ALA B C 1
ATOM 3246 O O . ALA B 1 122 ? 0.417 -18.984 -10.281 1 98.56 122 ALA B O 1
ATOM 3247 N N . HIS B 1 123 ? -0.766 -17.078 -10.656 1 98.44 123 HIS B N 1
ATOM 3248 C CA . HIS B 1 123 ? 0.356 -16.156 -10.523 1 98.44 123 HIS B CA 1
ATOM 3249 C C . HIS B 1 123 ? 0.632 -15.836 -9.055 1 98.44 123 HIS B C 1
ATOM 3251 O O . HIS B 1 123 ? -0.108 -15.07 -8.438 1 98.44 123 HIS B O 1
ATOM 3257 N N . PRO B 1 124 ? 1.719 -16.375 -8.461 1 97.38 124 PRO B N 1
ATOM 3258 C CA . PRO B 1 124 ? 2.09 -15.984 -7.102 1 97.38 124 PRO B CA 1
ATOM 3259 C C . PRO B 1 124 ? 2.809 -14.641 -7.051 1 97.38 124 PRO B C 1
ATOM 3261 O O . PRO B 1 124 ? 3.32 -14.172 -8.07 1 97.38 124 PRO B O 1
ATOM 3264 N N . VAL B 1 125 ? 2.768 -14.016 -5.965 1 95.25 125 VAL B N 1
ATOM 3265 C CA . VAL B 1 125 ? 3.439 -12.734 -5.789 1 95.25 125 VAL B CA 1
ATOM 3266 C C . VAL B 1 125 ? 4.742 -12.93 -5.02 1 95.25 125 VAL B C 1
ATOM 3268 O O . VAL B 1 125 ? 4.773 -13.633 -4.004 1 95.25 125 VAL B O 1
ATOM 3271 N N . ASN B 1 126 ? 5.797 -12.391 -5.453 1 90.88 126 ASN B N 1
ATOM 3272 C CA . ASN B 1 126 ? 7.117 -12.508 -4.84 1 90.88 126 ASN B CA 1
ATOM 3273 C C . ASN B 1 126 ? 7.254 -11.602 -3.619 1 90.88 126 ASN B C 1
ATOM 3275 O O . ASN B 1 126 ? 6.895 -10.43 -3.67 1 90.88 126 ASN B O 1
ATOM 3279 N N . PRO B 1 127 ? 7.75 -12.258 -2.594 1 93.31 127 PRO B N 1
ATOM 3280 C CA . PRO B 1 127 ? 8.133 -13.648 -2.328 1 93.31 127 PRO B CA 1
ATOM 3281 C C . PRO B 1 127 ? 6.953 -14.516 -1.903 1 93.31 127 PRO B C 1
ATOM 3283 O O . PRO B 1 127 ? 6.312 -14.234 -0.886 1 93.31 127 PRO B O 1
ATOM 3286 N N . PRO B 1 128 ? 6.758 -15.57 -2.572 1 93.62 128 PRO B N 1
ATOM 3287 C CA . PRO B 1 128 ? 5.492 -16.297 -2.447 1 93.62 128 PRO B CA 1
ATOM 3288 C C . PRO B 1 128 ? 5.293 -16.906 -1.062 1 93.62 128 PRO B C 1
ATOM 3290 O O . PRO B 1 128 ? 4.156 -17.078 -0.617 1 93.62 128 PRO B O 1
ATOM 3293 N N . TYR B 1 129 ? 6.41 -17.25 -0.399 1 93.88 129 TYR B N 1
ATOM 3294 C CA . TYR B 1 129 ? 6.289 -17.891 0.907 1 93.88 129 TYR B CA 1
ATOM 3295 C C . TYR B 1 129 ? 5.75 -16.922 1.944 1 93.88 129 TYR B C 1
ATOM 3297 O O . TYR B 1 129 ? 5.148 -17.328 2.939 1 93.88 129 TYR B O 1
ATOM 3305 N N . PHE B 1 130 ? 5.879 -15.562 1.637 1 92.44 130 PHE B N 1
ATOM 3306 C CA . PHE B 1 130 ? 5.559 -14.57 2.66 1 92.44 130 PHE B CA 1
ATOM 3307 C C . PHE B 1 130 ? 4.418 -13.672 2.201 1 92.44 130 PHE B C 1
ATOM 3309 O O . PHE B 1 130 ? 3.738 -13.055 3.025 1 92.44 130 PHE B O 1
ATOM 3316 N N . VAL B 1 131 ? 4.219 -13.508 0.966 1 95.06 131 VAL B N 1
ATOM 3317 C CA . VAL B 1 131 ? 3.088 -12.789 0.388 1 95.06 131 VAL B CA 1
ATOM 3318 C C . VAL B 1 131 ? 2.057 -13.781 -0.142 1 95.06 131 VAL B C 1
ATOM 3320 O O . VAL B 1 131 ? 2.283 -14.43 -1.164 1 95.06 131 VAL B O 1
ATOM 3323 N N . PRO B 1 132 ? 0.977 -13.898 0.425 1 96.75 132 PRO B N 1
ATOM 3324 C CA . PRO B 1 132 ? 0.1 -15.047 0.184 1 96.75 132 PRO B CA 1
ATOM 3325 C C . PRO B 1 132 ? -0.721 -14.906 -1.096 1 96.75 132 PRO B C 1
ATOM 3327 O O . PRO B 1 132 ? -1.323 -15.875 -1.559 1 96.75 132 PRO B O 1
ATOM 3330 N N . LEU B 1 133 ? -0.832 -13.766 -1.674 1 98.25 133 LEU B N 1
ATOM 3331 C CA . LEU B 1 133 ? -1.715 -13.516 -2.809 1 98.25 133 LEU B CA 1
ATOM 3332 C C . LEU B 1 133 ? -1.319 -14.383 -4.004 1 98.25 133 LEU B C 1
ATOM 3334 O O . LEU B 1 133 ? -0.136 -14.484 -4.336 1 98.25 133 LEU B O 1
ATOM 3338 N N . VAL B 1 134 ? -2.297 -14.977 -4.621 1 98.62 134 VAL B N 1
ATOM 3339 C CA . VAL B 1 134 ? -2.133 -15.656 -5.902 1 98.62 134 VAL B CA 1
ATOM 3340 C C . VAL B 1 134 ? -3.266 -15.258 -6.848 1 98.62 134 VAL B C 1
ATOM 3342 O O . VAL B 1 134 ? -4.441 -15.398 -6.508 1 98.62 134 VAL B O 1
ATOM 3345 N N . GLU B 1 135 ? -2.98 -14.797 -7.98 1 98.75 135 GLU B N 1
ATOM 3346 C CA . GLU B 1 135 ? -3.992 -14.453 -8.977 1 98.75 135 GLU B CA 1
ATOM 3347 C C . GLU B 1 135 ? -4.324 -15.648 -9.867 1 98.75 135 GLU B C 1
ATOM 3349 O O . GLU B 1 135 ? -3.434 -16.234 -10.484 1 98.75 135 GLU B O 1
ATOM 3354 N N . LEU B 1 136 ? -5.547 -16.031 -9.875 1 98.81 136 LEU B N 1
ATOM 3355 C CA . LEU B 1 136 ? -6.027 -17.078 -10.781 1 98.81 136 LEU B CA 1
ATOM 3356 C C . LEU B 1 136 ? -6.617 -16.453 -12.047 1 98.81 136 LEU B C 1
ATOM 3358 O O . LEU B 1 136 ? -7.652 -15.797 -11.992 1 98.81 136 LEU B O 1
ATOM 3362 N N . VAL B 1 137 ? -5.961 -16.641 -13.164 1 98.69 137 VAL B N 1
ATOM 3363 C CA . VAL B 1 137 ? -6.355 -16.062 -14.438 1 98.69 137 VAL B CA 1
ATOM 3364 C C . VAL B 1 137 ? -6.691 -17.156 -15.438 1 98.69 137 VAL B C 1
ATOM 3366 O O . VAL B 1 137 ? -5.793 -17.734 -16.062 1 98.69 137 VAL B O 1
ATOM 3369 N N . PRO B 1 138 ? -7.91 -17.375 -15.695 1 98 138 PRO B N 1
ATOM 3370 C CA . PRO B 1 138 ? -8.312 -18.469 -16.594 1 98 138 PRO B CA 1
ATOM 3371 C C . PRO B 1 138 ? -8.141 -18.125 -18.062 1 98 138 PRO B C 1
ATOM 3373 O O . PRO B 1 138 ? -8.156 -16.938 -18.422 1 98 138 PRO B O 1
ATOM 3376 N N . HIS B 1 139 ? -7.871 -19.094 -18.844 1 97.69 139 HIS B N 1
ATOM 3377 C CA . HIS B 1 139 ? -8.148 -19.016 -20.281 1 97.69 139 HIS B CA 1
ATOM 3378 C C . HIS B 1 139 ? -9.641 -18.875 -20.547 1 97.69 139 HIS B C 1
ATOM 3380 O O . HIS B 1 139 ? -10.469 -19.312 -19.734 1 97.69 139 HIS B O 1
ATOM 3386 N N . PRO B 1 140 ? -9.992 -18.281 -21.703 1 96.81 140 PRO B N 1
ATOM 3387 C CA . PRO B 1 140 ? -11.422 -18.141 -22 1 96.81 140 PRO B CA 1
ATOM 3388 C C . PRO B 1 140 ? -12.164 -19.484 -21.969 1 96.81 140 PRO B C 1
ATOM 3390 O O . PRO B 1 140 ? -13.367 -19.516 -21.688 1 96.81 140 PRO B O 1
ATOM 3393 N N . GLU B 1 141 ? -11.445 -20.578 -22.156 1 97.31 141 GLU B N 1
ATOM 3394 C CA . GLU B 1 141 ? -12.078 -21.906 -22.234 1 97.31 141 GLU B CA 1
ATOM 3395 C C . GLU B 1 141 ? -11.82 -22.719 -20.969 1 97.31 141 GLU B C 1
ATOM 3397 O O . GLU B 1 141 ? -12.266 -23.859 -20.859 1 97.31 141 GLU B O 1
ATOM 3402 N N . THR B 1 142 ? -11.133 -22.188 -20.016 1 98.12 142 THR B N 1
ATOM 3403 C CA . THR B 1 142 ? -10.883 -22.906 -18.766 1 98.12 142 THR B CA 1
ATOM 3404 C C . THR B 1 142 ? -12.195 -23.297 -18.094 1 98.12 142 THR B C 1
ATOM 3406 O O . THR B 1 142 ? -13.117 -22.484 -18 1 98.12 142 THR B O 1
ATOM 3409 N N . ALA B 1 143 ? -12.281 -24.547 -17.641 1 97.75 143 ALA B N 1
ATOM 3410 C CA . ALA B 1 143 ? -13.477 -24.984 -16.938 1 97.75 143 ALA B CA 1
ATOM 3411 C C . ALA B 1 143 ? -13.586 -24.312 -15.57 1 97.75 143 ALA B C 1
ATOM 3413 O O . ALA B 1 143 ? -12.586 -24.188 -14.859 1 97.75 143 ALA B O 1
ATOM 3414 N N . PRO B 1 144 ? -14.797 -23.875 -15.211 1 97.38 144 PRO B N 1
ATOM 3415 C CA . PRO B 1 144 ? -14.977 -23.297 -13.867 1 97.38 144 PRO B CA 1
ATOM 3416 C C . PRO B 1 144 ? -14.484 -24.234 -12.766 1 97.38 144 PRO B C 1
ATOM 3418 O O . PRO B 1 144 ? -13.922 -23.766 -11.766 1 97.38 144 PRO B O 1
ATOM 3421 N N . ALA B 1 145 ? -14.672 -25.484 -12.938 1 97.62 145 ALA B N 1
ATOM 3422 C CA . ALA B 1 145 ? -14.25 -26.469 -11.938 1 97.62 145 ALA B CA 1
ATOM 3423 C C . ALA B 1 145 ? -12.734 -26.438 -11.734 1 97.62 145 ALA B C 1
ATOM 3425 O O . ALA B 1 145 ? -12.242 -26.656 -10.625 1 97.62 145 ALA B O 1
ATOM 3426 N N . THR B 1 146 ? -12.008 -26.188 -12.82 1 98.19 146 THR B N 1
ATOM 3427 C CA . THR B 1 146 ? -10.555 -26.078 -12.742 1 98.19 146 THR B CA 1
ATOM 3428 C C . THR B 1 146 ? -10.148 -24.906 -11.844 1 98.19 146 THR B C 1
ATOM 3430 O O . THR B 1 146 ? -9.266 -25.047 -10.992 1 98.19 146 THR B O 1
ATOM 3433 N N . VAL B 1 147 ? -10.812 -23.797 -12 1 98.31 147 VAL B N 1
ATOM 3434 C CA . VAL B 1 147 ? -10.539 -22.625 -11.188 1 98.31 147 VAL B CA 1
ATOM 3435 C C . VAL B 1 147 ? -10.906 -22.906 -9.734 1 98.31 147 VAL B C 1
ATOM 3437 O O . VAL B 1 147 ? -10.148 -22.562 -8.812 1 98.31 147 VAL B O 1
ATOM 3440 N N . ASP B 1 148 ? -12.039 -23.547 -9.539 1 98.31 148 ASP B N 1
ATOM 3441 C CA . ASP B 1 148 ? -12.508 -23.875 -8.195 1 98.31 148 ASP B CA 1
ATOM 3442 C C . ASP B 1 148 ? -11.508 -24.781 -7.477 1 98.31 148 ASP B C 1
ATOM 3444 O O . ASP B 1 148 ? -11.188 -24.562 -6.305 1 98.31 148 ASP B O 1
ATOM 3448 N N . ARG B 1 149 ? -11.07 -25.766 -8.164 1 97.88 149 ARG B N 1
ATOM 3449 C CA . ARG B 1 149 ? -10.133 -26.719 -7.586 1 97.88 149 ARG B CA 1
ATOM 3450 C C . ARG B 1 149 ? -8.82 -26.047 -7.223 1 97.88 149 ARG B C 1
ATOM 3452 O O . ARG B 1 149 ? -8.242 -26.328 -6.164 1 97.88 149 ARG B O 1
ATOM 3459 N N . THR B 1 150 ? -8.352 -25.234 -8.125 1 98.62 150 THR B N 1
ATOM 3460 C CA . THR B 1 150 ? -7.105 -24.516 -7.867 1 98.62 150 THR B CA 1
ATOM 3461 C C . THR B 1 150 ? -7.262 -23.562 -6.676 1 98.62 150 THR B C 1
ATOM 3463 O O . THR B 1 150 ? -6.379 -23.5 -5.816 1 98.62 150 THR B O 1
ATOM 3466 N N . HIS B 1 151 ? -8.344 -22.875 -6.66 1 98.62 151 HIS B N 1
ATOM 3467 C CA . HIS B 1 151 ? -8.641 -21.969 -5.555 1 98.62 151 HIS B CA 1
ATOM 3468 C C . HIS B 1 151 ? -8.633 -22.703 -4.223 1 98.62 151 HIS B C 1
ATOM 3470 O O . HIS B 1 151 ? -7.992 -22.266 -3.264 1 98.62 151 HIS B O 1
ATOM 3476 N N . ALA B 1 152 ? -9.32 -23.812 -4.16 1 98.25 152 ALA B N 1
ATOM 3477 C CA . ALA B 1 152 ? -9.414 -24.609 -2.941 1 98.25 152 ALA B CA 1
ATOM 3478 C C . ALA B 1 152 ? -8.039 -25.141 -2.52 1 98.25 152 ALA B C 1
ATOM 3480 O O . ALA B 1 152 ? -7.707 -25.141 -1.331 1 98.25 152 ALA B O 1
ATOM 3481 N N . LEU B 1 153 ? -7.297 -25.609 -3.453 1 98.12 153 LEU B N 1
ATOM 3482 C CA . LEU B 1 153 ? -5.961 -26.125 -3.184 1 98.12 153 LEU B CA 1
ATOM 3483 C C . LEU B 1 153 ? -5.082 -25.047 -2.555 1 98.12 153 LEU B C 1
ATOM 3485 O O . LEU B 1 153 ? -4.414 -25.297 -1.549 1 98.12 153 LEU B O 1
ATOM 3489 N N . LEU B 1 154 ? -5.082 -23.891 -3.182 1 98.25 154 LEU B N 1
ATOM 3490 C CA . LEU B 1 154 ? -4.234 -22.797 -2.713 1 98.25 154 LEU B CA 1
ATOM 3491 C C . LEU B 1 154 ? -4.684 -22.312 -1.338 1 98.25 154 LEU B C 1
ATOM 3493 O O . LEU B 1 154 ? -3.852 -21.969 -0.494 1 98.25 154 LEU B O 1
ATOM 3497 N N . GLN B 1 155 ? -5.945 -22.281 -1.122 1 97.44 155 GLN B N 1
ATOM 3498 C CA . GLN B 1 155 ? -6.449 -21.938 0.206 1 97.44 155 GLN B CA 1
ATOM 3499 C C . GLN B 1 155 ? -5.961 -22.938 1.25 1 97.44 155 GLN B C 1
ATOM 3501 O O . GLN B 1 155 ? -5.594 -22.562 2.361 1 97.44 155 GLN B O 1
ATOM 3506 N N . LYS B 1 156 ? -5.988 -24.156 0.864 1 96.25 156 LYS B N 1
ATOM 3507 C CA . LYS B 1 156 ? -5.594 -25.219 1.776 1 96.25 156 LYS B CA 1
ATOM 3508 C C . LYS B 1 156 ? -4.145 -25.062 2.223 1 96.25 156 LYS B C 1
ATOM 3510 O O . LYS B 1 156 ? -3.795 -25.406 3.354 1 96.25 156 LYS B O 1
ATOM 3515 N N . ILE B 1 157 ? -3.312 -24.531 1.397 1 96.06 157 ILE B N 1
ATOM 3516 C CA . ILE B 1 157 ? -1.901 -24.422 1.748 1 96.06 157 ILE B CA 1
ATOM 3517 C C . ILE B 1 157 ? -1.612 -23.047 2.324 1 96.06 157 ILE B C 1
ATOM 3519 O O . ILE B 1 157 ? -0.454 -22.625 2.41 1 96.06 157 ILE B O 1
ATOM 3523 N N . GLY B 1 158 ? -2.643 -22.266 2.566 1 94.44 158 GLY B N 1
ATOM 3524 C CA . GLY B 1 158 ? -2.486 -21.031 3.322 1 94.44 158 GLY B CA 1
ATOM 3525 C C . GLY B 1 158 ? -2.312 -19.812 2.443 1 94.44 158 GLY B C 1
ATOM 3526 O O . GLY B 1 158 ? -1.947 -18.734 2.928 1 94.44 158 GLY B O 1
ATOM 3527 N N . GLN B 1 159 ? -2.535 -19.938 1.153 1 97.06 159 GLN B N 1
ATOM 3528 C CA . GLN B 1 159 ? -2.455 -18.797 0.247 1 97.06 159 GLN B CA 1
ATOM 3529 C C . GLN B 1 159 ? -3.799 -18.094 0.141 1 97.06 159 GLN B C 1
ATOM 3531 O O . GLN B 1 159 ? -4.785 -18.516 0.744 1 97.06 159 GLN B O 1
ATOM 3536 N N . CYS B 1 160 ? -3.797 -16.953 -0.491 1 97.75 160 CYS B N 1
ATOM 3537 C CA . CYS B 1 160 ? -4.996 -16.156 -0.75 1 97.75 160 CYS B CA 1
ATOM 3538 C C . CYS B 1 160 ? -5.246 -16.031 -2.248 1 97.75 160 CYS B C 1
ATOM 3540 O O . CYS B 1 160 ? -4.879 -15.023 -2.855 1 97.75 160 CYS B O 1
ATOM 3542 N N . PRO B 1 161 ? -5.914 -17.062 -2.787 1 98.69 161 PRO B N 1
ATOM 3543 C CA . PRO B 1 161 ? -6.207 -16.984 -4.219 1 98.69 161 PRO B CA 1
ATOM 3544 C C . PRO B 1 161 ? -7.332 -16 -4.543 1 98.69 161 PRO B C 1
ATOM 3546 O O . PRO B 1 161 ? -8.336 -15.953 -3.828 1 98.69 161 PRO B O 1
ATOM 3549 N N . VAL B 1 162 ? -7.145 -15.195 -5.535 1 98.69 162 VAL B N 1
ATOM 3550 C CA . VAL B 1 162 ? -8.18 -14.305 -6.055 1 98.69 162 VAL B CA 1
ATOM 3551 C C . VAL B 1 162 ? -8.477 -14.664 -7.512 1 98.69 162 VAL B C 1
ATOM 3553 O O . VAL B 1 162 ? -7.582 -15.078 -8.25 1 98.69 162 VAL B O 1
ATOM 3556 N N . ARG B 1 163 ? -9.742 -14.477 -7.914 1 98.38 163 ARG B N 1
ATOM 3557 C CA . ARG B 1 163 ? -10.18 -14.867 -9.25 1 98.38 163 ARG B CA 1
ATOM 3558 C C . ARG B 1 163 ? -10.266 -13.664 -10.172 1 98.38 163 ARG B C 1
ATOM 3560 O O . ARG B 1 163 ? -10.953 -12.688 -9.867 1 98.38 163 ARG B O 1
ATOM 3567 N N . LEU B 1 164 ? -9.5 -13.688 -11.203 1 98.31 164 LEU B N 1
ATOM 3568 C CA . LEU B 1 164 ? -9.82 -12.82 -12.328 1 98.31 164 LEU B CA 1
ATOM 3569 C C . LEU B 1 164 ? -10.859 -13.469 -13.242 1 98.31 164 LEU B C 1
ATOM 3571 O O . LEU B 1 164 ? -10.727 -14.648 -13.594 1 98.31 164 LEU B O 1
ATOM 3575 N N . LEU B 1 165 ? -11.797 -12.758 -13.609 1 97.19 165 LEU B N 1
ATOM 3576 C CA . LEU B 1 165 ? -12.93 -13.305 -14.344 1 97.19 165 LEU B CA 1
ATOM 3577 C C . LEU B 1 165 ? -12.633 -13.344 -15.844 1 97.19 165 LEU B C 1
ATOM 3579 O O . LEU B 1 165 ? -13.328 -14.023 -16.594 1 97.19 165 LEU B O 1
ATOM 3583 N N . LYS B 1 166 ? -11.695 -12.633 -16.234 1 95.75 166 LYS B N 1
ATOM 3584 C CA . LYS B 1 166 ? -11.164 -12.688 -17.594 1 95.75 166 LYS B CA 1
ATOM 3585 C C . LYS B 1 166 ? -9.695 -12.266 -17.625 1 95.75 166 LYS B C 1
ATOM 3587 O O . LYS B 1 166 ? -9.219 -11.586 -16.719 1 95.75 166 LYS B O 1
ATOM 3592 N N . GLU B 1 167 ? -9.023 -12.711 -18.703 1 96.06 167 GLU B N 1
ATOM 3593 C CA . GLU B 1 167 ? -7.609 -12.352 -18.812 1 96.06 167 GLU B CA 1
ATOM 3594 C C . GLU B 1 167 ? -7.438 -10.891 -19.203 1 96.06 167 GLU B C 1
ATOM 3596 O O . GLU B 1 167 ? -8.227 -10.359 -20 1 96.06 167 GLU B O 1
ATOM 3601 N N . VAL B 1 168 ? -6.453 -10.234 -18.672 1 96.69 168 VAL B N 1
ATOM 3602 C CA . VAL B 1 168 ? -6.094 -8.859 -19 1 96.69 168 VAL B CA 1
ATOM 3603 C C . VAL B 1 168 ? -4.582 -8.688 -18.891 1 96.69 168 VAL B C 1
ATOM 3605 O O . VAL B 1 168 ? -3.938 -9.289 -18.031 1 96.69 168 VAL B O 1
ATOM 3608 N N . ASP B 1 169 ? -4.062 -7.863 -19.797 1 96.19 169 ASP B N 1
ATOM 3609 C CA . ASP B 1 169 ? -2.623 -7.609 -19.781 1 96.19 169 ASP B CA 1
ATOM 3610 C C . ASP B 1 169 ? -2.191 -6.98 -18.453 1 96.19 169 ASP B C 1
ATOM 3612 O O . ASP B 1 169 ? -2.73 -5.949 -18.047 1 96.19 169 ASP B O 1
ATOM 3616 N N . GLY B 1 170 ? -1.273 -7.59 -17.781 1 96.56 170 GLY B N 1
ATOM 3617 C CA . GLY B 1 170 ? -0.769 -7.105 -16.516 1 96.56 170 GLY B CA 1
ATOM 3618 C C . GLY B 1 170 ? -1.527 -7.66 -15.32 1 96.56 170 GLY B C 1
ATOM 3619 O O . GLY B 1 170 ? -1.14 -7.434 -14.172 1 96.56 170 GLY B O 1
ATOM 3620 N N . PHE B 1 171 ? -2.703 -8.375 -15.617 1 98.06 171 PHE B N 1
ATOM 3621 C CA . PHE B 1 171 ? -3.545 -8.922 -14.562 1 98.06 171 PHE B CA 1
ATOM 3622 C C . PHE B 1 171 ? -4.035 -7.82 -13.633 1 98.06 171 PHE B C 1
ATOM 3624 O O . PHE B 1 171 ? -4.465 -6.758 -14.094 1 98.06 171 PHE B O 1
ATOM 3631 N N . ALA B 1 172 ? -4.215 -8.102 -12.359 1 98.38 172 ALA B N 1
ATOM 3632 C CA . ALA B 1 172 ? -4.711 -7.059 -11.469 1 98.38 172 ALA B CA 1
ATOM 3633 C C . ALA B 1 172 ? -3.568 -6.434 -10.664 1 98.38 172 ALA B C 1
ATOM 3635 O O . ALA B 1 172 ? -3.445 -5.211 -10.602 1 98.38 172 ALA B O 1
ATOM 3636 N N . LEU B 1 173 ? -2.721 -7.254 -10.117 1 98.44 173 LEU B N 1
ATOM 3637 C CA . LEU B 1 173 ? -1.66 -6.785 -9.234 1 98.44 173 LEU B CA 1
ATOM 3638 C C . LEU B 1 173 ? -0.697 -5.867 -9.977 1 98.44 173 LEU B C 1
ATOM 3640 O O . LEU B 1 173 ? -0.416 -4.758 -9.516 1 98.44 173 LEU B O 1
ATOM 3644 N N . ASN B 1 174 ? -0.214 -6.285 -11.117 1 98.12 174 ASN B N 1
ATOM 3645 C CA . ASN B 1 174 ? 0.74 -5.473 -11.867 1 98.12 174 ASN B CA 1
ATOM 3646 C C . ASN B 1 174 ? 0.112 -4.164 -12.344 1 98.12 174 ASN B C 1
ATOM 3648 O O . ASN B 1 174 ? 0.777 -3.129 -12.383 1 98.12 174 ASN B O 1
ATOM 3652 N N . ARG B 1 175 ? -1.116 -4.293 -12.766 1 98.56 175 ARG B N 1
ATOM 3653 C CA . ARG B 1 175 ? -1.79 -3.084 -13.227 1 98.56 175 ARG B CA 1
ATOM 3654 C C . ARG B 1 175 ? -1.882 -2.049 -12.109 1 98.56 175 ARG B C 1
ATOM 3656 O O . ARG B 1 175 ? -1.617 -0.865 -12.328 1 98.56 175 ARG B O 1
ATOM 3663 N N . LEU B 1 176 ? -2.277 -2.443 -10.867 1 98.69 176 LEU B N 1
ATOM 3664 C CA . LEU B 1 176 ? -2.293 -1.532 -9.727 1 98.69 176 LEU B CA 1
ATOM 3665 C C . LEU B 1 176 ? -0.89 -1.021 -9.422 1 98.69 176 LEU B C 1
ATOM 3667 O O . LEU B 1 176 ? -0.705 0.166 -9.141 1 98.69 176 LEU B O 1
ATOM 3671 N N . GLN B 1 177 ? 0.097 -1.889 -9.438 1 98.56 177 GLN B N 1
ATOM 3672 C CA . GLN B 1 177 ? 1.486 -1.519 -9.188 1 98.56 177 GLN B CA 1
ATOM 3673 C C . GLN B 1 177 ? 1.965 -0.473 -10.188 1 98.56 177 GLN B C 1
ATOM 3675 O O . GLN B 1 177 ? 2.611 0.507 -9.812 1 98.56 177 GLN B O 1
ATOM 3680 N N . TYR B 1 178 ? 1.647 -0.685 -11.461 1 98.69 178 TYR B N 1
ATOM 3681 C CA . TYR B 1 178 ? 2.098 0.225 -12.508 1 98.69 178 TYR B CA 1
ATOM 3682 C C . TYR B 1 178 ? 1.394 1.572 -12.398 1 98.69 178 TYR B C 1
ATOM 3684 O O . TYR B 1 178 ? 1.976 2.611 -12.719 1 98.69 178 TYR B O 1
ATOM 3692 N N . ALA B 1 179 ? 0.112 1.562 -11.938 1 98.75 179 ALA B N 1
ATOM 3693 C CA . ALA B 1 179 ? -0.56 2.826 -11.648 1 98.75 179 ALA B CA 1
ATOM 3694 C C . ALA B 1 179 ? 0.216 3.639 -10.617 1 98.75 179 ALA B C 1
ATOM 3696 O O . ALA B 1 179 ? 0.46 4.832 -10.812 1 98.75 179 ALA B O 1
ATOM 3697 N N . VAL B 1 180 ? 0.633 3.027 -9.555 1 98.81 180 VAL B N 1
ATOM 3698 C CA . VAL B 1 180 ? 1.393 3.668 -8.484 1 98.81 180 VAL B CA 1
ATOM 3699 C C . VAL B 1 180 ? 2.744 4.137 -9.023 1 98.81 180 VAL B C 1
ATOM 3701 O O . VAL B 1 180 ? 3.135 5.285 -8.812 1 98.81 180 VAL B O 1
ATOM 3704 N N . ILE B 1 181 ? 3.441 3.258 -9.703 1 98.69 181 ILE B N 1
ATOM 3705 C CA . ILE B 1 181 ? 4.781 3.547 -10.203 1 98.69 181 ILE B CA 1
ATOM 3706 C C . ILE B 1 181 ? 4.73 4.734 -11.156 1 98.69 181 ILE B C 1
ATOM 3708 O O . ILE B 1 181 ? 5.59 5.621 -11.109 1 98.69 181 ILE B O 1
ATOM 3712 N N . SER B 1 182 ? 3.752 4.738 -12.047 1 98.69 182 SER B N 1
ATOM 3713 C CA . SER B 1 182 ? 3.658 5.805 -13.039 1 98.69 182 SER B CA 1
ATOM 3714 C C . SER B 1 182 ? 3.49 7.168 -12.375 1 98.69 182 SER B C 1
ATOM 3716 O O . SER B 1 182 ? 4.16 8.133 -12.75 1 98.69 182 SER B O 1
ATOM 3718 N N . GLU B 1 183 ? 2.584 7.242 -11.391 1 98.75 183 GLU B N 1
ATOM 3719 C CA . GLU B 1 183 ? 2.4 8.523 -10.719 1 98.75 183 GLU B CA 1
ATOM 3720 C C . GLU B 1 183 ? 3.609 8.875 -9.852 1 98.75 183 GLU B C 1
ATOM 3722 O O . GLU B 1 183 ? 4.023 10.031 -9.797 1 98.75 183 GLU B O 1
ATOM 3727 N N . ALA B 1 184 ? 4.164 7.879 -9.172 1 98.56 184 ALA B N 1
ATOM 3728 C CA . ALA B 1 184 ? 5.391 8.102 -8.406 1 98.56 184 ALA B CA 1
ATOM 3729 C C . ALA B 1 184 ? 6.484 8.703 -9.289 1 98.56 184 ALA B C 1
ATOM 3731 O O . ALA B 1 184 ? 7.148 9.664 -8.898 1 98.56 184 ALA B O 1
ATOM 3732 N N . TRP B 1 185 ? 6.602 8.148 -10.453 1 98.38 185 TRP B N 1
ATOM 3733 C CA . TRP B 1 185 ? 7.617 8.586 -11.406 1 98.38 185 TRP B CA 1
ATOM 3734 C C . TRP B 1 185 ? 7.371 10.023 -11.836 1 98.38 185 TRP B C 1
ATOM 3736 O O . TRP B 1 185 ? 8.305 10.836 -11.891 1 98.38 185 TRP B O 1
ATOM 3746 N N . ARG B 1 186 ? 6.168 10.383 -12.148 1 98.12 186 ARG B N 1
ATOM 3747 C CA . ARG B 1 186 ? 5.832 11.742 -12.555 1 98.12 186 ARG B CA 1
ATOM 3748 C C . ARG B 1 186 ? 6.18 12.742 -11.453 1 98.12 186 ARG B C 1
ATOM 3750 O O . ARG B 1 186 ? 6.73 13.812 -11.727 1 98.12 186 ARG B O 1
ATOM 3757 N N . LEU B 1 187 ? 5.812 12.398 -10.195 1 98.31 187 LEU B N 1
ATOM 3758 C CA . LEU B 1 187 ? 6.047 13.289 -9.062 1 98.31 187 LEU B CA 1
ATOM 3759 C C . LEU B 1 187 ? 7.535 13.547 -8.875 1 98.31 187 LEU B C 1
ATOM 3761 O O . LEU B 1 187 ? 7.941 14.68 -8.602 1 98.31 187 LEU B O 1
ATOM 3765 N N . VAL B 1 188 ? 8.336 12.5 -9.031 1 98 188 VAL B N 1
ATOM 3766 C CA . VAL B 1 188 ? 9.781 12.633 -8.883 1 98 188 VAL B CA 1
ATOM 3767 C C . VAL B 1 188 ? 10.352 13.391 -10.078 1 98 188 VAL B C 1
ATOM 3769 O O . VAL B 1 188 ? 11.164 14.305 -9.906 1 98 188 VAL B O 1
ATOM 3772 N N . GLU B 1 189 ? 9.969 13.016 -11.234 1 96.75 189 GLU B N 1
ATOM 3773 C CA . GLU B 1 189 ? 10.461 13.625 -12.469 1 96.75 189 GLU B CA 1
ATOM 3774 C C . GLU B 1 189 ? 10.141 15.117 -12.523 1 96.75 189 GLU B C 1
ATOM 3776 O O . GLU B 1 189 ? 10.961 15.914 -12.984 1 96.75 189 GLU B O 1
ATOM 3781 N N . ASP B 1 190 ? 8.984 15.508 -12.039 1 96.38 190 ASP B N 1
ATOM 3782 C CA . ASP B 1 190 ? 8.531 16.906 -12.055 1 96.38 190 ASP B CA 1
ATOM 3783 C C . ASP B 1 190 ? 9.148 17.688 -10.891 1 96.38 190 ASP B C 1
ATOM 3785 O O . ASP B 1 190 ? 8.883 18.875 -10.734 1 96.38 190 ASP B O 1
ATOM 3789 N N . GLY B 1 191 ? 9.898 17.016 -10.047 1 96.38 191 GLY B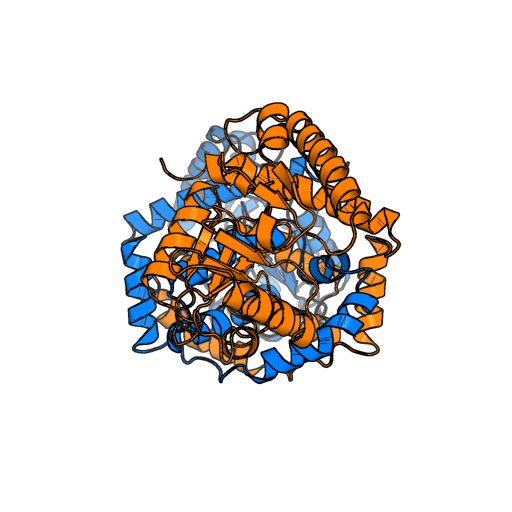 N 1
ATOM 3790 C CA . GLY B 1 191 ? 10.578 17.688 -8.953 1 96.38 191 GLY B CA 1
ATOM 3791 C C . GLY B 1 191 ? 9.664 18.016 -7.797 1 96.38 191 GLY B C 1
ATOM 3792 O O . GLY B 1 191 ? 9.93 18.953 -7.031 1 96.38 191 GLY B O 1
ATOM 3793 N N . VAL B 1 192 ? 8.539 17.344 -7.648 1 97.81 192 VAL B N 1
ATOM 3794 C CA . VAL B 1 192 ? 7.562 17.594 -6.594 1 97.81 192 VAL B CA 1
ATOM 3795 C C . VAL B 1 192 ? 8.062 17 -5.277 1 97.81 192 VAL B C 1
ATOM 3797 O O . VAL B 1 192 ? 7.852 17.594 -4.211 1 97.81 192 VAL B O 1
ATOM 3800 N N . VAL B 1 193 ? 8.664 15.898 -5.32 1 98.31 193 VAL B N 1
ATOM 3801 C CA . VAL B 1 193 ? 9.133 15.172 -4.145 1 98.31 193 VAL B CA 1
ATOM 3802 C C . VAL B 1 193 ? 10.391 14.375 -4.488 1 98.31 193 VAL B C 1
ATOM 3804 O O . VAL B 1 193 ? 10.57 13.961 -5.637 1 98.31 193 VAL B O 1
ATOM 3807 N N . SER B 1 194 ? 11.289 14.188 -3.551 1 98.19 194 SER B N 1
ATOM 3808 C CA . SER B 1 194 ? 12.461 13.352 -3.768 1 98.19 194 SER B CA 1
ATOM 3809 C C . SER B 1 194 ? 12.086 11.875 -3.832 1 98.19 194 SER B C 1
ATOM 3811 O O . SER B 1 194 ? 11.039 11.477 -3.314 1 98.19 194 SER B O 1
ATOM 3813 N N . PRO B 1 195 ? 12.93 11.031 -4.48 1 98.31 195 PRO B N 1
ATOM 3814 C CA . PRO B 1 195 ? 12.648 9.594 -4.508 1 98.31 195 PRO B CA 1
ATOM 3815 C C . PRO B 1 195 ? 12.508 8.992 -3.107 1 98.31 195 PRO B C 1
ATOM 3817 O O . PRO B 1 195 ? 11.617 8.18 -2.867 1 98.31 195 PRO B O 1
ATOM 3820 N N . THR B 1 196 ? 13.336 9.414 -2.195 1 98 196 THR B N 1
ATOM 3821 C CA . THR B 1 196 ? 13.32 8.883 -0.835 1 98 196 THR B CA 1
ATOM 3822 C C . THR B 1 196 ? 12.023 9.266 -0.121 1 98 196 THR B C 1
ATOM 3824 O O . THR B 1 196 ? 11.383 8.422 0.512 1 98 196 THR B O 1
ATOM 3827 N N . ASP B 1 197 ? 11.648 10.531 -0.252 1 98.5 197 ASP B N 1
ATOM 3828 C CA . ASP B 1 197 ? 10.414 10.984 0.383 1 98.5 197 ASP B CA 1
ATOM 3829 C C . ASP B 1 197 ? 9.195 10.344 -0.265 1 98.5 197 ASP B C 1
ATOM 3831 O O . ASP B 1 197 ? 8.203 10.062 0.411 1 98.5 197 ASP B O 1
ATOM 3835 N N . LEU B 1 198 ? 9.297 10.133 -1.58 1 98.75 198 LEU B N 1
ATOM 3836 C CA . LEU B 1 198 ? 8.211 9.453 -2.271 1 98.75 198 LEU B CA 1
ATOM 3837 C C . LEU B 1 198 ? 7.977 8.07 -1.682 1 98.75 198 LEU B C 1
ATOM 3839 O O . LEU B 1 198 ? 6.832 7.676 -1.447 1 98.75 198 LEU B O 1
ATOM 3843 N N . ASP B 1 199 ? 8.992 7.375 -1.479 1 98.62 199 ASP B N 1
ATOM 3844 C CA . ASP B 1 199 ? 8.867 6.043 -0.903 1 98.62 199 ASP B CA 1
ATOM 3845 C C . ASP B 1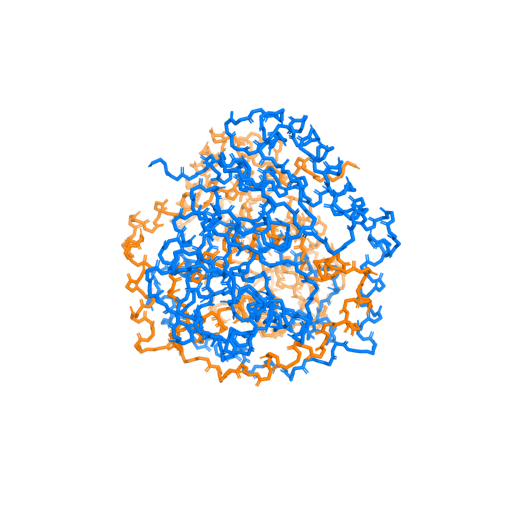 199 ? 8.273 6.105 0.505 1 98.62 199 ASP B C 1
ATOM 3847 O O . ASP B 1 199 ? 7.516 5.223 0.905 1 98.62 199 ASP B O 1
ATOM 3851 N N . LEU B 1 200 ? 8.586 7.121 1.24 1 98.25 200 LEU B N 1
ATOM 3852 C CA . LEU B 1 200 ? 8.039 7.289 2.58 1 98.25 200 LEU B CA 1
ATOM 3853 C C . LEU B 1 200 ? 6.539 7.578 2.521 1 98.25 200 LEU B C 1
ATOM 3855 O O . LEU B 1 200 ? 5.785 7.145 3.395 1 98.25 200 LEU B O 1
ATOM 3859 N N . VAL B 1 201 ? 6.113 8.336 1.509 1 98.62 201 VAL B N 1
ATOM 3860 C CA . VAL B 1 201 ? 4.691 8.609 1.334 1 98.62 201 VAL B CA 1
ATOM 3861 C C . VAL B 1 201 ? 3.914 7.297 1.303 1 98.62 201 VAL B C 1
ATOM 3863 O O . VAL B 1 201 ? 2.803 7.211 1.827 1 98.62 201 VAL B O 1
ATOM 3866 N N . MET B 1 202 ? 4.562 6.316 0.748 1 98.5 202 MET B N 1
ATOM 3867 C CA . MET B 1 202 ? 3.914 5.012 0.659 1 98.5 202 MET B CA 1
ATOM 3868 C C . MET B 1 202 ? 4.141 4.203 1.933 1 98.5 202 MET B C 1
ATOM 3870 O O . MET B 1 202 ? 3.188 3.883 2.646 1 98.5 202 MET B O 1
ATOM 3874 N N . SER B 1 203 ? 5.375 3.945 2.373 1 97.69 203 SER B N 1
ATOM 3875 C CA . SER B 1 203 ? 5.699 2.99 3.428 1 97.69 203 SER B CA 1
ATOM 3876 C C . SER B 1 203 ? 5.223 3.486 4.789 1 97.69 203 SER B C 1
ATOM 3878 O O . SER B 1 203 ? 4.91 2.688 5.676 1 97.69 203 SER B O 1
ATOM 3880 N N . GLU B 1 204 ? 5.074 4.824 4.926 1 97.31 204 GLU B N 1
ATOM 3881 C CA . GLU B 1 204 ? 4.652 5.387 6.207 1 97.31 204 GLU B CA 1
ATOM 3882 C C . GLU B 1 204 ? 3.258 6 6.105 1 97.31 204 GLU B C 1
ATOM 3884 O O . GLU B 1 204 ? 2.789 6.641 7.047 1 97.31 204 GLU B O 1
ATOM 3889 N N . GLY B 1 205 ? 2.613 5.848 4.961 1 97.12 205 GLY B N 1
ATOM 3890 C CA . GLY B 1 205 ? 1.28 6.375 4.727 1 97.12 205 GLY B CA 1
ATOM 3891 C C . GLY B 1 205 ? 0.321 5.348 4.156 1 97.12 205 GLY B C 1
ATOM 3892 O O . GLY B 1 205 ? -0.252 4.547 4.898 1 97.12 205 GLY B O 1
ATOM 3893 N N . LEU B 1 206 ? 0.254 5.316 2.818 1 97.12 206 LEU B N 1
ATOM 3894 C CA . LEU B 1 206 ? -0.749 4.512 2.127 1 97.12 206 LEU B CA 1
ATOM 3895 C C . LEU B 1 206 ? -0.491 3.023 2.334 1 97.12 206 LEU B C 1
ATOM 3897 O O . LEU B 1 206 ? -1.433 2.244 2.492 1 97.12 206 LEU B O 1
ATOM 3901 N N . GLY B 1 207 ? 0.777 2.633 2.234 1 96.88 207 GLY B N 1
ATOM 3902 C CA . GLY B 1 207 ? 1.134 1.234 2.412 1 96.88 207 GLY B CA 1
ATOM 3903 C C . GLY B 1 207 ? 0.724 0.681 3.764 1 96.88 207 GLY B C 1
ATOM 3904 O O . GLY B 1 207 ? 0.309 -0.476 3.867 1 96.88 207 GLY B O 1
ATOM 3905 N N . THR B 1 208 ? 0.826 1.474 4.797 1 95.12 208 THR B N 1
ATOM 3906 C CA . THR B 1 208 ? 0.389 1.074 6.133 1 95.12 208 THR B CA 1
ATOM 3907 C C . THR B 1 208 ? -1.112 0.801 6.148 1 95.12 208 THR B C 1
ATOM 3909 O O . THR B 1 208 ? -1.56 -0.204 6.707 1 95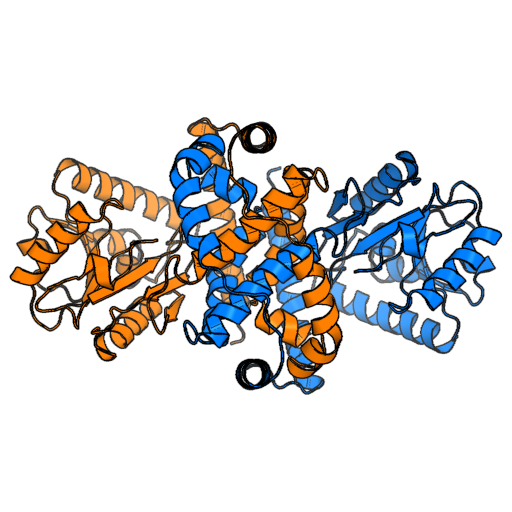.12 208 THR B O 1
ATOM 3912 N N . ARG B 1 209 ? -1.805 1.657 5.504 1 94.38 209 ARG B N 1
ATOM 3913 C CA . ARG B 1 209 ? -3.254 1.498 5.438 1 94.38 209 ARG B CA 1
ATOM 3914 C C . ARG B 1 209 ? -3.631 0.266 4.621 1 94.38 209 ARG B C 1
ATOM 3916 O O . ARG B 1 209 ? -4.508 -0.504 5.02 1 94.38 209 ARG B O 1
ATOM 3923 N N . TYR B 1 210 ? -2.971 -0.004 3.57 1 97.5 210 TYR B N 1
ATOM 3924 C CA . TYR B 1 210 ? -3.318 -1.043 2.607 1 97.5 210 TYR B CA 1
ATOM 3925 C C . TYR B 1 210 ? -2.812 -2.404 3.068 1 97.5 210 TYR B C 1
ATOM 3927 O O . TYR B 1 210 ? -3.146 -3.432 2.473 1 97.5 210 TYR B O 1
ATOM 3935 N N . ALA B 1 211 ? -2.043 -2.395 4.129 1 96.69 211 ALA B N 1
ATOM 3936 C CA . ALA B 1 211 ? -1.547 -3.662 4.656 1 96.69 211 ALA B CA 1
ATOM 3937 C C . ALA B 1 211 ? -2.691 -4.523 5.184 1 96.69 211 ALA B C 1
ATOM 3939 O O . ALA B 1 211 ? -2.566 -5.75 5.266 1 96.69 211 ALA B O 1
ATOM 3940 N N . PHE B 1 212 ? -3.857 -3.928 5.492 1 96.81 212 PHE B N 1
ATOM 3941 C CA . PHE B 1 212 ? -4.926 -4.68 6.137 1 96.81 212 PHE B CA 1
ATOM 3942 C C . PHE B 1 212 ? -6.223 -4.574 5.34 1 96.81 212 PHE B C 1
ATOM 3944 O O . PHE B 1 212 ? -7.066 -5.473 5.398 1 96.81 212 PHE B O 1
ATOM 3951 N N . ILE B 1 213 ? -6.414 -3.494 4.66 1 97.38 213 ILE B N 1
ATOM 3952 C CA . ILE B 1 213 ? -7.633 -3.312 3.881 1 97.38 213 ILE B CA 1
ATOM 3953 C C . ILE B 1 213 ? -7.289 -2.752 2.502 1 97.38 213 ILE B C 1
ATOM 3955 O O . ILE B 1 213 ? -6.285 -2.053 2.342 1 97.38 213 ILE B O 1
ATOM 3959 N N . GLY B 1 214 ? -8.078 -3.049 1.515 1 98.12 214 GLY B N 1
ATOM 3960 C CA . GLY B 1 214 ? -7.84 -2.576 0.16 1 98.12 214 GLY B CA 1
ATOM 3961 C C . GLY B 1 214 ? -8.344 -1.165 -0.077 1 98.12 214 GLY B C 1
ATOM 3962 O O . GLY B 1 214 ? -8.891 -0.535 0.832 1 98.12 214 GLY B O 1
ATOM 3963 N N . PRO B 1 215 ? -8.156 -0.648 -1.278 1 98.62 215 PRO B N 1
ATOM 3964 C CA . PRO B 1 215 ? -8.539 0.73 -1.59 1 98.62 215 PRO B CA 1
ATOM 3965 C C . PRO B 1 215 ? -10.047 0.96 -1.494 1 98.62 215 PRO B C 1
ATOM 3967 O O . PRO B 1 215 ? -10.484 2.035 -1.075 1 98.62 215 PRO B O 1
ATOM 3970 N N . LEU B 1 216 ? -10.852 -0.02 -1.842 1 98.69 216 LEU B N 1
ATOM 3971 C CA . LEU B 1 216 ? -12.297 0.164 -1.839 1 98.69 216 LEU B CA 1
ATOM 3972 C C . LEU B 1 216 ? -12.844 0.197 -0.414 1 98.69 216 LEU B C 1
ATOM 3974 O O . LEU B 1 216 ? -13.664 1.051 -0.078 1 98.69 216 LEU B O 1
ATOM 3978 N N . GLU B 1 217 ? -12.375 -0.708 0.388 1 98.25 217 GLU B N 1
ATOM 3979 C CA . GLU B 1 217 ? -12.789 -0.664 1.787 1 98.25 217 GLU B CA 1
ATOM 3980 C C . GLU B 1 217 ? -12.297 0.607 2.471 1 98.25 217 GLU B C 1
ATOM 3982 O O . GLU B 1 217 ? -12.977 1.156 3.34 1 98.25 217 GLU B O 1
ATOM 3987 N N . THR B 1 218 ? -11.102 1.058 2.119 1 97.88 218 THR B N 1
ATOM 3988 C CA . THR B 1 218 ? -10.602 2.324 2.637 1 97.88 218 THR B CA 1
ATOM 3989 C C . THR B 1 218 ? -11.562 3.463 2.311 1 97.88 218 THR B C 1
ATOM 3991 O O . THR B 1 218 ? -11.891 4.273 3.18 1 97.88 218 THR B O 1
ATOM 3994 N N . MET B 1 219 ? -12 3.512 1.087 1 98 219 MET B N 1
ATOM 3995 C CA . MET B 1 219 ? -12.992 4.512 0.686 1 98 219 MET B CA 1
ATOM 3996 C C . MET B 1 219 ? -14.258 4.391 1.524 1 98 219 MET B C 1
ATOM 3998 O O . MET B 1 219 ? -14.773 5.391 2.031 1 98 219 MET B O 1
ATOM 4002 N N . HIS B 1 220 ? -14.719 3.152 1.688 1 98.44 220 HIS B N 1
ATOM 4003 C CA . HIS B 1 220 ? -15.945 2.846 2.416 1 98.44 220 HIS B CA 1
ATOM 4004 C C . HIS B 1 220 ? -15.867 3.332 3.857 1 98.44 220 HIS B C 1
ATOM 4006 O O . HIS B 1 220 ? -16.844 3.857 4.395 1 98.44 220 HIS B O 1
ATOM 4012 N N . LEU B 1 221 ? -14.703 3.227 4.488 1 97.69 221 LEU B N 1
ATOM 4013 C CA . LEU B 1 221 ? -14.516 3.533 5.902 1 97.69 221 LEU B CA 1
ATOM 4014 C C . LEU B 1 221 ? -14.148 5 6.094 1 97.69 221 LEU B C 1
ATOM 4016 O O . LEU B 1 221 ? -14.242 5.527 7.207 1 97.69 221 LEU B O 1
ATOM 4020 N N . ASN B 1 222 ? -13.617 5.691 5.047 1 95.88 222 ASN B N 1
ATOM 4021 C CA . ASN B 1 222 ? -13.156 7.07 5.164 1 95.88 222 ASN B CA 1
ATOM 4022 C C . ASN B 1 222 ? -14.32 8.062 5.062 1 95.88 222 ASN B C 1
ATOM 4024 O O . ASN B 1 222 ? -14.117 9.273 5.176 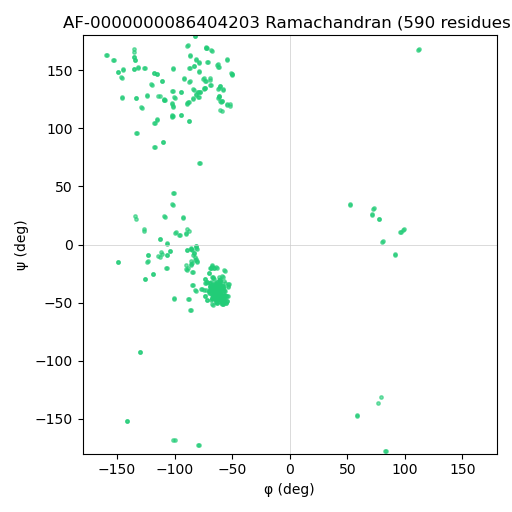1 95.88 222 ASN B O 1
ATOM 4028 N N . ALA B 1 223 ? -15.531 7.566 4.871 1 95.56 223 ALA B N 1
ATOM 4029 C CA . ALA B 1 223 ? -16.781 8.328 4.906 1 95.56 223 ALA B CA 1
ATOM 4030 C C . ALA B 1 223 ? -17.891 7.523 5.57 1 95.56 223 ALA B C 1
ATOM 4032 O O . ALA B 1 223 ? -17.641 6.762 6.508 1 95.56 223 ALA B O 1
ATOM 4033 N N . GLU B 1 224 ? -19.125 7.75 5.234 1 96.88 224 GLU B N 1
ATOM 4034 C CA . GLU B 1 224 ? -20.25 6.984 5.754 1 96.88 224 GLU B CA 1
ATOM 4035 C C . GLU B 1 224 ? -20.719 5.945 4.742 1 96.88 224 GLU B C 1
ATOM 4037 O O . GLU B 1 224 ? -21.922 5.871 4.441 1 96.88 224 GLU B O 1
ATOM 4042 N N . GLY B 1 225 ? -19.766 5.293 4.18 1 97.25 225 GLY B N 1
ATOM 4043 C CA . GLY B 1 225 ? -20.047 4.32 3.139 1 97.25 225 GLY B CA 1
ATOM 4044 C C . GLY B 1 225 ? -19.547 4.746 1.771 1 97.25 225 GLY B C 1
ATOM 4045 O O . GLY B 1 225 ? -19.156 5.898 1.58 1 97.25 225 GLY B O 1
ATOM 4046 N N . MET B 1 226 ? -19.578 3.779 0.914 1 97.81 226 MET B N 1
ATOM 4047 C CA . MET B 1 226 ? -19.031 3.975 -0.424 1 97.81 226 MET B CA 1
ATOM 4048 C C . MET B 1 226 ? -19.812 5.031 -1.19 1 97.81 226 MET B C 1
ATOM 4050 O O . MET B 1 226 ? -19.234 5.902 -1.836 1 97.81 226 MET B O 1
ATOM 4054 N N . SER B 1 227 ? -21.125 4.93 -1.145 1 96.75 227 SER B N 1
ATOM 4055 C CA . SER B 1 227 ? -21.953 5.898 -1.865 1 96.75 227 SER B CA 1
ATOM 4056 C C . SER B 1 227 ? -21.688 7.32 -1.373 1 96.75 227 SER B C 1
ATOM 4058 O O . SER B 1 227 ? -21.547 8.242 -2.176 1 96.75 227 SER B O 1
ATOM 4060 N N . ASN B 1 228 ? -21.641 7.434 -0.085 1 97.06 228 ASN B N 1
ATOM 4061 C CA . ASN B 1 228 ? -21.359 8.734 0.51 1 97.06 228 ASN B CA 1
ATOM 4062 C C . ASN B 1 228 ? -19.969 9.242 0.11 1 97.06 228 ASN B C 1
ATOM 4064 O O . ASN B 1 228 ? -19.797 10.422 -0.198 1 97.06 228 ASN B O 1
ATOM 4068 N N . TYR B 1 229 ? -18.984 8.398 0.135 1 97.75 229 TYR B N 1
ATOM 4069 C CA . TYR B 1 229 ? -17.625 8.758 -0.269 1 97.75 229 TYR B CA 1
ATOM 4070 C C . TYR B 1 229 ? -17.609 9.32 -1.685 1 97.75 229 TYR B C 1
ATOM 4072 O O . TYR B 1 229 ? -17.016 10.367 -1.935 1 97.75 229 TYR B O 1
ATOM 4080 N N . CYS B 1 230 ? -18.219 8.609 -2.588 1 97.44 230 CYS B N 1
ATOM 4081 C CA . CYS B 1 230 ? -18.234 9.031 -3.984 1 97.44 230 CYS B CA 1
ATOM 4082 C C . CYS B 1 230 ? -18.953 10.359 -4.148 1 97.44 230 CYS B C 1
ATOM 4084 O O . CYS B 1 230 ? -18.516 11.219 -4.922 1 97.44 230 CYS B O 1
ATOM 4086 N N . ASP B 1 231 ? -20.031 10.547 -3.451 1 95.75 231 ASP B N 1
ATOM 4087 C CA . ASP B 1 231 ? -20.766 11.805 -3.5 1 95.75 231 ASP B CA 1
ATOM 4088 C C . ASP B 1 231 ? -19.875 12.977 -3.074 1 95.75 231 ASP B C 1
ATOM 4090 O O . ASP B 1 231 ? -19.938 14.055 -3.662 1 95.75 231 ASP B O 1
ATOM 4094 N N . ARG B 1 232 ? -19.047 12.758 -2.129 1 94.25 232 ARG B N 1
ATOM 4095 C CA . ARG B 1 232 ? -18.266 13.82 -1.521 1 94.25 232 ARG B CA 1
ATOM 4096 C C . ARG B 1 232 ? -16.984 14.094 -2.324 1 94.25 232 ARG B C 1
ATOM 4098 O O . ARG B 1 232 ? -16.547 15.242 -2.424 1 94.25 232 ARG B O 1
ATOM 4105 N N . TYR B 1 233 ? -16.422 13.023 -2.895 1 95.31 233 TYR B N 1
ATOM 4106 C CA . TYR B 1 233 ? -15.031 13.188 -3.26 1 95.31 233 TYR B CA 1
ATOM 4107 C C . TYR B 1 233 ? -14.812 12.922 -4.746 1 95.31 233 TYR B C 1
ATOM 4109 O O . TYR B 1 233 ? -13.734 13.195 -5.281 1 95.31 233 TYR B O 1
ATOM 4117 N N . SER B 1 234 ? -15.812 12.406 -5.488 1 96.56 234 SER B N 1
ATOM 4118 C CA . SER B 1 234 ? -15.625 12.008 -6.879 1 96.56 234 SER B CA 1
ATOM 4119 C C . SER B 1 234 ? -15.141 13.18 -7.727 1 96.56 234 SER B C 1
ATOM 4121 O O . SER B 1 234 ? -14.242 13.023 -8.555 1 96.56 234 SER B O 1
ATOM 4123 N N . GLU B 1 235 ? -15.742 14.328 -7.516 1 95.56 235 GLU B N 1
ATOM 4124 C CA . GLU B 1 235 ? -15.359 15.492 -8.312 1 95.56 235 GLU B CA 1
ATOM 4125 C C . GLU B 1 235 ? -13.898 15.875 -8.062 1 95.56 235 GLU B C 1
ATOM 4127 O O . GLU B 1 235 ? -13.172 16.203 -9 1 95.56 235 GLU B O 1
ATOM 4132 N N . GLY B 1 236 ? -13.492 15.883 -6.82 1 95.5 236 GLY B N 1
ATOM 4133 C CA . GLY B 1 236 ? -12.109 16.172 -6.488 1 95.5 236 GLY B CA 1
ATOM 4134 C C . GLY B 1 236 ? -11.141 15.148 -7.043 1 95.5 236 GLY B C 1
ATOM 4135 O O . GLY B 1 236 ? -10.07 15.508 -7.539 1 95.5 236 GLY B O 1
ATOM 4136 N N . MET B 1 237 ? -11.508 13.867 -6.977 1 97.38 237 MET B N 1
ATOM 4137 C CA . MET B 1 237 ? -10.664 12.812 -7.516 1 97.38 237 MET B CA 1
ATOM 4138 C C . MET B 1 237 ? -10.461 12.984 -9.016 1 97.38 237 MET B C 1
ATOM 4140 O O . MET B 1 237 ? -9.328 12.906 -9.508 1 97.38 237 MET B O 1
ATOM 4144 N N . LYS B 1 238 ? -11.602 13.25 -9.734 1 97.75 238 LYS B N 1
ATOM 4145 C CA . LYS B 1 238 ? -11.531 13.43 -11.18 1 97.75 238 LYS B CA 1
ATOM 4146 C C . LYS B 1 238 ? -10.68 14.641 -11.547 1 97.75 238 LYS B C 1
ATOM 4148 O O . LYS B 1 238 ? -9.898 14.602 -12.492 1 97.75 238 LYS B O 1
ATOM 4153 N N . ARG B 1 239 ? -10.812 15.672 -10.805 1 97.19 239 ARG B N 1
ATOM 4154 C CA . ARG B 1 239 ? -10.039 16.891 -11.023 1 97.19 239 ARG B CA 1
ATOM 4155 C C . ARG B 1 239 ? -8.539 16.609 -10.938 1 97.19 239 ARG B C 1
ATOM 4157 O O . ARG B 1 239 ? -7.773 17 -11.82 1 97.19 239 ARG B O 1
ATOM 4164 N N . VAL B 1 240 ? -8.109 15.969 -9.898 1 97.94 240 VAL B N 1
ATOM 4165 C CA . VAL B 1 240 ? -6.699 15.664 -9.695 1 97.94 240 VAL B CA 1
ATOM 4166 C C . VAL B 1 240 ? -6.215 14.703 -10.781 1 97.94 240 VAL B C 1
ATOM 4168 O O . VAL B 1 240 ? -5.148 14.906 -11.359 1 97.94 240 VAL B O 1
ATOM 4171 N N . LEU B 1 241 ? -6.992 13.641 -11.055 1 98.44 241 LEU B N 1
ATOM 4172 C CA . LEU B 1 241 ? -6.625 12.641 -12.047 1 98.44 241 LEU B CA 1
ATOM 4173 C C . LEU B 1 241 ? -6.426 13.281 -13.414 1 98.44 241 LEU B C 1
ATOM 4175 O O . LEU B 1 241 ? -5.562 12.859 -14.188 1 98.44 241 LEU B O 1
ATOM 4179 N N . LYS B 1 242 ? -7.207 14.297 -13.758 1 97.94 242 LYS B N 1
ATOM 4180 C CA . LYS B 1 242 ? -7.117 14.992 -15.039 1 97.94 242 LYS B CA 1
ATOM 4181 C C . LYS B 1 242 ? -5.773 15.703 -15.188 1 97.94 242 LYS B C 1
ATOM 4183 O O . LYS B 1 242 ? -5.363 16.031 -16.297 1 97.94 242 LYS B O 1
ATOM 4188 N N . THR B 1 243 ? -5.102 15.922 -14.062 1 97.81 243 THR B N 1
ATOM 4189 C CA . THR B 1 243 ? -3.834 16.641 -14.117 1 97.81 243 THR B CA 1
ATOM 4190 C C . THR B 1 243 ? -2.67 15.672 -14.32 1 97.81 243 THR B C 1
ATOM 4192 O O . THR B 1 243 ? -1.52 16.094 -14.445 1 97.81 243 THR B O 1
ATOM 4195 N N . PHE B 1 244 ? -2.938 14.375 -14.312 1 97.56 244 PHE B N 1
ATOM 4196 C CA . PHE B 1 244 ? -1.876 13.398 -14.516 1 97.56 244 PHE B CA 1
ATOM 4197 C C . PHE B 1 244 ? -1.212 13.586 -15.875 1 97.56 244 PHE B C 1
ATOM 4199 O O . PHE B 1 244 ? -1.889 13.852 -16.875 1 97.56 244 PHE B O 1
ATOM 4206 N N . GLY B 1 245 ? 0.044 13.539 -15.961 1 95.31 245 GLY B N 1
ATOM 4207 C CA . GLY B 1 245 ? 0.792 13.688 -17.203 1 95.31 245 GLY B CA 1
ATOM 4208 C C . GLY B 1 245 ? 0.808 12.422 -18.031 1 95.31 245 GLY B C 1
ATOM 4209 O O . GLY B 1 245 ? 0.092 11.469 -17.734 1 95.31 245 GLY B O 1
ATOM 4210 N N . PRO B 1 246 ? 1.556 12.414 -19.062 1 96.31 246 PRO B N 1
ATOM 4211 C CA . PRO B 1 246 ? 1.655 11.258 -19.953 1 96.31 246 PRO B CA 1
ATOM 4212 C C . PRO B 1 246 ? 2.332 10.055 -19.297 1 96.31 246 PRO B C 1
ATOM 4214 O O . PRO B 1 246 ? 2.912 10.188 -18.219 1 96.31 246 PRO B O 1
ATOM 4217 N N . ILE B 1 247 ? 2.244 8.898 -19.891 1 97.5 247 ILE B N 1
ATOM 4218 C CA . ILE B 1 247 ? 2.947 7.711 -19.422 1 97.5 247 ILE B CA 1
ATOM 4219 C C . ILE B 1 247 ? 4.453 7.977 -19.406 1 97.5 247 ILE B C 1
ATOM 4221 O O . ILE B 1 247 ? 5.031 8.391 -20.406 1 97.5 247 ILE B O 1
ATOM 4225 N N . PRO B 1 248 ? 5.074 7.801 -18.266 1 97.31 248 PRO B N 1
ATOM 4226 C CA . PRO B 1 248 ? 6.52 8.031 -18.203 1 97.31 248 PRO B CA 1
ATOM 4227 C C . PRO B 1 248 ? 7.309 7.09 -19.109 1 97.31 248 PRO B C 1
ATOM 4229 O O . PRO B 1 248 ? 6.891 5.953 -19.344 1 97.31 248 PRO B O 1
ATOM 4232 N N . GLU B 1 249 ? 8.461 7.539 -19.547 1 95.69 249 GLU B N 1
ATOM 4233 C CA . GLU B 1 249 ? 9.312 6.73 -20.406 1 95.69 249 GLU B CA 1
ATOM 4234 C C . GLU B 1 249 ? 10.203 5.801 -19.594 1 95.69 249 GLU B C 1
ATOM 4236 O O . GLU B 1 249 ? 10.844 4.898 -20.141 1 95.69 249 GLU B O 1
ATOM 4241 N N . PHE B 1 250 ? 10.336 6.023 -18.281 1 96.06 250 PHE B N 1
ATOM 4242 C CA . PHE B 1 250 ? 11.188 5.254 -17.375 1 96.06 250 PHE B CA 1
ATOM 4243 C C . PHE B 1 250 ? 12.609 5.176 -17.906 1 96.06 250 PHE B C 1
ATOM 4245 O O . PHE B 1 250 ? 13.219 4.105 -17.922 1 96.06 250 PHE B O 1
ATOM 4252 N N . SER B 1 251 ? 13.07 6.141 -18.516 1 85.06 251 SER B N 1
ATOM 4253 C CA . SER B 1 251 ? 14.406 6.16 -19.109 1 85.06 251 SER B CA 1
ATOM 4254 C C . SER B 1 251 ? 15.125 7.469 -18.812 1 85.06 251 SER B C 1
ATOM 4256 O O . SER B 1 251 ? 14.539 8.391 -18.25 1 85.06 251 SER B O 1
ATOM 4258 N N . ARG B 1 252 ? 16.375 7.523 -19.016 1 82.19 252 ARG B N 1
ATOM 4259 C CA . ARG B 1 252 ? 17.188 8.734 -19.094 1 82.19 252 ARG B CA 1
ATOM 4260 C C . ARG B 1 252 ? 17.5 9.281 -17.703 1 82.19 252 ARG B C 1
ATOM 4262 O O . ARG B 1 252 ? 17.797 8.516 -16.781 1 82.19 252 ARG B O 1
ATOM 4269 N N . ASP B 1 253 ? 17.266 10.617 -17.562 1 91.12 253 ASP B N 1
ATOM 4270 C CA . ASP B 1 253 ? 17.734 11.414 -16.438 1 91.12 253 ASP B CA 1
ATOM 4271 C C . ASP B 1 253 ? 17 11.023 -15.148 1 91.12 253 ASP B C 1
ATOM 4273 O O . ASP B 1 253 ? 17.609 10.969 -14.078 1 91.12 253 ASP B O 1
ATOM 4277 N N . THR B 1 254 ? 15.789 10.633 -15.266 1 94.38 254 THR B N 1
ATOM 4278 C CA . THR B 1 254 ? 15.023 10.305 -14.062 1 94.38 254 THR B CA 1
ATOM 4279 C C . THR B 1 254 ? 15.477 8.961 -13.492 1 94.38 254 THR B C 1
ATOM 4281 O O . THR B 1 254 ? 15.508 8.789 -12.273 1 94.38 254 THR B O 1
ATOM 4284 N N . VAL B 1 255 ? 15.773 7.965 -14.367 1 96.81 255 VAL B N 1
ATOM 4285 C CA . VAL B 1 255 ? 16.297 6.684 -13.898 1 96.81 255 VAL B CA 1
ATOM 4286 C C . VAL B 1 255 ? 17.578 6.906 -13.094 1 96.81 255 VAL B C 1
ATOM 4288 O O . VAL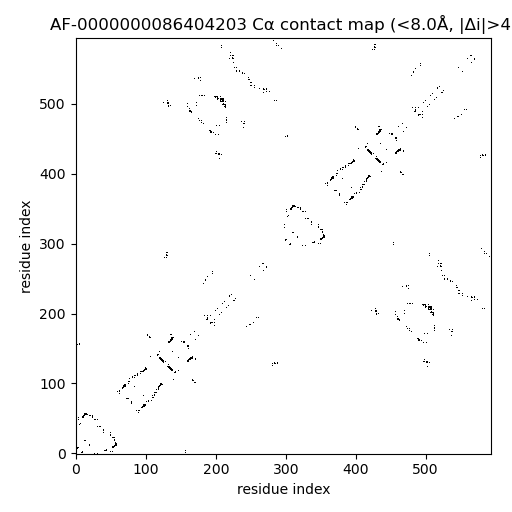 B 1 255 ? 17.766 6.305 -12.039 1 96.81 255 VAL B O 1
ATOM 4291 N N . GLU B 1 256 ? 18.422 7.758 -13.617 1 96 256 GLU B N 1
ATOM 4292 C CA . GLU B 1 256 ? 19.688 8.047 -12.93 1 96 256 GLU B CA 1
ATOM 4293 C C . GLU B 1 256 ? 19.438 8.68 -11.562 1 96 256 GLU B C 1
ATOM 4295 O O . GLU B 1 256 ? 20.078 8.32 -10.578 1 96 256 GLU B O 1
ATOM 4300 N N . LYS B 1 257 ? 18.578 9.617 -11.562 1 96.19 257 LYS B N 1
ATOM 4301 C CA . LYS B 1 257 ? 18.219 10.305 -10.32 1 96.19 257 LYS B CA 1
ATOM 4302 C C . LYS B 1 257 ? 17.688 9.32 -9.289 1 96.19 257 LYS B C 1
ATOM 4304 O O . LYS B 1 257 ? 18.125 9.32 -8.133 1 96.19 257 LYS B O 1
ATOM 4309 N N . VAL B 1 258 ? 16.719 8.5 -9.664 1 98.12 258 VAL B N 1
ATOM 4310 C CA . VAL B 1 258 ? 16.094 7.531 -8.773 1 98.12 258 VAL B CA 1
ATOM 4311 C C . VAL B 1 258 ? 17.109 6.477 -8.359 1 98.12 258 VAL B C 1
ATOM 4313 O O . VAL B 1 258 ? 17.188 6.102 -7.188 1 98.12 258 VAL B O 1
ATOM 4316 N N . ASN B 1 259 ? 17.891 6.016 -9.336 1 97.94 259 ASN B N 1
ATOM 4317 C CA . ASN B 1 259 ? 18.922 5.027 -9.055 1 97.94 259 ASN B CA 1
ATOM 4318 C C . ASN B 1 259 ? 19.922 5.539 -8.016 1 97.94 259 ASN B C 1
ATOM 4320 O O . ASN B 1 259 ? 20.312 4.801 -7.109 1 97.94 259 ASN B O 1
ATOM 4324 N N . GLN B 1 260 ? 20.375 6.762 -8.188 1 97.62 260 GLN B N 1
ATOM 4325 C CA . GLN B 1 260 ? 21.328 7.352 -7.238 1 97.62 260 GLN B CA 1
ATOM 4326 C C . GLN B 1 260 ? 20.734 7.379 -5.832 1 97.62 260 GLN B C 1
ATOM 4328 O O . GLN B 1 260 ? 21.406 7.035 -4.863 1 97.62 260 GLN B O 1
ATOM 4333 N N . ALA B 1 261 ? 19.531 7.789 -5.73 1 97.94 261 ALA B N 1
ATOM 4334 C CA . ALA B 1 261 ? 18.859 7.855 -4.43 1 97.94 261 ALA B CA 1
ATOM 4335 C C . ALA B 1 261 ? 18.734 6.469 -3.807 1 97.94 261 ALA B C 1
ATOM 4337 O O . ALA B 1 261 ? 19 6.289 -2.615 1 97.94 261 ALA B O 1
ATOM 4338 N N . MET B 1 262 ? 18.297 5.48 -4.625 1 98.06 262 MET B N 1
ATOM 4339 C CA . MET B 1 262 ? 18.125 4.113 -4.137 1 98.06 262 MET B CA 1
ATOM 4340 C C . MET B 1 262 ? 19.469 3.527 -3.688 1 98.06 262 MET B C 1
ATOM 4342 O O . MET B 1 262 ? 19.547 2.881 -2.641 1 98.06 262 MET B O 1
ATOM 4346 N N . CYS B 1 263 ? 20.516 3.805 -4.449 1 98 263 CYS B N 1
ATOM 4347 C CA . CYS B 1 263 ? 21.812 3.217 -4.188 1 98 263 CYS B CA 1
ATOM 4348 C C . CYS B 1 263 ? 22.469 3.848 -2.957 1 98 263 CYS B C 1
ATOM 4350 O O . CYS B 1 263 ? 23.297 3.225 -2.303 1 98 263 CYS B O 1
ATOM 4352 N N . THR B 1 264 ? 22.141 5.117 -2.707 1 97.44 264 THR B N 1
ATOM 4353 C CA . THR B 1 264 ? 22.625 5.746 -1.483 1 97.44 264 THR B CA 1
ATOM 4354 C C . THR B 1 264 ? 22.156 4.977 -0.254 1 97.44 264 THR B C 1
ATOM 4356 O O . THR B 1 264 ? 22.891 4.84 0.722 1 97.44 264 THR B O 1
ATOM 4359 N N . LYS B 1 265 ? 21 4.453 -0.312 1 95.56 265 LYS B N 1
ATOM 4360 C CA . LYS B 1 265 ? 20.438 3.699 0.802 1 95.56 265 LYS B CA 1
ATOM 4361 C C . LYS B 1 265 ? 20.828 2.225 0.723 1 95.56 265 LYS B C 1
ATOM 4363 O O . LYS B 1 265 ? 21.203 1.625 1.728 1 95.56 265 LYS B O 1
ATOM 4368 N N . VAL B 1 266 ? 20.688 1.606 -0.498 1 97.81 266 VAL B N 1
ATOM 4369 C CA . VAL B 1 266 ? 21.016 0.205 -0.747 1 97.81 266 VAL B CA 1
ATOM 4370 C C . VAL B 1 266 ? 21.844 0.086 -2.025 1 97.81 266 VAL B C 1
ATOM 4372 O O . VAL B 1 266 ? 21.281 -0.032 -3.121 1 97.81 266 VAL B O 1
ATOM 4375 N N . PRO B 1 267 ? 23.156 0.047 -1.828 1 98.25 267 PRO B N 1
ATOM 4376 C CA . PRO B 1 267 ? 23.984 -0.156 -3.025 1 98.25 267 PRO B CA 1
ATOM 4377 C C . PRO B 1 267 ? 23.516 -1.35 -3.859 1 98.25 267 PRO B C 1
ATOM 4379 O O . PRO B 1 267 ? 23.047 -2.352 -3.309 1 98.25 267 PRO B O 1
ATOM 4382 N N . ASP B 1 268 ? 23.656 -1.289 -5.234 1 97.56 268 ASP B N 1
ATOM 4383 C CA . ASP B 1 268 ? 23.016 -2.273 -6.102 1 97.56 268 ASP B CA 1
ATOM 4384 C C . ASP B 1 268 ? 23.953 -3.439 -6.398 1 97.56 268 ASP B C 1
ATOM 4386 O O . ASP B 1 268 ? 23.812 -4.109 -7.426 1 97.56 268 ASP B O 1
ATOM 4390 N N . ASP B 1 269 ? 24.922 -3.664 -5.539 1 97.69 269 ASP B N 1
ATOM 4391 C CA . ASP B 1 269 ? 25.688 -4.895 -5.641 1 97.69 269 ASP B CA 1
ATOM 4392 C C . ASP B 1 269 ? 24.953 -6.062 -4.977 1 97.69 269 ASP B C 1
ATOM 4394 O O . ASP B 1 269 ? 24.094 -5.852 -4.125 1 97.69 269 ASP B O 1
ATOM 4398 N N . PRO B 1 270 ? 25.297 -7.293 -5.34 1 96.94 270 PRO B N 1
ATOM 4399 C CA . PRO B 1 270 ? 24.547 -8.477 -4.91 1 96.94 270 PRO B CA 1
ATOM 4400 C C . PRO B 1 270 ? 24.484 -8.617 -3.393 1 96.94 270 PRO B C 1
ATOM 4402 O O . PRO B 1 270 ? 23.453 -9.008 -2.846 1 96.94 270 PRO B O 1
ATOM 4405 N N . GLU B 1 271 ? 25.516 -8.297 -2.742 1 97.5 271 GLU B N 1
ATOM 4406 C CA . GLU B 1 271 ? 25.578 -8.492 -1.296 1 97.5 271 GLU B CA 1
ATOM 4407 C C . GLU B 1 271 ? 24.594 -7.57 -0.575 1 97.5 271 GLU B C 1
ATOM 4409 O O . GLU B 1 271 ? 23.828 -8.016 0.276 1 97.5 271 GLU B O 1
ATOM 4414 N N . HIS B 1 272 ? 24.688 -6.281 -0.907 1 98.06 272 HIS B N 1
ATOM 4415 C CA . HIS B 1 272 ? 23.812 -5.312 -0.26 1 98.06 272 HIS B CA 1
ATOM 4416 C C . HIS B 1 272 ? 22.344 -5.555 -0.64 1 98.06 272 HIS B C 1
ATOM 4418 O O . HIS B 1 272 ? 21.453 -5.422 0.199 1 98.06 272 HIS B O 1
ATOM 4424 N N . LEU B 1 273 ? 22.047 -5.852 -1.87 1 97.94 273 LEU B N 1
ATOM 4425 C CA . LEU B 1 273 ? 20.688 -6.156 -2.309 1 97.94 273 LEU B CA 1
ATOM 4426 C C . LEU B 1 273 ? 20.141 -7.363 -1.559 1 97.94 273 LEU B C 1
ATOM 4428 O O . LEU B 1 273 ? 19.016 -7.324 -1.065 1 97.94 273 LEU B O 1
ATOM 4432 N N . GLU B 1 274 ? 20.938 -8.398 -1.487 1 96.06 274 GLU B N 1
ATOM 4433 C CA . GLU B 1 274 ? 20.5 -9.617 -0.813 1 96.06 274 GLU B CA 1
ATOM 4434 C C . GLU B 1 274 ? 20.234 -9.359 0.667 1 96.06 274 GLU B C 1
ATOM 4436 O O . GLU B 1 274 ? 19.25 -9.867 1.224 1 96.06 274 GLU B O 1
ATOM 4441 N N . ALA B 1 275 ? 21.094 -8.625 1.292 1 96.44 275 ALA B N 1
ATOM 4442 C CA . ALA B 1 275 ? 20.906 -8.297 2.703 1 96.44 275 ALA B CA 1
ATOM 4443 C C . ALA B 1 275 ? 19.594 -7.547 2.922 1 96.44 275 ALA B C 1
ATOM 4445 O O . ALA B 1 275 ? 18.875 -7.824 3.879 1 96.44 275 ALA B O 1
ATOM 4446 N N . ARG B 1 276 ? 19.297 -6.574 2.061 1 97.19 276 ARG B N 1
ATOM 4447 C CA . ARG B 1 276 ? 18.078 -5.789 2.184 1 97.19 276 ARG B CA 1
ATOM 4448 C C . ARG B 1 276 ? 16.844 -6.641 1.877 1 97.19 276 ARG B C 1
ATOM 4450 O O . ARG B 1 276 ? 15.789 -6.469 2.496 1 97.19 276 ARG B O 1
ATOM 4457 N N . ARG B 1 277 ? 16.953 -7.559 0.946 1 96.12 277 ARG B N 1
ATOM 4458 C CA . ARG B 1 277 ? 15.875 -8.5 0.661 1 96.12 277 ARG B CA 1
ATOM 4459 C C . ARG B 1 277 ? 15.586 -9.383 1.869 1 96.12 277 ARG B C 1
ATOM 4461 O O . ARG B 1 277 ? 14.43 -9.648 2.188 1 96.12 277 ARG B O 1
ATOM 4468 N N . GLN B 1 278 ? 16.578 -9.844 2.52 1 92.88 278 GLN B N 1
ATOM 4469 C CA . GLN B 1 278 ? 16.406 -10.672 3.711 1 92.88 278 GLN B CA 1
ATOM 4470 C C . GLN B 1 278 ? 15.695 -9.891 4.816 1 92.88 278 GLN B C 1
ATOM 4472 O O . GLN B 1 278 ? 14.844 -10.438 5.516 1 92.88 278 GLN B O 1
ATOM 4477 N N . TRP B 1 279 ? 16.109 -8.648 4.973 1 95.5 279 TRP B N 1
ATOM 4478 C CA . TRP B 1 279 ? 15.43 -7.801 5.941 1 95.5 279 TRP B CA 1
ATOM 4479 C C . TRP B 1 279 ? 13.945 -7.664 5.605 1 95.5 279 TRP B C 1
ATOM 4481 O O . TRP B 1 279 ? 13.086 -7.801 6.48 1 95.5 279 TRP B O 1
ATOM 4491 N N . ARG B 1 280 ? 13.727 -7.348 4.355 1 95.75 280 ARG B N 1
ATOM 4492 C CA . ARG B 1 280 ? 12.352 -7.23 3.889 1 95.75 280 ARG B CA 1
ATOM 4493 C C . ARG B 1 280 ? 11.562 -8.5 4.184 1 95.75 280 ARG B C 1
ATOM 4495 O O . ARG B 1 280 ? 10.438 -8.445 4.688 1 95.75 280 ARG B O 1
ATOM 4502 N N . ASP B 1 281 ? 12.109 -9.641 3.838 1 93.75 281 ASP B N 1
ATOM 4503 C CA . ASP B 1 281 ? 11.438 -10.922 4.027 1 93.75 281 ASP B CA 1
ATOM 4504 C C . ASP B 1 281 ? 11.141 -11.172 5.504 1 93.75 281 ASP B C 1
ATOM 4506 O O . ASP B 1 281 ? 10.094 -11.711 5.852 1 93.75 281 ASP B O 1
ATOM 4510 N N . LYS B 1 282 ? 12.055 -10.789 6.348 1 93.25 282 LYS B N 1
ATOM 4511 C CA . LYS B 1 282 ? 11.828 -10.906 7.785 1 93.25 282 LYS B CA 1
ATOM 4512 C C . LYS B 1 282 ? 10.656 -10.039 8.227 1 93.25 282 LYS B C 1
ATOM 4514 O O . LYS B 1 282 ? 9.844 -10.453 9.055 1 93.25 282 LYS B O 1
ATOM 4519 N N . CYS B 1 283 ? 10.609 -8.805 7.703 1 95.75 283 CYS B N 1
ATOM 4520 C CA . CYS B 1 283 ? 9.5 -7.914 8 1 95.75 283 CYS B CA 1
ATOM 4521 C C . CYS B 1 283 ? 8.172 -8.531 7.559 1 95.75 283 CYS B C 1
ATOM 4523 O O . CYS B 1 283 ? 7.188 -8.484 8.297 1 95.75 283 CYS B O 1
ATOM 4525 N N . LEU B 1 284 ? 8.203 -9.102 6.375 1 95.81 284 LEU B N 1
ATOM 4526 C CA . LEU B 1 284 ? 6.992 -9.695 5.812 1 95.81 284 LEU B CA 1
ATOM 4527 C C . LEU B 1 284 ? 6.535 -10.891 6.641 1 95.81 284 LEU B C 1
ATOM 4529 O O . LEU B 1 284 ? 5.336 -11.102 6.82 1 95.81 284 LEU B O 1
ATOM 4533 N N . MET B 1 285 ? 7.449 -11.625 7.105 1 92.56 285 MET B N 1
ATOM 4534 C CA . MET B 1 285 ? 7.141 -12.766 7.965 1 92.56 285 MET B CA 1
ATOM 4535 C C . MET B 1 285 ? 6.441 -12.312 9.242 1 92.56 285 MET B C 1
ATOM 4537 O O . MET B 1 285 ? 5.426 -12.891 9.641 1 92.56 285 MET B O 1
ATOM 4541 N N . GLN B 1 286 ? 6.977 -11.344 9.852 1 94.06 286 GLN B N 1
ATOM 4542 C CA . GLN B 1 286 ? 6.395 -10.828 11.086 1 94.06 286 GLN B CA 1
ATOM 4543 C C . GLN B 1 286 ? 5.023 -10.211 10.836 1 94.06 286 GLN B C 1
ATOM 4545 O O . GLN B 1 286 ? 4.117 -10.336 11.664 1 94.06 286 GLN B O 1
ATOM 4550 N N . LEU B 1 287 ? 4.91 -9.531 9.734 1 95.62 287 LEU B N 1
ATOM 4551 C CA . LEU B 1 287 ? 3.619 -8.953 9.383 1 95.62 287 LEU B CA 1
ATOM 4552 C C . LEU B 1 287 ? 2.578 -10.047 9.156 1 95.62 287 LEU B C 1
ATOM 4554 O O . LEU B 1 287 ? 1.422 -9.898 9.555 1 95.62 287 LEU B O 1
ATOM 4558 N N . SER B 1 288 ? 2.969 -11.086 8.438 1 92.5 288 SER B N 1
ATOM 4559 C CA . SER B 1 288 ? 2.066 -12.211 8.211 1 92.5 288 SER B CA 1
ATOM 4560 C C . SER B 1 288 ? 1.562 -12.789 9.531 1 92.5 288 SER B C 1
ATOM 4562 O O . SER B 1 288 ? 0.38 -13.117 9.656 1 92.5 288 SER B O 1
ATOM 4564 N N . LYS B 1 289 ? 2.43 -12.961 10.477 1 90.62 289 LYS B N 1
ATOM 4565 C CA . LYS B 1 289 ? 2.051 -13.445 11.805 1 90.62 289 LYS B CA 1
ATOM 4566 C C . LYS B 1 289 ? 1.063 -12.492 12.477 1 90.62 289 LYS B C 1
ATOM 4568 O O . LYS B 1 289 ? 0.077 -12.938 13.07 1 90.62 289 LYS B O 1
ATOM 4573 N N . LEU B 1 290 ? 1.365 -11.242 12.383 1 94 290 LEU B N 1
ATOM 4574 C CA . LEU B 1 290 ? 0.495 -10.234 12.977 1 94 290 LEU B CA 1
ATOM 4575 C C . LEU B 1 290 ? -0.898 -10.289 12.359 1 94 290 LEU B C 1
ATOM 4577 O O . LEU B 1 290 ? -1.901 -10.234 13.07 1 94 290 LEU B O 1
ATOM 4581 N N . LYS B 1 291 ? -0.988 -10.406 11.055 1 94.06 291 LYS B N 1
ATOM 4582 C CA . LYS B 1 291 ? -2.268 -10.445 10.352 1 94.06 291 LYS B CA 1
ATOM 4583 C C . LYS B 1 291 ? -3.094 -11.656 10.773 1 94.06 291 LYS B C 1
ATOM 4585 O O . LYS B 1 291 ? -4.32 -11.57 10.883 1 94.06 291 LYS B O 1
ATOM 4590 N N . ARG B 1 292 ? -2.484 -12.766 10.953 1 89.69 292 ARG B N 1
ATOM 4591 C CA . ARG B 1 292 ? -3.176 -13.969 11.414 1 89.69 292 ARG B CA 1
ATOM 4592 C C . ARG B 1 292 ? -3.752 -13.758 12.812 1 89.69 292 ARG B C 1
ATOM 4594 O O . ARG B 1 292 ? -4.844 -14.242 13.117 1 89.69 292 ARG B O 1
ATOM 4601 N N . GLN B 1 293 ? -3.043 -13.023 13.617 1 90.75 293 GLN B N 1
ATOM 4602 C CA . GLN B 1 293 ? -3.475 -12.758 14.984 1 90.75 293 GLN B CA 1
ATOM 4603 C C . GLN B 1 293 ? -4.648 -11.781 15.008 1 90.75 293 GLN B C 1
ATOM 4605 O O . GLN B 1 293 ? -5.484 -11.836 15.914 1 90.75 293 GLN B O 1
ATOM 4610 N N . MET B 1 294 ? -4.664 -10.883 14.078 1 91.19 294 MET B N 1
ATOM 4611 C CA . MET B 1 294 ? -5.652 -9.805 14.094 1 91.19 294 MET B CA 1
ATOM 4612 C C . MET B 1 294 ? -6.957 -10.258 13.445 1 91.19 294 MET B C 1
ATOM 4614 O O . MET B 1 294 ? -7.988 -9.602 13.602 1 91.19 294 MET B O 1
ATOM 4618 N N . GLN B 1 295 ? -6.934 -11.227 12.594 1 78.5 295 GLN B N 1
ATOM 4619 C CA . GLN B 1 295 ? -8.141 -11.688 11.922 1 78.5 295 GLN B CA 1
ATOM 4620 C C . GLN B 1 295 ? -9.227 -12.062 12.922 1 78.5 295 GLN B C 1
ATOM 4622 O O . GLN B 1 295 ? -8.938 -12.695 13.945 1 78.5 295 GLN B O 1
ATOM 4627 N N . PRO B 1 296 ? -10.375 -11.211 12.656 1 60.5 296 PRO B N 1
ATOM 4628 C CA . PRO B 1 296 ? -11.461 -11.5 13.594 1 60.5 296 PRO B CA 1
ATOM 4629 C C . PRO B 1 296 ? -11.805 -12.992 13.656 1 60.5 296 PRO B C 1
ATOM 4631 O O . PRO B 1 296 ? -11.727 -13.688 12.648 1 60.5 296 PRO B O 1
ATOM 4634 N N . GLN B 1 297 ? -11.688 -13.703 14.805 1 41.84 297 GLN B N 1
ATOM 4635 C CA . GLN B 1 297 ? -12.18 -15.055 15.078 1 41.84 297 GLN B CA 1
ATOM 4636 C C . GLN B 1 297 ? -13.633 -15.203 14.633 1 41.84 297 GLN B C 1
ATOM 4638 O O . GLN B 1 297 ? -14.406 -14.25 14.68 1 41.84 297 GLN B O 1
#

Foldseek 3Di:
DLLLQLPAAAEDEDQDPVVQVVVLVVLLVVQVVCVVLVQRHHDDHSVSSSVSYYYDNDPLVRQVPAQEDEDDDDQDLVVLLVVLQVVLVRHDQRHAAEYQHQFDWLCSNCPPRPNLLRYWYFHADPPCSQQQETETAHDPNHHPVNVVVVCVSSVSSPHHYDYDPHTDGRGDPRVVVLVLVQQLLVCCVVVVDALVVSVCCQVVPVVVVPLQPHPQVVLQVVAVGNVRSCVPCVVVVVVVVVPRDDGDPCDDPSVVRNLVVVCVVFNPDPVSVVVVVVVVSSVSSVSSVVNVVPPDD/DLLLQLPAAAEDEDQDPVVQVVVLVVLLVVQVVCVVLVQRHHDDHSVSSSVSYYYDNDPLVRQVPAQEDEDEDDQDQVVLLVVVQVVLVRHDQRHAAEYQHQFDWLCSNCPPRPNLLRYWYFHADPPCSQQQETETAHDPNHHPVNSVVVCVSSVSSPHHYDYDPHTDGRGDVRVVVLVLVQQLLVCCVVVVDALVVSVCCQVVPVVVVPLQPHPQVVLQVVAVGNVRSCVPCVVVVVVVVVPRDDGDPCDDPSVVRNLVVVCVVFNPDPVSVVVVVVVVSSVSSVSSVVNVVPPDD

pLDDT: mean 96.05, std 4.55, range [41.84, 98.81]

Secondary structure (DSSP, 8-state):
-HHHHTT--EEEE-SSHHHHHHHHHHHHHHHHHHHHTT---SSS-HHHHHHTEEEESSHHHHHTT-SEEEE-S-S-HHHHHHHHHHHHHH--TT-EEEE--SS--HHHHTTT-TTGGGEEEEEEPSSTTT--EEEEEE-TT--HHHHHHHHHHHHHTT-EEEEBSS--TTTTHHHHHHHHHHHHHHHHHTTSB-HHHHHHHIIIIIHHHHTTS-HHHHHHHTTTSHHHHHHHHHHHHHHHHTT--PPP---THHHHHHHHHHHHHS-SSHHHHHHHHHHHHHHHHHHHHHHHHHS--/-HHHHTT--EEEE-SSHHHHHHHHHHHHHHHHHHHHTT---SSS-HHHHHHTEEEESSHHHHHTT-SEEEE---S-HHHHHHHHHHHHHH--TT-EEEE--SS--HHHHTTT-TTGGGEEEEEEPSSTTT--EEEEEE-TT--HHHHHHHHHHHHHTT-EEEEBSS--TTTTHHHHHHHHHHHHHHHHHTTSB-HHHHHHHIIIIIHHHHTTS-HHHHHHHTTTSHHHHHHHHHHHHHHHHTT--PPP---THHHHHHHHHHHHHS-SSHHHHHHHHHHHHHHHHHHHHHHHHHS--

Sequence (594 aa):
MLFASGGFKVKLYDIEQQQITNALETIRKDLKSLEEAGSLKGSLSVEEQVSLISGCSSLQEAVEGAVHIQECVPENLELKKKIFAQLDSIVDDKVVLSSSSSCLLPSKLFASLVHVRQCLVAHPVNPPYFVPLVELVPHPETAPATVDRTHALLQKIGQCPVRLLKEVDGFALNRLQYAVISEAWRLVEDGVVSPTDLDLVMSEGLGTRYAFIGPLETMHLNAEGMSNYCDRYSEGMKRVLKTFGPIPEFSRDTVEKVNQAMCTKVPDDPEHLEARRQWRDKCLMQLSKLKRQMQPQMLFASGGFKVKLYDIEQQQITNALETIRKDLKSLEEAGSLKGSLSVEEQVSLISGCSSLQEAVEGAVHIQECVPENLELKKKIFAQLDSIVDDKVVLSSSSSCLLPSKLFASLVHVRQCLVAHPVNPPYFVPLVELVPHPETAPATVDRTHALLQKIGQCPVRLLKEVDGFALNRLQYAVISEAWRLVEDGVVSPTDLDLVMSEGLGTRYAFIGPLETMHLNAEGMSNYCDRYSEGMKRVLKTFGPIPEFSRDTVEKVNQAMCTKVPDDPEHLEARRQWRDKCLMQLSKLKRQMQPQ

Radius of gyration: 26.06 Å; Cα contacts (8 Å, |Δi|>4): 979; chains: 2; bounding box: 50×79×63 Å

Solvent-accessible surface area (backbone atoms only — not comparable to full-atom values): 31502 Å² total; per-residue (Å²): 109,58,56,27,30,53,68,36,78,40,65,43,71,45,95,48,69,65,60,41,55,49,47,56,54,49,50,50,53,50,44,50,51,28,46,76,70,71,62,55,59,60,89,59,51,61,69,58,30,49,70,29,50,44,72,38,83,41,71,70,64,45,52,59,88,45,58,65,44,77,45,77,71,77,100,38,68,70,62,48,33,53,51,48,54,54,46,53,73,70,55,67,96,72,35,36,44,30,30,44,54,78,59,70,48,32,66,70,52,49,58,92,45,92,57,33,40,33,28,31,28,50,22,61,37,90,56,52,94,53,30,37,23,24,43,34,28,36,24,96,64,28,36,68,66,46,54,50,50,51,40,53,53,38,41,68,44,68,35,45,59,32,61,34,71,44,69,51,73,30,55,63,59,50,44,38,51,48,34,34,47,44,49,52,48,48,39,36,66,71,53,30,29,49,63,68,43,51,22,40,45,27,19,39,34,56,12,49,55,18,36,75,38,14,68,63,56,48,43,25,64,75,43,68,15,41,62,50,31,35,73,72,39,32,67,59,50,46,56,42,59,70,66,57,74,76,85,64,77,67,49,68,71,53,43,52,54,45,30,51,54,48,34,72,77,46,42,56,47,71,67,49,40,50,53,51,48,50,52,49,50,52,51,37,46,53,48,50,54,50,52,65,68,63,49,83,128,108,57,56,25,29,53,70,37,77,40,68,44,70,46,96,46,68,66,60,40,54,50,47,56,54,51,49,51,52,49,42,49,52,29,46,76,69,70,61,55,60,59,88,58,51,60,69,56,30,50,70,29,50,44,72,40,84,43,70,70,64,45,52,61,90,45,59,67,43,78,46,78,70,75,100,38,69,70,62,48,34,52,51,48,54,55,46,55,73,69,58,66,95,72,34,36,43,30,32,43,53,78,58,69,50,32,65,71,53,49,56,92,46,90,58,34,38,33,30,32,28,50,22,61,37,89,56,53,95,54,30,39,23,24,44,35,30,36,23,95,64,28,37,68,66,47,53,51,51,51,40,53,52,38,41,68,44,66,33,46,60,30,62,35,72,43,69,52,75,29,56,64,59,51,44,40,50,46,33,34,46,44,49,52,47,49,39,38,67,72,54,30,30,49,62,67,42,49,21,42,45,28,20,39,33,56,12,50,56,19,37,75,38,15,68,64,56,47,43,25,63,76,45,68,15,41,62,50,30,34,73,72,40,34,67,60,50,47,56,42,59,69,65,57,74,76,84,66,77,67,52,68,72,53,42,52,53,45,31,51,54,48,33,73,79,46,43,57,48,70,67,49,42,50,54,51,48,52,52,51,52,52,52,36,45,54,48,48,54,50,52,64,68,63,49,83,128